Protein AF-0000000078662174 (afdb_homodimer)

Solvent-accessible surface area (backbone atoms only — not comparable to full-atom values): 27792 Å² total; per-residue (Å²): 131,78,85,64,58,46,70,48,48,46,48,51,56,49,51,42,47,51,41,54,72,64,70,56,74,41,36,68,70,58,49,22,62,74,68,70,44,58,63,70,59,40,51,47,45,51,52,29,35,34,76,72,35,39,30,29,43,41,75,90,76,50,26,36,36,77,34,60,36,40,27,56,50,22,62,66,53,61,56,58,52,51,67,65,61,48,53,62,55,50,47,49,52,47,22,68,74,64,52,31,31,23,33,38,30,32,59,32,70,61,23,31,27,30,60,41,68,44,69,36,92,58,94,67,90,80,69,81,56,66,32,43,69,44,51,23,93,72,36,26,48,24,36,20,47,50,36,75,49,56,67,70,58,51,50,50,46,50,50,48,40,57,73,68,53,72,49,62,93,68,53,71,54,68,69,58,49,51,49,52,25,53,50,18,52,72,72,56,43,21,76,32,75,42,37,96,43,75,60,21,17,30,38,9,29,52,48,90,59,55,62,94,80,33,50,26,21,41,30,42,35,43,47,34,68,59,44,64,74,40,40,68,60,48,49,50,47,48,52,51,49,53,51,52,48,50,53,50,46,53,50,49,53,49,48,52,50,51,48,54,57,64,73,93,131,76,85,63,60,46,71,48,47,45,48,50,55,48,53,41,47,52,42,55,73,64,70,56,74,39,36,69,68,60,50,21,60,74,68,71,44,59,64,70,60,39,51,47,45,51,52,28,36,34,75,72,36,40,29,30,43,40,74,92,77,51,26,36,35,76,34,60,36,40,27,55,51,22,62,65,54,60,54,58,52,51,66,64,61,43,53,62,55,50,48,50,52,46,23,68,75,63,53,30,30,23,33,37,29,32,58,33,69,63,23,30,27,31,61,43,69,44,72,35,90,58,95,67,90,80,68,80,57,66,34,44,70,43,52,22,93,72,35,26,45,24,37,20,48,49,36,75,49,56,66,69,58,51,49,50,47,51,51,50,40,56,72,68,54,70,50,62,93,69,53,70,54,68,68,59,50,50,51,52,24,54,49,18,51,72,72,56,44,21,77,32,74,43,38,94,43,76,60,22,18,30,37,10,31,52,47,90,60,55,62,95,82,33,51,26,21,41,32,42,37,44,46,36,68,59,45,63,75,39,38,67,61,49,51,50,47,49,51,50,49,53,50,52,48,50,53,51,44,53,51,49,52,48,48,51,48,50,49,54,57,62,76,94

Nearest PDB structures (foldseek):
  3d3o-assembly2_B  TM=9.125E-01  e=3.118E-16  Acinetobacter baylyi ADP1
  1mkm-assembly1_B  TM=7.826E-01  e=5.824E-15  Thermotoga maritima
  2g7u-assembly1_A  TM=5.970E-01  e=8.447E-16  Rhodococcus jostii RHA1
  3r4k-assembly1_B  TM=6.616E-01  e=1.232E-13  Ruegeria sp. TM1040
  2ia2-assembly1_A  TM=5.713E-01  e=5.824E-15  Rhodococcus jostii RHA1

Structure (mmCIF, N/CA/C/O backbone):
data_AF-0000000078662174-model_v1
#
loop_
_entity.id
_entity.type
_entity.pdbx_description
1 polymer 'Transcriptional regulator, putative'
#
loop_
_atom_site.group_PDB
_atom_site.id
_atom_site.type_symbol
_atom_site.label_atom_id
_atom_site.label_alt_id
_atom_site.label_comp_id
_atom_site.label_asym_id
_atom_site.label_entity_id
_atom_site.label_seq_id
_atom_site.pdbx_PDB_ins_code
_atom_site.Cartn_x
_atom_site.Cartn_y
_atom_site.Cartn_z
_atom_site.occupancy
_atom_site.B_iso_or_equiv
_atom_site.auth_seq_id
_atom_site.auth_comp_id
_atom_site.auth_asym_id
_atom_site.auth_atom_id
_atom_site.pdbx_PDB_model_num
ATOM 1 N N . MET A 1 1 ? 5.133 8.453 30.547 1 25.7 1 MET A N 1
ATOM 2 C CA . MET A 1 1 ? 5.246 7.164 29.875 1 25.7 1 MET A CA 1
ATOM 3 C C . MET A 1 1 ? 5.645 7.336 28.406 1 25.7 1 MET A C 1
ATOM 5 O O . MET A 1 1 ? 4.934 7.988 27.641 1 25.7 1 MET A O 1
ATOM 9 N N . GLN A 1 2 ? 6.867 7.285 28.156 1 29.73 2 GLN A N 1
ATOM 10 C CA . GLN A 1 2 ? 7.5 7.516 26.859 1 29.73 2 GLN A CA 1
ATOM 11 C C . GLN A 1 2 ? 6.867 6.645 25.781 1 29.73 2 GLN A C 1
ATOM 13 O O . GLN A 1 2 ? 6.66 5.445 25.984 1 29.73 2 GLN A O 1
ATOM 18 N N . ARG A 1 3 ? 6.117 7.172 25 1 42.97 3 ARG A N 1
ATOM 19 C CA . ARG A 1 3 ? 5.461 6.492 23.891 1 42.97 3 ARG A CA 1
ATOM 20 C C . ARG A 1 3 ? 6.441 5.582 23.141 1 42.97 3 ARG A C 1
ATOM 22 O O . ARG A 1 3 ? 7.211 6.047 22.312 1 42.97 3 ARG A O 1
ATOM 29 N N . THR A 1 4 ? 6.879 4.586 23.922 1 44.84 4 THR A N 1
ATOM 30 C CA . THR A 1 4 ? 7.816 3.699 23.25 1 44.84 4 THR A CA 1
ATOM 31 C C . THR A 1 4 ? 7.102 2.857 22.203 1 44.84 4 THR A C 1
ATOM 33 O O . THR A 1 4 ? 6.023 2.318 22.453 1 44.84 4 THR A O 1
ATOM 36 N N . LYS A 1 5 ? 7.438 3.002 21.016 1 48.84 5 LYS A N 1
ATOM 37 C CA . LYS A 1 5 ? 6.98 2.131 19.938 1 48.84 5 LYS A CA 1
ATOM 38 C C . LYS A 1 5 ? 7.039 0.664 20.344 1 48.84 5 LYS A C 1
ATOM 40 O O . LYS A 1 5 ? 8.008 0.229 20.969 1 48.84 5 LYS A O 1
ATOM 45 N N . VAL A 1 6 ? 5.938 0.015 20.422 1 52.78 6 VAL A N 1
ATOM 46 C CA . VAL A 1 6 ? 5.988 -1.428 20.641 1 52.78 6 VAL A CA 1
ATOM 47 C C . VAL A 1 6 ? 6.871 -2.078 19.578 1 52.78 6 VAL A C 1
ATOM 49 O O . VAL A 1 6 ? 6.574 -2 18.391 1 52.78 6 VAL A O 1
ATOM 52 N N . LYS A 1 7 ? 8.109 -2.504 19.938 1 57.69 7 LYS A N 1
ATOM 53 C CA . LYS A 1 7 ? 9.172 -3.027 19.094 1 57.69 7 LYS A CA 1
ATOM 54 C C . LYS A 1 7 ? 8.617 -3.99 18.047 1 57.69 7 LYS A C 1
ATOM 56 O O . LYS A 1 7 ? 9 -3.93 16.875 1 57.69 7 LYS A O 1
ATOM 61 N N . SER A 1 8 ? 7.66 -4.812 18.484 1 57.47 8 SER A N 1
ATOM 62 C CA . SER A 1 8 ? 7.203 -5.863 17.578 1 57.47 8 SER A CA 1
ATOM 63 C C . SER A 1 8 ? 6.309 -5.297 16.484 1 57.47 8 SER A C 1
ATOM 65 O O . SER A 1 8 ? 6.352 -5.754 15.344 1 57.47 8 SER A O 1
ATOM 67 N N . ALA A 1 9 ? 5.438 -4.34 16.797 1 59.5 9 ALA A N 1
ATOM 68 C CA . ALA A 1 9 ? 4.512 -3.75 15.836 1 59.5 9 ALA A CA 1
ATOM 69 C C . ALA A 1 9 ? 5.262 -3.096 14.688 1 59.5 9 ALA A C 1
ATOM 71 O O . ALA A 1 9 ? 4.848 -3.199 13.523 1 59.5 9 ALA A O 1
ATOM 72 N N . SER A 1 10 ? 6.48 -2.795 14.883 1 79.12 10 SER A N 1
ATOM 73 C CA . SER A 1 10 ? 7.18 -1.899 13.969 1 79.12 10 SER A CA 1
ATOM 74 C C . SER A 1 10 ? 7.984 -2.682 12.938 1 79.12 10 SER A C 1
ATOM 76 O O . SER A 1 10 ? 8.273 -2.174 11.852 1 79.12 10 SER A O 1
ATOM 78 N N . ARG A 1 11 ? 8.078 -3.889 13.188 1 88.62 11 ARG A N 1
ATOM 79 C CA . ARG A 1 11 ? 9.141 -4.527 12.422 1 88.62 11 ARG A CA 1
ATOM 80 C C . ARG A 1 11 ? 8.672 -4.836 11 1 88.62 11 ARG A C 1
ATOM 82 O O . ARG A 1 11 ? 9.445 -4.699 10.047 1 88.62 11 ARG A O 1
ATOM 89 N N . THR A 1 12 ? 7.379 -5.266 10.875 1 92.75 12 THR A N 1
ATOM 90 C CA . THR A 1 12 ? 6.887 -5.574 9.539 1 92.75 12 THR A CA 1
ATOM 91 C C . THR A 1 12 ? 6.871 -4.32 8.672 1 92.75 12 THR A C 1
ATOM 93 O O . THR A 1 12 ? 7.258 -4.367 7.5 1 92.75 12 THR A O 1
ATOM 96 N N . LEU A 1 13 ? 6.477 -3.252 9.312 1 93 13 LEU A N 1
ATOM 97 C CA . LEU A 1 13 ? 6.441 -1.994 8.57 1 93 13 LEU A CA 1
ATOM 98 C C . LEU A 1 13 ? 7.852 -1.535 8.211 1 93 13 LEU A C 1
ATOM 100 O O . LEU A 1 13 ? 8.086 -1.034 7.109 1 93 13 LEU A O 1
ATOM 104 N N . GLU A 1 14 ? 8.766 -1.741 9.078 1 93.19 14 GLU A N 1
ATOM 105 C CA . GLU A 1 14 ? 10.156 -1.38 8.828 1 93.19 14 GLU A CA 1
ATOM 106 C C . GLU A 1 14 ? 10.734 -2.18 7.668 1 93.19 14 GLU A C 1
ATOM 108 O O . GLU A 1 14 ? 11.492 -1.642 6.855 1 93.19 14 GLU A O 1
ATOM 113 N N . VAL A 1 15 ? 10.398 -3.408 7.617 1 95.69 15 VAL A N 1
ATOM 114 C CA . VAL A 1 15 ? 10.844 -4.25 6.512 1 95.69 15 VAL A CA 1
ATOM 115 C C . VAL A 1 15 ? 10.312 -3.691 5.191 1 95.69 15 VAL A C 1
ATOM 117 O O . VAL A 1 15 ? 11.055 -3.557 4.219 1 95.69 15 VAL A O 1
ATOM 120 N N . LEU A 1 16 ? 9.023 -3.381 5.215 1 95.75 16 LEU A N 1
ATOM 121 C CA . LEU A 1 16 ? 8.406 -2.867 3.992 1 95.75 16 LEU A CA 1
ATOM 122 C C . LEU A 1 16 ? 9.008 -1.517 3.613 1 95.75 16 LEU A C 1
ATOM 124 O O . LEU A 1 16 ? 9.172 -1.216 2.43 1 95.75 16 LEU A O 1
ATOM 128 N N . GLU A 1 17 ? 9.336 -0.729 4.621 1 94 17 GLU A N 1
ATOM 129 C CA . GLU A 1 17 ? 10 0.548 4.367 1 94 17 GLU A CA 1
ATOM 130 C C . GLU A 1 17 ? 11.375 0.342 3.73 1 94 17 GLU A C 1
ATOM 132 O O . GLU A 1 17 ? 11.758 1.085 2.826 1 94 17 GLU A O 1
ATOM 137 N N . LEU A 1 18 ? 12.094 -0.616 4.207 1 95.88 18 LEU A N 1
ATOM 138 C CA . LEU A 1 18 ? 13.391 -0.933 3.623 1 95.88 18 LEU A CA 1
ATOM 139 C C . LEU A 1 18 ? 13.258 -1.253 2.137 1 95.88 18 LEU A C 1
ATOM 141 O O . LEU A 1 18 ? 14.023 -0.745 1.315 1 95.88 18 LEU A O 1
ATOM 145 N N . PHE A 1 19 ? 12.266 -2.045 1.807 1 96.69 19 PHE A N 1
ATOM 146 C CA . PHE A 1 19 ? 12.055 -2.408 0.411 1 96.69 19 PHE A CA 1
ATOM 147 C C . PHE A 1 19 ? 11.609 -1.196 -0.401 1 96.69 19 PHE A C 1
ATOM 149 O O . PHE A 1 19 ? 11.93 -1.086 -1.586 1 96.69 19 PHE A O 1
ATOM 156 N N . MET A 1 20 ? 10.836 -0.344 0.23 1 93 20 MET A N 1
ATOM 157 C CA . MET A 1 20 ? 10.422 0.885 -0.441 1 93 20 MET A CA 1
ATOM 158 C C . MET A 1 20 ? 11.633 1.736 -0.812 1 93 20 MET A C 1
ATOM 160 O O . MET A 1 20 ? 11.648 2.373 -1.867 1 93 20 MET A O 1
ATOM 164 N N . ASP A 1 21 ? 12.625 1.725 0.015 1 92.56 21 ASP A N 1
ATOM 165 C CA . ASP A 1 21 ? 13.844 2.492 -0.217 1 92.56 21 ASP A CA 1
ATOM 166 C C . ASP A 1 21 ? 14.727 1.814 -1.26 1 92.56 21 ASP A C 1
ATOM 168 O O . ASP A 1 21 ? 15.281 2.479 -2.143 1 92.56 21 ASP A O 1
ATOM 172 N N . GLU A 1 22 ? 14.844 0.526 -1.198 1 94.62 22 GLU A N 1
ATOM 173 C CA . GLU A 1 22 ? 15.773 -0.228 -2.033 1 94.62 22 GLU A CA 1
ATOM 174 C C . GLU A 1 22 ? 15.172 -0.53 -3.4 1 94.62 22 GLU A C 1
ATOM 176 O O . GLU A 1 22 ? 15.875 -0.536 -4.41 1 94.62 22 GLU A O 1
ATOM 181 N N . ARG A 1 23 ? 13.906 -0.907 -3.451 1 93.06 23 ARG A N 1
ATOM 182 C CA . ARG A 1 23 ? 13.125 -1.179 -4.652 1 93.06 23 ARG A CA 1
ATOM 183 C C . ARG A 1 23 ? 13.758 -2.289 -5.48 1 93.06 23 ARG A C 1
ATOM 185 O O . ARG A 1 23 ? 13.883 -2.164 -6.703 1 93.06 23 ARG A O 1
ATOM 192 N N . ARG A 1 24 ? 14.266 -3.246 -4.871 1 93.69 24 ARG A N 1
ATOM 193 C CA . ARG A 1 24 ? 14.859 -4.441 -5.469 1 93.69 24 ARG A CA 1
ATOM 194 C C . ARG A 1 24 ? 14.742 -5.633 -4.527 1 93.69 24 ARG A C 1
ATOM 196 O O . ARG A 1 24 ? 14.523 -5.465 -3.326 1 93.69 24 ARG A O 1
ATOM 203 N N . PRO A 1 25 ? 14.914 -6.871 -5.039 1 95.5 25 PRO A N 1
ATOM 204 C CA . PRO A 1 25 ? 14.977 -8.023 -4.141 1 95.5 25 PRO A CA 1
ATOM 205 C C . PRO A 1 25 ? 16.156 -7.949 -3.17 1 95.5 25 PRO A C 1
ATOM 207 O O . PRO A 1 25 ? 17.234 -7.488 -3.543 1 95.5 25 PRO A O 1
ATOM 210 N N . LEU A 1 26 ? 15.906 -8.43 -1.98 1 97.88 26 LEU A N 1
ATOM 211 C CA . LEU A 1 26 ? 16.953 -8.406 -0.971 1 97.88 26 LEU A CA 1
ATOM 212 C C . LEU A 1 26 ? 17.141 -9.789 -0.347 1 97.88 26 LEU A C 1
ATOM 214 O O . LEU A 1 26 ? 16.156 -10.516 -0.145 1 97.88 26 LEU A O 1
ATOM 218 N N . ARG A 1 27 ? 18.312 -10.07 0.006 1 97.88 27 ARG A N 1
ATOM 219 C CA . ARG A 1 27 ? 18.641 -11.289 0.734 1 97.88 27 ARG A CA 1
ATOM 220 C C . ARG A 1 27 ? 18.453 -11.102 2.236 1 97.88 27 ARG A C 1
ATOM 222 O O . ARG A 1 27 ? 18.453 -9.969 2.727 1 97.88 27 ARG A O 1
ATOM 229 N N . LEU A 1 28 ? 18.391 -12.195 2.912 1 97.69 28 LEU A N 1
ATOM 230 C CA . LEU A 1 28 ? 18.188 -12.18 4.355 1 97.69 28 LEU A CA 1
ATOM 231 C C . LEU A 1 28 ? 19.266 -11.344 5.047 1 97.69 28 LEU A C 1
ATOM 233 O O . LEU A 1 28 ? 18.953 -10.508 5.898 1 97.69 28 LEU A O 1
ATOM 237 N N . ASN A 1 29 ? 20.5 -11.469 4.656 1 97.5 29 ASN A N 1
ATOM 238 C CA . ASN A 1 29 ? 21.594 -10.773 5.32 1 97.5 29 ASN A CA 1
ATOM 239 C C . ASN A 1 29 ? 21.547 -9.266 5.059 1 97.5 29 ASN A C 1
ATOM 241 O O . ASN A 1 29 ? 21.875 -8.469 5.938 1 97.5 29 ASN A O 1
ATOM 245 N N . GLU A 1 30 ? 21.094 -8.852 3.895 1 98.06 30 GLU A N 1
ATOM 246 C CA . GLU A 1 30 ? 20.938 -7.43 3.596 1 98.06 30 GLU A CA 1
ATOM 247 C C . GLU A 1 30 ? 19.844 -6.801 4.469 1 98.06 30 GLU A C 1
ATOM 249 O O . GLU A 1 30 ? 20 -5.672 4.941 1 98.06 30 GLU A O 1
ATOM 254 N N . ILE A 1 31 ? 18.859 -7.594 4.762 1 97.75 31 ILE A N 1
ATOM 255 C CA . ILE A 1 31 ? 17.703 -7.09 5.484 1 97.75 31 ILE A CA 1
ATOM 256 C C . ILE A 1 31 ? 18.047 -6.941 6.965 1 97.75 31 ILE A C 1
ATOM 258 O O . ILE A 1 31 ? 17.875 -5.863 7.543 1 97.75 31 ILE A O 1
ATOM 262 N N . TYR A 1 32 ? 18.531 -8.008 7.613 1 96.25 32 TYR A N 1
ATOM 263 C CA . TYR A 1 32 ? 18.734 -7.91 9.055 1 96.25 32 TYR A CA 1
ATOM 264 C C . TYR A 1 32 ? 19.891 -6.98 9.383 1 96.25 32 TYR A C 1
ATOM 266 O O . TYR A 1 32 ? 19.906 -6.348 10.445 1 96.25 32 TYR A O 1
ATOM 274 N N . LYS A 1 33 ? 20.938 -6.793 8.469 1 97.56 33 LYS A N 1
ATOM 275 C CA . LYS A 1 33 ? 22.016 -5.828 8.68 1 97.56 33 LYS A CA 1
ATOM 276 C C . LYS A 1 33 ? 21.5 -4.398 8.57 1 97.56 33 LYS A C 1
ATOM 278 O O . LYS A 1 33 ? 21.812 -3.551 9.406 1 97.56 33 LYS A O 1
ATOM 283 N N . ALA A 1 34 ? 20.703 -4.191 7.539 1 96.12 34 ALA A N 1
ATOM 284 C CA . ALA A 1 34 ? 20.188 -2.846 7.32 1 96.12 34 ALA A CA 1
ATOM 285 C C . ALA A 1 34 ? 19.281 -2.412 8.469 1 96.12 34 ALA A C 1
ATOM 287 O O . ALA A 1 34 ? 19.281 -1.24 8.859 1 96.12 34 ALA A O 1
ATOM 288 N N . LEU A 1 35 ? 18.578 -3.326 9.047 1 94.56 35 LEU A N 1
ATOM 289 C CA . LEU A 1 35 ? 17.594 -3.002 10.07 1 94.56 35 LEU A CA 1
ATOM 290 C C . LEU A 1 35 ? 18.188 -3.207 11.469 1 94.56 35 LEU A C 1
ATOM 292 O O . LEU A 1 35 ? 17.547 -2.875 12.469 1 94.56 35 LEU A O 1
ATOM 296 N N . ASN A 1 36 ? 19.344 -3.781 11.531 1 95.12 36 ASN A N 1
ATOM 297 C CA . ASN A 1 36 ? 20.016 -4.086 12.781 1 95.12 36 ASN A CA 1
ATOM 298 C C . ASN A 1 36 ? 19.188 -5.02 13.656 1 95.12 36 ASN A C 1
ATOM 300 O O . ASN A 1 36 ? 18.969 -4.738 14.836 1 95.12 36 ASN A O 1
ATOM 304 N N . TYR A 1 37 ? 18.672 -6.039 13.062 1 92.31 37 TYR A N 1
ATOM 305 C CA . TYR A 1 37 ? 17.953 -7.113 13.742 1 92.31 37 TYR A CA 1
ATOM 306 C C . TYR A 1 37 ? 18.859 -8.32 13.945 1 92.31 37 TYR A C 1
ATOM 308 O O . TYR A 1 37 ? 19.719 -8.617 13.109 1 92.31 37 TYR A O 1
ATOM 316 N N . PRO A 1 38 ? 18.609 -9.102 15.078 1 94.38 38 PRO A N 1
ATOM 317 C CA . PRO A 1 38 ? 19.203 -10.445 15.102 1 94.38 38 PRO A CA 1
ATOM 318 C C . PRO A 1 38 ? 18.734 -11.312 13.938 1 94.38 38 PRO A C 1
ATOM 320 O O . PRO A 1 38 ? 17.578 -11.242 13.539 1 94.38 38 PRO A O 1
ATOM 323 N N . GLN A 1 39 ? 19.672 -12.109 13.438 1 94.75 39 GLN A N 1
ATOM 324 C CA . GLN A 1 39 ? 19.375 -12.945 12.281 1 94.75 39 GLN A CA 1
ATOM 325 C C . GLN A 1 39 ? 18.172 -13.836 12.531 1 94.75 39 GLN A C 1
ATOM 327 O O . GLN A 1 39 ? 17.312 -13.984 11.664 1 94.75 39 GLN A O 1
ATOM 332 N N . SER A 1 40 ? 18.062 -14.414 13.664 1 93.19 40 SER A N 1
ATOM 333 C CA . SER A 1 40 ? 16.969 -15.328 13.984 1 93.19 40 SER A CA 1
ATOM 334 C C . SER A 1 40 ? 15.625 -14.602 13.969 1 93.19 40 SER A C 1
ATOM 336 O O . SER A 1 40 ? 14.633 -15.133 13.469 1 93.19 40 SER A O 1
ATOM 338 N N . SER A 1 41 ? 15.586 -13.414 14.469 1 89.25 41 SER A N 1
ATOM 339 C CA . SER A 1 41 ? 14.367 -12.609 14.484 1 89.25 41 SER A CA 1
ATOM 340 C C . SER A 1 41 ? 13.945 -12.211 13.078 1 89.25 41 SER A C 1
ATOM 342 O O . SER A 1 41 ? 12.766 -12.297 12.734 1 89.25 41 SER A O 1
ATOM 344 N N . ALA A 1 42 ? 14.914 -11.859 12.305 1 93.5 42 ALA A N 1
ATOM 345 C CA . ALA A 1 42 ? 14.633 -11.477 10.93 1 93.5 42 ALA A CA 1
ATOM 346 C C . ALA A 1 42 ? 14.094 -12.656 10.125 1 93.5 42 ALA A C 1
ATOM 348 O O . ALA A 1 42 ? 13.117 -12.516 9.391 1 93.5 42 ALA A O 1
ATOM 349 N N . THR A 1 43 ? 14.742 -13.766 10.297 1 94 43 THR A N 1
ATOM 350 C CA . THR A 1 43 ? 14.32 -14.969 9.586 1 94 43 THR A CA 1
ATOM 351 C C . THR A 1 43 ? 12.867 -15.312 9.906 1 94 43 THR A C 1
ATOM 353 O O . THR A 1 43 ? 12.062 -15.531 9.008 1 94 43 THR A O 1
ATOM 356 N N . ASN A 1 44 ? 12.547 -15.312 11.141 1 92.25 44 ASN A N 1
ATOM 357 C CA . ASN A 1 44 ? 11.188 -15.648 11.57 1 92.25 44 ASN A CA 1
ATOM 358 C C . ASN A 1 44 ? 10.18 -14.617 11.07 1 92.25 44 ASN A C 1
ATOM 360 O O . ASN A 1 44 ? 9.086 -14.977 10.633 1 92.25 44 ASN A O 1
ATOM 364 N N . LEU A 1 45 ? 10.531 -13.398 11.141 1 92.31 45 LEU A N 1
ATOM 365 C CA . LEU A 1 45 ? 9.664 -12.32 10.68 1 92.31 45 LEU A CA 1
ATOM 366 C C . LEU A 1 45 ? 9.391 -12.445 9.188 1 92.31 45 LEU A C 1
ATOM 368 O O . LEU A 1 45 ? 8.234 -12.383 8.758 1 92.31 45 LEU A O 1
ATOM 372 N N . LEU A 1 46 ? 10.445 -12.672 8.43 1 94.69 46 LEU A N 1
ATOM 373 C CA . LEU A 1 46 ? 10.312 -12.742 6.98 1 94.69 46 LEU A CA 1
ATOM 374 C C . LEU A 1 46 ? 9.516 -13.977 6.57 1 94.69 46 LEU A C 1
ATOM 376 O O . LEU A 1 46 ? 8.688 -13.914 5.656 1 94.69 46 LEU A O 1
ATOM 380 N N . LYS A 1 47 ? 9.758 -15.062 7.223 1 90.88 47 LYS A N 1
ATOM 381 C CA . LYS A 1 47 ? 8.984 -16.266 6.953 1 90.88 47 LYS A CA 1
ATOM 382 C C . LYS A 1 47 ? 7.496 -16.047 7.211 1 90.88 47 LYS A C 1
ATOM 384 O O . LYS A 1 47 ? 6.648 -16.484 6.43 1 90.88 47 LYS A O 1
ATOM 389 N N . SER A 1 48 ? 7.199 -15.352 8.273 1 89.31 48 SER A N 1
ATOM 390 C CA . SER A 1 48 ? 5.816 -15.031 8.609 1 89.31 48 SER A CA 1
ATOM 391 C C . SER A 1 48 ? 5.18 -14.156 7.535 1 89.31 48 SER A C 1
ATOM 393 O O . SER A 1 48 ? 4.031 -14.383 7.141 1 89.31 48 SER A O 1
ATOM 395 N N . MET A 1 49 ? 5.902 -13.203 7.094 1 92.5 49 MET A N 1
ATOM 396 C CA . MET A 1 49 ? 5.387 -12.289 6.082 1 92.5 49 MET A CA 1
ATOM 397 C C . MET A 1 49 ? 5.168 -13.008 4.758 1 92.5 49 MET A C 1
ATOM 399 O O . MET A 1 49 ? 4.246 -12.68 4.008 1 92.5 49 MET A O 1
ATOM 403 N N . VAL A 1 50 ? 6.008 -14.016 4.48 1 91.31 50 VAL A N 1
ATOM 404 C CA . VAL A 1 50 ? 5.812 -14.844 3.295 1 91.31 50 VAL A CA 1
ATOM 405 C C . VAL A 1 50 ? 4.539 -15.672 3.445 1 91.31 50 VAL A C 1
ATOM 407 O O . VAL A 1 50 ? 3.719 -15.734 2.527 1 91.31 50 VAL A O 1
ATOM 410 N N . LEU A 1 51 ? 4.379 -16.234 4.578 1 85.56 51 LEU A N 1
ATOM 411 C CA . LEU A 1 51 ? 3.207 -17.062 4.836 1 85.56 51 LEU A CA 1
ATOM 412 C C . LEU A 1 51 ? 1.928 -16.234 4.746 1 85.56 51 LEU A C 1
ATOM 414 O O . LEU A 1 51 ? 0.889 -16.734 4.312 1 85.56 51 LEU A O 1
ATOM 418 N N . MET A 1 52 ? 2.049 -14.977 5.051 1 88.56 52 MET A N 1
ATOM 419 C CA . MET A 1 52 ? 0.89 -14.086 5.004 1 88.56 52 MET A CA 1
ATOM 420 C C . MET A 1 52 ? 0.68 -13.547 3.596 1 88.56 52 MET A C 1
ATOM 422 O O . MET A 1 52 ? -0.329 -12.891 3.32 1 88.56 52 MET A O 1
ATOM 426 N N . GLY A 1 53 ? 1.688 -13.734 2.742 1 89.94 53 GLY A N 1
ATOM 427 C CA . GLY A 1 53 ? 1.558 -13.344 1.348 1 89.94 53 GLY A CA 1
ATOM 428 C C . GLY A 1 53 ? 2.084 -11.953 1.064 1 89.94 53 GLY A C 1
ATOM 429 O O . GLY A 1 53 ? 1.904 -11.43 -0.037 1 89.94 53 GLY A O 1
ATOM 430 N N . TYR A 1 54 ? 2.783 -11.297 1.995 1 93.5 54 TYR A N 1
ATOM 431 C CA . TYR A 1 54 ? 3.238 -9.922 1.813 1 93.5 54 TYR A CA 1
ATOM 432 C C . TYR A 1 54 ? 4.637 -9.891 1.213 1 93.5 54 TYR A C 1
ATOM 434 O O . TYR A 1 54 ? 5.055 -8.867 0.658 1 93.5 54 TYR A O 1
ATOM 442 N N . LEU A 1 55 ? 5.336 -11.016 1.381 1 95.12 55 LEU A N 1
ATOM 443 C CA . LEU A 1 55 ? 6.641 -11.172 0.746 1 95.12 55 LEU A CA 1
ATOM 444 C C . LEU A 1 55 ? 6.668 -12.414 -0.144 1 95.12 55 LEU A C 1
ATOM 446 O O . LEU A 1 55 ? 6.047 -13.43 0.178 1 95.12 55 LEU A O 1
ATOM 450 N N . ASN A 1 56 ? 7.309 -12.227 -1.206 1 94.38 56 ASN A N 1
ATOM 451 C CA . ASN A 1 56 ? 7.723 -13.359 -2.025 1 94.38 56 ASN A CA 1
ATOM 452 C C . ASN A 1 56 ? 9.125 -13.836 -1.659 1 94.38 56 ASN A C 1
ATOM 454 O O . ASN A 1 56 ? 10.031 -13.023 -1.46 1 94.38 56 ASN A O 1
ATOM 458 N N . TYR A 1 57 ? 9.227 -15.125 -1.528 1 93.62 57 TYR A N 1
ATOM 459 C CA . TYR A 1 57 ? 10.547 -15.719 -1.345 1 93.62 57 TYR A CA 1
ATOM 460 C C . TYR A 1 57 ? 10.953 -16.531 -2.564 1 93.62 57 TYR A C 1
ATOM 462 O O . TYR A 1 57 ? 10.297 -17.516 -2.902 1 93.62 57 TYR A O 1
ATOM 470 N N . ASN A 1 58 ? 11.977 -16.062 -3.189 1 90.62 58 ASN A N 1
ATOM 471 C CA . ASN A 1 58 ? 12.562 -16.781 -4.309 1 90.62 58 ASN A CA 1
ATOM 472 C C . ASN A 1 58 ? 13.68 -17.719 -3.846 1 90.62 58 ASN A C 1
ATOM 474 O O . ASN A 1 58 ? 14.781 -17.266 -3.521 1 90.62 58 ASN A O 1
ATOM 478 N N . ARG A 1 59 ? 13.477 -18.953 -3.865 1 85.94 59 ARG A N 1
ATOM 479 C CA . ARG A 1 59 ? 14.43 -19.938 -3.365 1 85.94 59 ARG A CA 1
ATOM 480 C C . ARG A 1 59 ? 15.664 -20 -4.258 1 85.94 59 ARG A C 1
ATOM 482 O O . ARG A 1 59 ? 16.766 -20.25 -3.771 1 85.94 59 ARG A O 1
ATOM 489 N N . ALA A 1 60 ? 15.43 -19.859 -5.512 1 83.19 60 ALA A N 1
ATOM 490 C CA . ALA A 1 60 ? 16.531 -19.953 -6.461 1 83.19 60 ALA A CA 1
ATOM 491 C C . ALA A 1 60 ? 17.594 -18.891 -6.164 1 83.19 60 ALA A C 1
ATOM 493 O O . ALA A 1 60 ? 18.797 -19.188 -6.191 1 83.19 60 ALA A O 1
ATOM 494 N N . ASN A 1 61 ? 17.125 -17.703 -5.844 1 88.25 61 ASN A N 1
ATOM 495 C CA . ASN A 1 61 ? 18.062 -16.594 -5.594 1 88.25 61 ASN A CA 1
ATOM 496 C C . ASN A 1 61 ? 18.156 -16.281 -4.105 1 88.25 61 ASN A C 1
ATOM 498 O O . ASN A 1 61 ? 18.984 -15.461 -3.695 1 88.25 61 ASN A O 1
ATOM 502 N N . MET A 1 62 ? 17.328 -16.906 -3.35 1 93.25 62 MET A N 1
ATOM 503 C CA . MET A 1 62 ? 17.266 -16.719 -1.904 1 93.25 62 MET A CA 1
ATOM 504 C C . MET A 1 62 ? 17 -15.25 -1.569 1 93.25 62 MET A C 1
ATOM 506 O O . MET A 1 62 ? 17.719 -14.656 -0.751 1 93.25 62 MET A O 1
ATOM 510 N N . THR A 1 63 ? 16.047 -14.641 -2.238 1 95.81 63 THR A N 1
ATOM 511 C CA . THR A 1 63 ? 15.719 -13.234 -2.039 1 95.81 63 THR A CA 1
ATOM 512 C C . THR A 1 63 ? 14.25 -13.055 -1.688 1 95.81 63 THR A C 1
ATOM 514 O O . THR A 1 63 ? 13.43 -13.945 -1.952 1 95.81 63 THR A O 1
ATOM 517 N N . TYR A 1 64 ? 14.016 -11.969 -1.101 1 97.06 64 TYR A N 1
ATOM 518 C CA . TYR A 1 64 ? 12.664 -11.539 -0.749 1 97.06 64 TYR A CA 1
ATOM 519 C C . TYR A 1 64 ? 12.258 -10.32 -1.568 1 97.06 64 TYR A C 1
ATOM 521 O O . TYR A 1 64 ? 13.102 -9.5 -1.94 1 97.06 64 TYR A O 1
ATOM 529 N N . LEU A 1 65 ? 10.984 -10.234 -1.82 1 95.88 65 LEU A N 1
ATOM 530 C CA . LEU A 1 65 ? 10.398 -9.102 -2.521 1 95.88 65 LEU A CA 1
ATOM 531 C C . LEU A 1 65 ? 8.945 -8.891 -2.105 1 95.88 65 LEU A C 1
ATOM 533 O O . LEU A 1 65 ? 8.164 -9.852 -2.053 1 95.88 65 LEU A O 1
ATOM 537 N N . PRO A 1 66 ? 8.586 -7.668 -1.753 1 95.94 66 PRO A N 1
ATOM 538 C CA . PRO A 1 66 ? 7.168 -7.441 -1.44 1 95.94 66 PRO A CA 1
ATOM 539 C C . PRO A 1 66 ? 6.242 -7.82 -2.594 1 95.94 66 PRO A C 1
ATOM 541 O O . PRO A 1 66 ? 6.633 -7.723 -3.76 1 95.94 66 PRO A O 1
ATOM 544 N N . THR A 1 67 ? 5.074 -8.25 -2.234 1 93.12 67 THR A N 1
ATOM 545 C CA . THR A 1 67 ? 4.082 -8.617 -3.236 1 93.12 67 THR A CA 1
ATOM 546 C C . THR A 1 67 ? 3.045 -7.512 -3.406 1 93.12 67 THR A C 1
ATOM 548 O O . THR A 1 67 ? 3.064 -6.52 -2.674 1 93.12 67 THR A O 1
ATOM 551 N N . MET A 1 68 ? 2.105 -7.73 -4.301 1 88.38 68 MET A N 1
ATOM 552 C CA . MET A 1 68 ? 1.066 -6.746 -4.59 1 88.38 68 MET A CA 1
ATOM 553 C C . MET A 1 68 ? 0.079 -6.641 -3.432 1 88.38 68 MET A C 1
ATOM 555 O O . MET A 1 68 ? -0.711 -5.699 -3.367 1 88.38 68 MET A O 1
ATOM 559 N N . ARG A 1 69 ? 0.097 -7.59 -2.539 1 91.44 69 ARG A N 1
ATOM 560 C CA . ARG A 1 69 ? -0.741 -7.496 -1.349 1 91.44 69 ARG A CA 1
ATOM 561 C C . ARG A 1 69 ? -0.406 -6.25 -0.537 1 91.44 69 ARG A C 1
ATOM 563 O O . ARG A 1 69 ? -1.273 -5.688 0.135 1 91.44 69 ARG A O 1
ATOM 570 N N . VAL A 1 70 ? 0.832 -5.82 -0.612 1 93.88 70 VAL A N 1
ATOM 571 C CA . VAL A 1 70 ? 1.247 -4.605 0.081 1 93.88 70 VAL A CA 1
ATOM 572 C C . VAL A 1 70 ? 0.536 -3.398 -0.522 1 93.88 70 VAL A C 1
ATOM 574 O O . VAL A 1 70 ? 0.029 -2.541 0.205 1 93.88 70 VAL A O 1
ATOM 577 N N . THR A 1 71 ? 0.461 -3.342 -1.832 1 90.5 71 THR A N 1
ATOM 578 C CA . THR A 1 71 ? -0.231 -2.254 -2.516 1 90.5 71 THR A CA 1
ATOM 579 C C . THR A 1 71 ? -1.717 -2.256 -2.17 1 90.5 71 THR A C 1
ATOM 581 O O . THR A 1 71 ? -2.326 -1.196 -2.018 1 90.5 71 THR A O 1
ATOM 584 N N . ALA A 1 72 ? -2.223 -3.436 -1.989 1 90.56 72 ALA A N 1
ATOM 585 C CA . ALA A 1 72 ? -3.652 -3.58 -1.73 1 90.56 72 ALA A CA 1
ATOM 586 C C . ALA A 1 72 ? -4.031 -2.969 -0.385 1 90.56 72 ALA A C 1
ATOM 588 O O . ALA A 1 72 ? -5.141 -2.457 -0.219 1 90.56 72 ALA A O 1
ATOM 589 N N . LEU A 1 73 ? -3.154 -2.928 0.548 1 92.44 73 LEU A N 1
ATOM 590 C CA . LEU A 1 73 ? -3.432 -2.439 1.895 1 92.44 73 LEU A CA 1
ATOM 591 C C . LEU A 1 73 ? -3.924 -0.995 1.858 1 92.44 73 LEU A C 1
ATOM 593 O O . LEU A 1 73 ? -4.773 -0.604 2.662 1 92.44 73 LEU A O 1
ATOM 597 N N . GLY A 1 74 ? -3.402 -0.251 0.931 1 91.81 74 GLY A N 1
ATOM 598 C CA . GLY A 1 74 ? -3.729 1.166 0.909 1 91.81 74 GLY A CA 1
ATOM 599 C C . GLY A 1 74 ? -4.43 1.597 -0.367 1 91.81 74 GLY A C 1
ATOM 600 O O . GLY A 1 74 ? -4.594 2.793 -0.617 1 91.81 74 GLY A O 1
ATOM 601 N N . SER A 1 75 ? -4.836 0.673 -1.181 1 88.62 75 SER A N 1
ATOM 602 C CA . SER A 1 75 ? -5.332 0.983 -2.518 1 88.62 75 SER A CA 1
ATOM 603 C C . SER A 1 75 ? -6.641 1.77 -2.453 1 88.62 75 SER A C 1
ATOM 605 O O . SER A 1 75 ? -6.984 2.488 -3.395 1 88.62 75 SER A O 1
ATOM 607 N N . TRP A 1 76 ? -7.297 1.716 -1.391 1 88.38 76 TRP A N 1
ATOM 608 C CA . TRP A 1 76 ? -8.609 2.342 -1.228 1 88.38 76 TRP A CA 1
ATOM 609 C C . TRP A 1 76 ? -8.461 3.768 -0.706 1 88.38 76 TRP A C 1
ATOM 611 O O . TRP A 1 76 ? -9.391 4.57 -0.82 1 88.38 76 TRP A O 1
ATOM 621 N N . LEU A 1 77 ? -7.414 4.18 -0.222 1 88.88 77 LEU A N 1
ATOM 622 C CA . LEU A 1 77 ? -7.223 5.434 0.5 1 88.88 77 LEU A CA 1
ATOM 623 C C . LEU A 1 77 ? -7.258 6.621 -0.454 1 88.88 77 LEU A C 1
ATOM 625 O O . LEU A 1 77 ? -7.914 7.629 -0.174 1 88.88 77 LEU A O 1
ATOM 629 N N . PRO A 1 78 ? -6.613 6.5 -1.615 1 83.88 78 PRO A N 1
ATOM 630 C CA . PRO A 1 78 ? -6.652 7.645 -2.529 1 83.88 78 PRO A CA 1
ATOM 631 C C . PRO A 1 78 ? -8.07 8.023 -2.941 1 83.88 78 PRO A C 1
ATOM 633 O O . PRO A 1 78 ? -8.367 9.203 -3.137 1 83.88 78 PRO A O 1
ATOM 636 N N . SER A 1 79 ? -8.844 7.051 -3.121 1 83.75 79 SER A N 1
ATOM 637 C CA . SER A 1 79 ? -10.219 7.32 -3.529 1 83.75 79 SER A CA 1
ATOM 638 C C . SER A 1 79 ? -10.969 8.117 -2.463 1 83.75 79 SER A C 1
ATOM 640 O O . SER A 1 79 ? -11.883 8.875 -2.777 1 83.75 79 SER A O 1
ATOM 642 N N . MET A 1 80 ? -10.562 7.992 -1.316 1 79.25 80 MET A N 1
ATOM 643 C CA . MET A 1 80 ? -11.18 8.734 -0.223 1 79.25 80 MET A CA 1
ATOM 644 C C . MET A 1 80 ? -10.859 10.219 -0.326 1 79.25 80 MET A C 1
ATOM 646 O O . MET A 1 80 ? -11.719 11.062 -0.044 1 79.25 80 MET A O 1
ATOM 650 N N . ILE A 1 81 ? -9.711 10.539 -0.71 1 77.38 81 ILE A N 1
ATOM 651 C CA . ILE A 1 81 ? -9.266 11.922 -0.844 1 77.38 81 ILE A CA 1
ATOM 652 C C . ILE A 1 81 ? -9.898 12.547 -2.086 1 77.38 81 ILE A C 1
ATOM 654 O O . ILE A 1 81 ? -10.32 13.703 -2.057 1 77.38 81 ILE A O 1
ATOM 658 N N . ASN A 1 82 ? -9.898 11.742 -3.205 1 73.94 82 ASN A N 1
ATOM 659 C CA . ASN A 1 82 ? -10.461 12.242 -4.453 1 73.94 82 ASN A CA 1
ATOM 660 C C . ASN A 1 82 ? -11.977 12.414 -4.355 1 73.94 82 ASN A C 1
ATOM 662 O O . ASN A 1 82 ? -12.555 13.281 -5.016 1 73.94 82 ASN A O 1
ATOM 666 N N . ARG A 1 83 ? -12.578 11.531 -3.588 1 63.84 83 ARG A N 1
ATOM 667 C CA . ARG A 1 83 ? -14.016 11.648 -3.383 1 63.84 83 ARG A CA 1
ATOM 668 C C . ARG A 1 83 ? -14.375 13.016 -2.791 1 63.84 83 ARG A C 1
ATOM 670 O O . ARG A 1 83 ? -15.445 13.547 -3.062 1 63.84 83 ARG A O 1
ATOM 677 N N . GLU A 1 84 ? -13.469 13.547 -1.996 1 59.84 84 GLU A N 1
ATOM 678 C CA . GLU A 1 84 ? -13.766 14.82 -1.35 1 59.84 84 GLU A CA 1
ATOM 679 C C . GLU A 1 84 ? -13.461 15.992 -2.277 1 59.84 84 GLU A C 1
ATOM 681 O O . GLU A 1 84 ? -13.25 17.125 -1.817 1 59.84 84 GLU A O 1
ATOM 686 N N . GLY A 1 85 ? -13.703 15.773 -3.566 1 61.03 85 GLY A N 1
ATOM 687 C CA . GLY A 1 85 ? -14.016 16.906 -4.422 1 61.03 85 GLY A CA 1
ATOM 688 C C . GLY A 1 85 ? -12.781 17.594 -4.984 1 61.03 85 GLY A C 1
ATOM 689 O O . GLY A 1 85 ? -12.633 18.812 -4.863 1 61.03 85 GLY A O 1
ATOM 690 N N . GLY A 1 86 ? -11.789 16.844 -5.578 1 81 86 GLY A N 1
ATOM 691 C CA . GLY A 1 86 ? -10.922 17.688 -6.387 1 81 86 GLY A CA 1
ATOM 692 C C . GLY A 1 86 ? -9.734 18.234 -5.617 1 81 86 GLY A C 1
ATOM 693 O O . GLY A 1 86 ? -9.164 19.25 -5.996 1 81 86 GLY A O 1
ATOM 694 N N . LEU A 1 87 ? -9.453 17.766 -4.297 1 90.25 87 LEU A N 1
ATOM 695 C CA . LEU A 1 87 ? -8.359 18.297 -3.492 1 90.25 87 LEU A CA 1
ATOM 696 C C . LEU A 1 87 ? -7.031 18.172 -4.23 1 90.25 87 LEU A C 1
ATOM 698 O O . LEU A 1 87 ? -6.168 19.031 -4.117 1 90.25 87 LEU A O 1
ATOM 702 N N . VAL A 1 88 ? -6.992 17.188 -5.004 1 90.62 88 VAL A N 1
ATOM 703 C CA . VAL A 1 88 ? -5.785 16.984 -5.805 1 90.62 88 VAL A CA 1
ATOM 704 C C . VAL A 1 88 ? -5.656 18.109 -6.828 1 90.62 88 VAL A C 1
ATOM 706 O O . VAL A 1 88 ? -4.566 18.656 -7.031 1 90.62 88 VAL A O 1
ATOM 709 N N . SER A 1 89 ? -6.734 18.406 -7.438 1 91.44 89 SER A N 1
ATOM 710 C CA . SER A 1 89 ? -6.742 19.484 -8.43 1 91.44 89 SER A CA 1
ATOM 711 C C . SER A 1 89 ? -6.379 20.828 -7.797 1 91.44 89 SER A C 1
ATOM 713 O O . SER A 1 89 ? -5.75 21.672 -8.438 1 91.44 89 SER A O 1
ATOM 715 N N . LEU A 1 90 ? -6.867 21.047 -6.586 1 95 90 LEU A N 1
ATOM 716 C CA . LEU A 1 90 ? -6.531 22.266 -5.852 1 95 90 LEU A CA 1
ATOM 717 C C . LEU A 1 90 ? -5.023 22.375 -5.656 1 95 90 LEU A C 1
ATOM 719 O O . LEU A 1 90 ? -4.438 23.422 -5.93 1 95 90 LEU A O 1
ATOM 723 N N . VAL A 1 91 ? -4.383 21.312 -5.25 1 96 91 VAL A N 1
ATOM 724 C CA . VAL A 1 91 ? -2.938 21.281 -5.047 1 96 91 VAL A CA 1
ATOM 725 C C . VAL A 1 91 ? -2.221 21.531 -6.371 1 96 91 VAL A C 1
ATOM 727 O O . VAL A 1 91 ? -1.296 22.344 -6.434 1 96 91 VAL A O 1
ATOM 730 N N . ASP A 1 92 ? -2.693 20.891 -7.391 1 94.19 92 ASP A N 1
ATOM 731 C CA . ASP A 1 92 ? -2.094 21.031 -8.719 1 94.19 92 ASP A CA 1
ATOM 732 C C . ASP A 1 92 ? -2.156 22.469 -9.203 1 94.19 92 ASP A C 1
ATOM 734 O O . ASP A 1 92 ? -1.18 22.984 -9.75 1 94.19 92 ASP A O 1
ATOM 738 N N . GLU A 1 93 ? -3.297 23.031 -9.023 1 96.06 93 GLU A N 1
ATOM 739 C CA . GLU A 1 93 ? -3.506 24.406 -9.492 1 96.06 93 GLU A CA 1
ATOM 740 C C . GLU A 1 93 ? -2.578 25.375 -8.773 1 96.06 93 GLU A C 1
ATOM 742 O O . GLU A 1 93 ? -1.938 26.219 -9.414 1 96.06 93 GLU A O 1
ATOM 747 N N . ILE A 1 94 ? -2.49 25.281 -7.457 1 98.06 94 ILE A N 1
ATOM 748 C CA . ILE A 1 94 ? -1.646 26.188 -6.688 1 98.06 94 ILE A CA 1
ATOM 749 C C . ILE A 1 94 ? -0.181 25.953 -7.051 1 98.06 94 ILE A C 1
ATOM 751 O O . ILE A 1 94 ? 0.579 26.922 -7.211 1 98.06 94 ILE A O 1
ATOM 755 N N . GLN A 1 95 ? 0.166 24.719 -7.176 1 97.38 95 GLN A N 1
ATOM 756 C CA . GLN A 1 95 ? 1.54 24.391 -7.547 1 97.38 95 GLN A CA 1
ATOM 757 C C . GLN A 1 95 ? 1.886 24.969 -8.922 1 97.38 95 GLN A C 1
ATOM 759 O O . GLN A 1 95 ? 2.939 25.578 -9.094 1 97.38 95 GLN A O 1
ATOM 764 N N . ARG A 1 96 ? 1.066 24.781 -9.875 1 96.25 96 ARG A N 1
ATOM 765 C CA . ARG A 1 96 ? 1.286 25.281 -11.227 1 96.25 96 ARG A CA 1
ATOM 766 C C . ARG A 1 96 ? 1.443 26.812 -11.227 1 96.25 96 ARG A C 1
ATOM 768 O O . ARG A 1 96 ? 2.312 27.344 -11.922 1 96.25 96 ARG A O 1
ATOM 775 N N . ARG A 1 97 ? 0.702 27.453 -10.477 1 97.5 97 ARG A N 1
ATOM 776 C CA . ARG A 1 97 ? 0.661 28.906 -10.508 1 97.5 97 ARG A CA 1
ATOM 777 C C . ARG A 1 97 ? 1.803 29.5 -9.688 1 97.5 97 ARG A C 1
ATOM 779 O O . ARG A 1 97 ? 2.254 30.625 -9.969 1 97.5 97 ARG A O 1
ATOM 786 N N . THR A 1 98 ? 2.285 28.797 -8.68 1 96.88 98 THR A N 1
ATOM 787 C CA . THR A 1 98 ? 3.322 29.344 -7.812 1 96.88 98 THR A CA 1
ATOM 788 C C . THR A 1 98 ? 4.688 28.766 -8.164 1 96.88 98 THR A C 1
ATOM 790 O O . THR A 1 98 ? 5.723 29.344 -7.82 1 96.88 98 THR A O 1
ATOM 793 N N . ASP A 1 99 ? 4.66 27.562 -8.719 1 96.12 99 ASP A N 1
ATOM 794 C CA . ASP A 1 99 ? 5.859 26.766 -9 1 96.12 99 ASP A CA 1
ATOM 795 C C . ASP A 1 99 ? 6.699 26.578 -7.738 1 96.12 99 ASP A C 1
ATOM 797 O O . ASP A 1 99 ? 7.922 26.734 -7.773 1 96.12 99 ASP A O 1
ATOM 801 N N . GLU A 1 100 ? 6.098 26.391 -6.652 1 97 100 GLU A N 1
ATOM 802 C CA . GLU A 1 100 ? 6.684 26.047 -5.363 1 97 100 GLU A CA 1
ATOM 803 C C . GLU A 1 100 ? 6.172 24.688 -4.867 1 97 100 GLU A C 1
ATOM 805 O O . GLU A 1 100 ? 5.297 24.094 -5.496 1 97 100 GLU A O 1
ATOM 810 N N . THR A 1 101 ? 6.773 24.234 -3.785 1 96.31 101 THR A N 1
ATOM 811 C CA . THR A 1 101 ? 6.258 23.016 -3.166 1 96.31 101 THR A CA 1
ATOM 812 C C . THR A 1 101 ? 4.898 23.266 -2.525 1 96.31 101 THR A C 1
ATOM 814 O O . THR A 1 101 ? 4.723 24.25 -1.793 1 96.31 101 THR A O 1
ATOM 817 N N . VAL A 1 102 ? 3.941 22.516 -2.895 1 97.44 102 VAL A N 1
ATOM 818 C CA . VAL A 1 102 ? 2.605 22.641 -2.32 1 97.44 102 VAL A CA 1
ATOM 819 C C . VAL A 1 102 ? 2.213 21.328 -1.644 1 97.44 102 VAL A C 1
ATOM 821 O O . VAL A 1 102 ? 2.426 20.234 -2.199 1 97.44 102 VAL A O 1
ATOM 824 N N . GLY A 1 103 ? 1.654 21.438 -0.443 1 96.31 103 GLY A N 1
ATOM 825 C CA . GLY A 1 103 ? 1.257 20.25 0.292 1 96.31 103 GLY A CA 1
ATOM 826 C C . GLY A 1 103 ? -0.136 20.344 0.883 1 96.31 103 GLY A C 1
ATOM 827 O O . GLY A 1 103 ? -0.513 21.391 1.424 1 96.31 103 GLY A O 1
ATOM 828 N N . LEU A 1 104 ? -0.902 19.312 0.702 1 96.12 104 LEU A N 1
ATOM 829 C CA . LEU A 1 104 ? -2.107 19.094 1.496 1 96.12 104 LEU A CA 1
ATOM 830 C C . LEU A 1 104 ? -1.786 18.328 2.768 1 96.12 104 LEU A C 1
ATOM 832 O O . LEU A 1 104 ? -1.124 17.281 2.715 1 96.12 104 LEU A O 1
ATOM 836 N N . VAL A 1 105 ? -2.221 18.859 3.887 1 96.19 105 VAL A N 1
ATOM 837 C CA . VAL A 1 105 ? -1.849 18.234 5.148 1 96.19 105 VAL A CA 1
ATOM 838 C C . VAL A 1 105 ? -3.102 17.953 5.977 1 96.19 105 VAL A C 1
ATOM 840 O O . VAL A 1 105 ? -4.105 18.656 5.852 1 96.19 105 VAL A O 1
ATOM 843 N N . ALA A 1 106 ? -3.033 16.906 6.762 1 95 106 ALA A N 1
ATOM 844 C CA . ALA A 1 106 ? -4.066 16.562 7.73 1 95 106 ALA A CA 1
ATOM 845 C C . ALA A 1 106 ? -3.525 16.625 9.156 1 95 106 ALA A C 1
ATOM 847 O O . ALA A 1 106 ? -2.338 16.391 9.391 1 95 106 ALA A O 1
ATOM 848 N N . GLN A 1 107 ? -4.418 17 10.023 1 95.06 107 GLN A N 1
ATOM 849 C CA . GLN A 1 107 ? -4.055 16.828 11.43 1 95.06 107 GLN A CA 1
ATOM 850 C C . GLN A 1 107 ? -3.924 15.352 11.789 1 95.06 107 GLN A C 1
ATOM 852 O O . GLN A 1 107 ? -4.746 14.531 11.375 1 95.06 107 GLN A O 1
ATOM 857 N N . ASN A 1 108 ? -2.891 15.055 12.492 1 93.75 108 ASN A N 1
ATOM 858 C CA . ASN A 1 108 ? -2.703 13.734 13.078 1 93.75 108 ASN A CA 1
ATOM 859 C C . ASN A 1 108 ? -2.252 13.82 14.539 1 93.75 108 ASN A C 1
ATOM 861 O O . ASN A 1 108 ? -1.053 13.883 14.82 1 93.75 108 ASN A O 1
ATOM 865 N N . ASP A 1 109 ? -3.236 13.844 15.422 1 90.62 109 ASP A N 1
ATOM 866 C CA . ASP A 1 109 ? -2.988 14.008 16.859 1 90.62 109 ASP A CA 1
ATOM 867 C C . ASP A 1 109 ? -2.217 15.297 17.125 1 90.62 109 ASP A C 1
ATOM 869 O O . ASP A 1 109 ? -2.746 16.391 16.938 1 90.62 109 ASP A O 1
ATOM 873 N N . LEU A 1 110 ? -0.899 15.203 17.5 1 89.94 110 LEU A N 1
ATOM 874 C CA . LEU A 1 110 ? -0.087 16.375 17.828 1 89.94 110 LEU A CA 1
ATOM 875 C C . LEU A 1 110 ? 0.677 16.875 16.609 1 89.94 110 LEU A C 1
ATOM 877 O O . LEU A 1 110 ? 1.426 17.844 16.703 1 89.94 110 LEU A O 1
ATOM 881 N N . TYR A 1 111 ? 0.421 16.234 15.469 1 93 111 TYR A N 1
ATOM 882 C CA . TYR A 1 111 ? 1.233 16.469 14.281 1 93 111 TYR A CA 1
ATOM 883 C C . TYR A 1 111 ? 0.365 16.891 13.102 1 93 111 TYR A C 1
ATOM 885 O O . TYR A 1 111 ? -0.863 16.797 13.164 1 93 111 TYR A O 1
ATOM 893 N N . ILE A 1 112 ? 1.035 17.5 12.172 1 94.94 112 ILE A N 1
ATOM 894 C CA . ILE A 1 112 ? 0.49 17.5 10.82 1 94.94 112 ILE A CA 1
ATOM 895 C C . ILE A 1 112 ? 1.152 16.406 9.992 1 94.94 112 ILE A C 1
ATOM 897 O O . ILE A 1 112 ? 2.287 16 10.266 1 94.94 112 ILE A O 1
ATOM 901 N N . GLN A 1 113 ? 0.435 15.922 9.062 1 94.25 113 GLN A N 1
ATOM 902 C CA . GLN A 1 113 ? 0.97 14.922 8.141 1 94.25 113 GLN A CA 1
ATOM 903 C C . GLN A 1 113 ? 0.649 15.281 6.695 1 94.25 113 GLN A C 1
ATOM 905 O O . GLN A 1 113 ? -0.495 15.602 6.371 1 94.25 113 GLN A O 1
ATOM 910 N N . TYR A 1 114 ? 1.684 15.203 5.891 1 93.25 114 TYR A N 1
ATOM 911 C CA . TYR A 1 114 ? 1.496 15.492 4.473 1 93.25 114 TYR A CA 1
ATOM 912 C C . TYR A 1 114 ? 0.76 14.352 3.779 1 93.25 114 TYR A C 1
ATOM 914 O O . TYR A 1 114 ? 1.201 13.203 3.824 1 93.25 114 TYR A O 1
ATOM 922 N N . ILE A 1 115 ? -0.295 14.711 3.139 1 90.75 115 ILE A N 1
ATOM 923 C CA . ILE A 1 115 ? -1.107 13.742 2.408 1 90.75 115 ILE A CA 1
ATOM 924 C C . ILE A 1 115 ? -0.725 13.758 0.93 1 90.75 115 ILE A C 1
ATOM 926 O O . ILE A 1 115 ? -0.544 12.703 0.318 1 90.75 115 ILE A O 1
ATOM 930 N N . ILE A 1 116 ? -0.736 14.883 0.378 1 89.88 116 ILE A N 1
ATOM 931 C CA . ILE A 1 116 ? -0.313 15.133 -0.995 1 89.88 116 ILE A CA 1
ATOM 932 C C . ILE A 1 116 ? 0.833 16.141 -1.006 1 89.88 116 ILE A C 1
ATOM 934 O O . ILE A 1 116 ? 0.808 17.125 -0.263 1 89.88 116 ILE A O 1
ATOM 938 N N . LEU A 1 117 ? 1.806 15.867 -1.761 1 92.06 117 LEU A N 1
ATOM 939 C CA . LEU A 1 117 ? 2.924 16.797 -1.917 1 92.06 117 LEU A CA 1
ATOM 940 C C . LEU A 1 117 ? 3.332 16.906 -3.381 1 92.06 117 LEU A C 1
ATOM 942 O O . LEU A 1 117 ? 3.572 15.898 -4.047 1 92.06 117 LEU A O 1
ATOM 946 N N . LYS A 1 118 ? 3.357 18.109 -3.844 1 92.69 118 LYS A N 1
ATOM 947 C CA . LYS A 1 118 ? 3.828 18.391 -5.195 1 92.69 118 LYS A CA 1
ATOM 948 C C . LYS A 1 118 ? 5.031 19.328 -5.176 1 92.69 118 LYS A C 1
ATOM 950 O O . LYS A 1 118 ? 5.008 20.359 -4.504 1 92.69 118 LYS A O 1
ATOM 955 N N . THR A 1 119 ? 6.016 18.906 -5.855 1 92.69 119 THR A N 1
ATOM 956 C CA . THR A 1 119 ? 7.25 19.688 -5.883 1 92.69 119 THR A CA 1
ATOM 957 C C . THR A 1 119 ? 7.297 20.594 -7.113 1 92.69 119 THR A C 1
ATOM 959 O O . THR A 1 119 ? 6.555 20.375 -8.07 1 92.69 119 THR A O 1
ATOM 962 N N . PRO A 1 120 ? 8.117 21.562 -7.008 1 90.75 120 PRO A N 1
ATOM 963 C CA . PRO A 1 120 ? 8.203 22.484 -8.148 1 90.75 120 PRO A CA 1
ATOM 964 C C . PRO A 1 120 ? 8.891 21.859 -9.359 1 90.75 120 PRO A C 1
ATOM 966 O O . PRO A 1 120 ? 9.43 20.766 -9.266 1 90.75 120 PRO A O 1
ATOM 969 N N . GLY A 1 121 ? 8.688 22.484 -10.484 1 84 121 GLY A N 1
ATOM 970 C CA . GLY A 1 121 ? 9.359 22.062 -11.703 1 84 121 GLY A CA 1
ATOM 971 C C . GLY A 1 121 ? 10.852 22.328 -11.68 1 84 121 GLY A C 1
ATOM 972 O O . GLY A 1 121 ? 11.617 21.656 -12.375 1 84 121 GLY A O 1
ATOM 973 N N . HIS A 1 122 ? 11.25 23.281 -10.82 1 83 122 HIS A N 1
ATOM 974 C CA . HIS A 1 122 ? 12.672 23.594 -10.688 1 83 122 HIS A CA 1
ATOM 975 C C . HIS A 1 122 ? 13.336 22.703 -9.641 1 83 122 HIS A C 1
ATOM 977 O O . HIS A 1 122 ? 12.648 22.016 -8.875 1 83 122 HIS A O 1
ATOM 983 N N . GLU A 1 123 ? 14.609 22.688 -9.688 1 77.75 123 GLU A N 1
ATOM 984 C CA . GLU A 1 123 ? 15.352 21.844 -8.766 1 77.75 123 GLU A CA 1
ATOM 985 C C . GLU A 1 123 ? 15.133 22.25 -7.316 1 77.75 123 GLU A C 1
ATOM 987 O O . GLU A 1 123 ? 15.336 23.422 -6.965 1 77.75 123 GLU A O 1
ATOM 992 N N . PHE A 1 124 ? 14.617 21.609 -6.613 1 79.81 124 PHE A N 1
ATOM 993 C CA . PHE A 1 124 ? 14.383 21.797 -5.188 1 79.81 124 PHE A CA 1
ATOM 994 C C . PHE A 1 124 ? 14.555 20.484 -4.438 1 79.81 124 PHE A C 1
ATOM 996 O O . PHE A 1 124 ? 13.758 19.562 -4.598 1 79.81 124 PHE A O 1
ATOM 1003 N N . LYS A 1 125 ? 15.539 20.266 -3.623 1 73.12 125 LYS A N 1
ATOM 1004 C CA . LYS A 1 125 ? 15.945 18.984 -3.039 1 73.12 125 LYS A CA 1
ATOM 1005 C C . LYS A 1 125 ? 15.5 18.891 -1.584 1 73.12 125 LYS A C 1
ATOM 1007 O O . LYS A 1 125 ? 15.711 17.859 -0.938 1 73.12 125 LYS A O 1
ATOM 1012 N N . MET A 1 126 ? 14.711 19.938 -1.111 1 81.25 126 MET A N 1
ATOM 1013 C CA . MET A 1 126 ? 14.461 19.938 0.327 1 81.25 126 MET A CA 1
ATOM 1014 C C . MET A 1 126 ? 12.992 19.641 0.629 1 81.25 126 MET A C 1
ATOM 1016 O O . MET A 1 126 ? 12.531 19.875 1.747 1 81.25 126 MET A O 1
ATOM 1020 N N . ALA A 1 127 ? 12.297 19.188 -0.343 1 83.56 127 ALA A N 1
ATOM 1021 C CA . ALA A 1 127 ? 10.898 18.859 -0.099 1 83.56 127 ALA A CA 1
ATOM 1022 C C . ALA A 1 127 ? 10.766 17.625 0.767 1 83.56 127 ALA A C 1
ATOM 1024 O O . ALA A 1 127 ? 11.516 16.656 0.601 1 83.56 127 ALA A O 1
ATOM 1025 N N . PRO A 1 128 ? 9.812 17.641 1.705 1 82.88 128 PRO A N 1
ATOM 1026 C CA . PRO A 1 128 ? 9.562 16.422 2.455 1 82.88 128 PRO A CA 1
ATOM 1027 C C . PRO A 1 128 ? 8.883 15.344 1.609 1 82.88 128 PRO A C 1
ATOM 1029 O O . PRO A 1 128 ? 8.484 15.602 0.472 1 82.88 128 PRO A O 1
ATOM 1032 N N . ASN A 1 129 ? 8.828 14.125 2.215 1 80.75 129 ASN A N 1
ATOM 1033 C CA . ASN A 1 129 ? 8.086 13.047 1.568 1 80.75 129 ASN A CA 1
ATOM 1034 C C . ASN A 1 129 ? 6.629 13.016 2.023 1 80.75 129 ASN A C 1
ATOM 1036 O O . ASN A 1 129 ? 6.309 13.461 3.125 1 80.75 129 ASN A O 1
ATOM 1040 N N . GLU A 1 130 ? 5.781 12.555 1.091 1 82.56 130 GLU A N 1
ATOM 1041 C CA . GLU A 1 130 ? 4.43 12.25 1.546 1 82.56 130 GLU A CA 1
ATOM 1042 C C . GLU A 1 130 ? 4.453 11.336 2.773 1 82.56 130 GLU A C 1
ATOM 1044 O O . GLU A 1 130 ? 5.281 10.43 2.859 1 82.56 130 GLU A O 1
ATOM 1049 N N . GLY A 1 131 ? 3.566 11.703 3.686 1 85.94 131 GLY A N 1
ATOM 1050 C CA . GLY A 1 131 ? 3.51 10.922 4.91 1 85.94 131 GLY A CA 1
ATOM 1051 C C . GLY A 1 131 ? 4.355 11.5 6.031 1 85.94 131 GLY A C 1
ATOM 1052 O O . GLY A 1 131 ? 4.18 11.148 7.195 1 85.94 131 GLY A O 1
ATOM 1053 N N . THR A 1 132 ? 5.289 12.398 5.668 1 87.81 132 THR A N 1
ATOM 1054 C CA . THR A 1 132 ? 6.121 13.047 6.68 1 87.81 132 THR A CA 1
ATOM 1055 C C . THR A 1 132 ? 5.258 13.812 7.676 1 87.81 132 THR A C 1
ATOM 1057 O O . THR A 1 132 ? 4.258 14.43 7.297 1 87.81 132 THR A O 1
ATOM 1060 N N . MET A 1 133 ? 5.707 13.742 8.906 1 90.75 133 MET A N 1
ATOM 1061 C CA . MET A 1 133 ? 4.984 14.422 9.977 1 90.75 133 MET A CA 1
ATOM 1062 C C . MET A 1 133 ? 5.824 15.547 10.57 1 90.75 133 MET A C 1
ATOM 1064 O O . MET A 1 133 ? 7.055 15.477 10.578 1 90.75 133 MET A O 1
ATOM 1068 N N . ARG A 1 134 ? 5.141 16.562 10.969 1 90.38 134 ARG A N 1
ATOM 1069 C CA . ARG A 1 134 ? 5.719 17.672 11.711 1 90.38 134 ARG A CA 1
ATOM 1070 C C . ARG A 1 134 ? 4.84 18.062 12.891 1 90.38 134 ARG A C 1
ATOM 1072 O O . ARG A 1 134 ? 3.617 17.906 12.844 1 90.38 134 ARG A O 1
ATOM 1079 N N . LEU A 1 135 ? 5.496 18.594 13.922 1 91.94 135 LEU A N 1
ATOM 1080 C CA . LEU A 1 135 ? 4.719 19.047 15.07 1 91.94 135 LEU A CA 1
ATOM 1081 C C . LEU A 1 135 ? 3.793 20.203 14.688 1 91.94 135 LEU A C 1
ATOM 1083 O O . LEU A 1 135 ? 4.203 21.125 13.984 1 91.94 135 LEU A O 1
ATOM 1087 N N . MET A 1 136 ? 2.592 20.156 15.219 1 93.12 136 MET A N 1
ATOM 1088 C CA . MET A 1 136 ? 1.604 21.188 14.93 1 93.12 136 MET A CA 1
ATOM 1089 C C . MET A 1 136 ? 2.082 22.547 15.422 1 93.12 136 MET A C 1
ATOM 1091 O O . MET A 1 136 ? 1.954 23.547 14.711 1 93.12 136 MET A O 1
ATOM 1095 N N . VAL A 1 137 ? 2.707 22.641 16.5 1 92.56 137 VAL A N 1
ATOM 1096 C CA . VAL A 1 137 ? 3.055 23.891 17.141 1 92.56 137 VAL A CA 1
ATOM 1097 C C . VAL A 1 137 ? 4.273 24.516 16.469 1 92.56 137 VAL A C 1
ATOM 1099 O O . VAL A 1 137 ? 4.668 25.641 16.781 1 92.56 137 VAL A O 1
ATOM 1102 N N . ASP A 1 138 ? 4.852 23.75 15.477 1 90.75 138 ASP A N 1
ATOM 1103 C CA . ASP A 1 138 ? 6.098 24.219 14.875 1 90.75 138 ASP A CA 1
ATOM 1104 C C . ASP A 1 138 ? 5.996 24.234 13.352 1 90.75 138 ASP A C 1
ATOM 1106 O O . ASP A 1 138 ? 6.988 24.016 12.656 1 90.75 138 ASP A O 1
ATOM 1110 N N . SER A 1 139 ? 4.867 24.391 12.852 1 93.62 139 SER A N 1
ATOM 1111 C CA . SER A 1 139 ? 4.691 24.406 11.406 1 93.62 139 SER A CA 1
ATOM 1112 C C . SER A 1 139 ? 3.621 25.422 10.992 1 93.62 139 SER A C 1
ATOM 1114 O O . SER A 1 139 ? 2.695 25.703 11.758 1 93.62 139 SER A O 1
ATOM 1116 N N . SER A 1 140 ? 3.783 26 9.781 1 97.06 140 SER A N 1
ATOM 1117 C CA . SER A 1 140 ? 2.775 26.922 9.273 1 97.06 140 SER A CA 1
ATOM 1118 C C . SER A 1 140 ? 1.415 26.234 9.148 1 97.06 140 SER A C 1
ATOM 1120 O O . SER A 1 140 ? 0.389 26.828 9.5 1 97.06 140 SER A O 1
ATOM 1122 N N . SER A 1 141 ? 1.402 25.016 8.656 1 97.75 141 SER A N 1
ATOM 1123 C CA . SER A 1 141 ? 0.153 24.266 8.539 1 97.75 141 SER A CA 1
ATOM 1124 C C . SER A 1 141 ? -0.452 23.984 9.914 1 97.75 141 SER A C 1
ATOM 1126 O O . SER A 1 141 ? -1.676 23.969 10.062 1 97.75 141 SER A O 1
ATOM 1128 N N . GLY A 1 142 ? 0.417 23.734 10.828 1 97.12 142 GLY A N 1
ATOM 1129 C CA . GLY A 1 142 ? -0.066 23.578 12.188 1 97.12 142 GLY A CA 1
ATOM 1130 C C . GLY A 1 142 ? -0.761 24.812 12.727 1 97.12 142 GLY A C 1
ATOM 1131 O O . GLY A 1 142 ? -1.835 24.719 13.32 1 97.12 142 GLY A O 1
ATOM 1132 N N . LEU A 1 143 ? -0.11 25.969 12.531 1 97.62 143 LEU A N 1
ATOM 1133 C CA . LEU A 1 143 ? -0.719 27.234 12.938 1 97.62 143 LEU A CA 1
ATOM 1134 C C . LEU A 1 143 ? -2.057 27.438 12.234 1 97.62 143 LEU A C 1
ATOM 1136 O O . LEU A 1 143 ? -3.021 27.906 12.852 1 97.62 143 LEU A O 1
ATOM 1140 N N . ALA A 1 144 ? -2.09 27.125 10.984 1 98.5 144 ALA A N 1
ATOM 1141 C CA . ALA A 1 144 ? -3.328 27.25 10.219 1 98.5 144 ALA A CA 1
ATOM 1142 C C . ALA A 1 144 ? -4.43 26.375 10.812 1 98.5 144 ALA A C 1
ATOM 1144 O O . ALA A 1 144 ? -5.555 26.844 11.016 1 98.5 144 ALA A O 1
ATOM 1145 N N . LEU A 1 145 ? -4.105 25.141 11.102 1 98 145 LEU A N 1
ATOM 1146 C CA . LEU A 1 145 ? -5.09 24.234 11.688 1 98 145 LEU A CA 1
ATOM 1147 C C . LEU A 1 145 ? -5.523 24.719 13.062 1 98 145 LEU A C 1
ATOM 1149 O O . LEU A 1 145 ? -6.719 24.734 13.375 1 98 145 LEU A O 1
ATOM 1153 N N . MET A 1 146 ? -4.562 25.172 13.844 1 97.69 146 MET A N 1
ATOM 1154 C CA . MET A 1 146 ? -4.852 25.609 15.211 1 97.69 146 MET A CA 1
ATOM 1155 C C . MET A 1 146 ? -5.684 26.875 15.211 1 97.69 146 MET A C 1
ATOM 1157 O O . MET A 1 146 ? -6.418 27.156 16.156 1 97.69 146 MET A O 1
ATOM 1161 N N . SER A 1 147 ? -5.602 27.672 14.211 1 98 147 SER A N 1
ATOM 1162 C CA . SER A 1 147 ? -6.391 28.891 14.109 1 98 147 SER A CA 1
ATOM 1163 C C . SER A 1 147 ? -7.883 28.594 14.117 1 98 147 SER A C 1
ATOM 1165 O O . SER A 1 147 ? -8.703 29.469 14.391 1 98 147 SER A O 1
ATOM 1167 N N . ARG A 1 148 ? -8.211 27.328 13.828 1 96.81 148 ARG A N 1
ATOM 1168 C CA . ARG A 1 148 ? -9.617 26.938 13.797 1 96.81 148 ARG A CA 1
ATOM 1169 C C . ARG A 1 148 ? -10 26.156 15.047 1 96.81 148 ARG A C 1
ATOM 1171 O O . ARG A 1 148 ? -11.109 25.625 15.141 1 96.81 148 ARG A O 1
ATOM 1178 N N . MET A 1 149 ? -9.133 26.094 15.938 1 96.06 149 MET A N 1
ATOM 1179 C CA . MET A 1 149 ? -9.359 25.312 17.156 1 96.06 149 MET A CA 1
ATOM 1180 C C . MET A 1 149 ? -9.719 26.219 18.328 1 96.06 149 MET A C 1
ATOM 1182 O O . MET A 1 149 ? -9.328 27.391 18.344 1 96.06 149 MET A O 1
ATOM 1186 N N . ARG A 1 150 ? -10.422 25.688 19.375 1 94.31 150 ARG A N 1
ATOM 1187 C CA . ARG A 1 150 ? -10.625 26.375 20.656 1 94.31 150 ARG A CA 1
ATOM 1188 C C . ARG A 1 150 ? -9.328 26.438 21.453 1 94.31 150 ARG A C 1
ATOM 1190 O O . ARG A 1 150 ? -8.484 25.547 21.344 1 94.31 150 ARG A O 1
ATOM 1197 N N . GLN A 1 151 ? -9.258 27.344 22.172 1 94.44 151 GLN A N 1
ATOM 1198 C CA . GLN A 1 151 ? -8.055 27.516 22.984 1 94.44 151 GLN A CA 1
ATOM 1199 C C . GLN A 1 151 ? -7.754 26.281 23.812 1 94.44 151 GLN A C 1
ATOM 1201 O O . GLN A 1 151 ? -6.59 25.906 23.984 1 94.44 151 GLN A O 1
ATOM 1206 N N . ARG A 1 152 ? -8.68 25.719 24.375 1 94 152 ARG A N 1
ATOM 1207 C CA . ARG A 1 152 ? -8.492 24.547 25.219 1 94 152 ARG A CA 1
ATOM 1208 C C . ARG A 1 152 ? -7.852 23.406 24.438 1 94 152 ARG A C 1
ATOM 1210 O O . ARG A 1 152 ? -7.059 22.625 24.984 1 94 152 ARG A O 1
ATOM 1217 N N . GLU A 1 153 ? -8.266 23.266 23.219 1 94.31 153 GLU A N 1
ATOM 1218 C CA . GLU A 1 153 ? -7.684 22.25 22.359 1 94.31 153 GLU A CA 1
ATOM 1219 C C . GLU A 1 153 ? -6.211 22.531 22.078 1 94.31 153 GLU A C 1
ATOM 1221 O O . GLU A 1 153 ? -5.379 21.609 22.109 1 94.31 153 GLU A O 1
ATOM 1226 N N . ILE A 1 154 ? -5.926 23.766 21.875 1 95.94 154 ILE A N 1
ATOM 1227 C CA . ILE A 1 154 ? -4.551 24.172 21.609 1 95.94 154 ILE A CA 1
ATOM 1228 C C . ILE A 1 154 ? -3.697 23.953 22.859 1 95.94 154 ILE A C 1
ATOM 1230 O O . ILE A 1 154 ? -2.561 23.484 22.766 1 95.94 154 ILE A O 1
ATOM 1234 N N . ASP A 1 155 ? -4.277 24.281 24 1 94.38 155 ASP A N 1
ATOM 1235 C CA . ASP A 1 155 ? -3.594 24.062 25.266 1 94.38 155 ASP A CA 1
ATOM 1236 C C . ASP A 1 155 ? -3.213 22.594 25.438 1 94.38 155 ASP A C 1
ATOM 1238 O O . ASP A 1 155 ? -2.104 22.281 25.875 1 94.38 155 ASP A O 1
ATOM 1242 N N . LYS A 1 156 ? -4.07 21.781 25.109 1 92.75 156 LYS A N 1
ATOM 1243 C CA . LYS A 1 156 ? -3.812 20.344 25.234 1 92.75 156 LYS A CA 1
ATOM 1244 C C . LYS A 1 156 ? -2.686 19.922 24.297 1 92.75 156 LYS A C 1
ATOM 1246 O O . LYS A 1 156 ? -1.781 19.188 24.703 1 92.75 156 LYS A O 1
ATOM 1251 N N . ILE A 1 157 ? -2.764 20.297 23.031 1 92.25 157 ILE A N 1
ATOM 1252 C CA . ILE A 1 157 ? -1.738 19.969 22.047 1 92.25 157 ILE A CA 1
ATOM 1253 C C . ILE A 1 157 ? -0.376 20.453 22.547 1 92.25 157 ILE A C 1
ATOM 1255 O O . ILE A 1 157 ? 0.611 19.719 22.469 1 92.25 157 ILE A O 1
ATOM 1259 N N . TYR A 1 158 ? -0.347 21.641 23.062 1 93.06 158 TYR A N 1
ATOM 1260 C CA . TYR A 1 158 ? 0.892 22.234 23.562 1 93.06 158 TYR A CA 1
ATOM 1261 C C . TYR A 1 158 ? 1.428 21.469 24.766 1 93.06 158 TYR A C 1
ATOM 1263 O O . TYR A 1 158 ? 2.605 21.094 24.797 1 93.06 158 TYR A O 1
ATOM 1271 N N . ARG A 1 159 ? 0.577 21.188 25.703 1 90.62 159 ARG A N 1
ATOM 1272 C CA . ARG A 1 159 ? 0.97 20.5 26.922 1 90.62 159 ARG A CA 1
ATOM 1273 C C . ARG A 1 159 ? 1.512 19.109 26.609 1 90.62 159 ARG A C 1
ATOM 1275 O O . ARG A 1 159 ? 2.533 18.688 27.156 1 90.62 159 ARG A O 1
ATOM 1282 N N . TYR A 1 160 ? 0.871 18.5 25.766 1 87.62 160 TYR A N 1
ATOM 1283 C CA . TYR A 1 160 ? 1.316 17.156 25.406 1 87.62 160 TYR A CA 1
ATOM 1284 C C . TYR A 1 160 ? 2.619 17.203 24.625 1 87.62 160 TYR A C 1
ATOM 1286 O O . TYR A 1 160 ? 3.486 16.344 24.797 1 87.62 160 TYR A O 1
ATOM 1294 N N . SER A 1 161 ? 2.771 18.094 23.719 1 87.69 161 SER A N 1
ATOM 1295 C CA . SER A 1 161 ? 4.023 18.266 23 1 87.69 161 SER A CA 1
ATOM 1296 C C . SER A 1 161 ? 5.191 18.5 23.938 1 87.69 161 SER A C 1
ATOM 1298 O O . SER A 1 161 ? 6.273 17.938 23.75 1 87.69 161 SER A O 1
ATOM 1300 N N . CYS A 1 162 ? 4.934 19.297 24.953 1 84.31 162 CYS A N 1
ATOM 1301 C CA . CYS A 1 162 ? 5.949 19.562 25.969 1 84.31 162 CYS A CA 1
ATOM 1302 C C . CYS A 1 162 ? 6.227 18.312 26.797 1 84.31 162 CYS A C 1
ATOM 1304 O O . CYS A 1 162 ? 7.383 17.969 27.031 1 84.31 162 CYS A O 1
ATOM 1306 N N . HIS A 1 163 ? 5.203 17.734 27.156 1 79.94 163 HIS A N 1
ATOM 1307 C CA . HIS A 1 163 ? 5.293 16.562 28.016 1 79.94 163 HIS A CA 1
ATOM 1308 C C . HIS A 1 163 ? 6.125 15.461 27.375 1 79.94 163 HIS A C 1
ATOM 1310 O O . HIS A 1 163 ? 6.953 14.836 28.047 1 79.94 163 HIS A O 1
ATOM 1316 N N . TYR A 1 164 ? 5.973 15.352 26.094 1 78 164 TYR A N 1
ATOM 1317 C CA . TYR A 1 164 ? 6.672 14.273 25.406 1 78 164 TYR A CA 1
ATOM 1318 C C . TYR A 1 164 ? 8.016 14.75 24.859 1 78 164 TYR A C 1
ATOM 1320 O O . TYR A 1 164 ? 8.727 14 24.203 1 78 164 TYR A O 1
ATOM 1328 N N . GLY A 1 165 ? 8.383 15.914 25.078 1 76.19 165 GLY A N 1
ATOM 1329 C CA . GLY A 1 165 ? 9.672 16.469 24.688 1 76.19 165 GLY A CA 1
ATOM 1330 C C . GLY A 1 165 ? 9.836 16.594 23.188 1 76.19 165 GLY A C 1
ATOM 1331 O O . GLY A 1 165 ? 10.945 16.5 22.656 1 76.19 165 GLY A O 1
ATOM 1332 N N . LEU A 1 166 ? 8.812 16.641 22.359 1 74.88 166 LEU A N 1
ATOM 1333 C CA . LEU A 1 166 ? 8.852 16.562 20.906 1 74.88 166 LEU A CA 1
ATOM 1334 C C . LEU A 1 166 ? 9.477 17.828 20.312 1 74.88 166 LEU A C 1
ATOM 1336 O O . LEU A 1 166 ? 10.117 17.781 19.266 1 74.88 166 LEU A O 1
ATOM 1340 N N . GLY A 1 167 ? 9.461 18.906 20.75 1 70.31 167 GLY A N 1
ATOM 1341 C CA . GLY A 1 167 ? 9.969 20.141 20.172 1 70.31 167 GLY A CA 1
ATOM 1342 C C . GLY A 1 167 ? 11.328 20.531 20.719 1 70.31 167 GLY A C 1
ATOM 1343 O O . GLY A 1 167 ? 11.961 21.453 20.203 1 70.31 167 GLY A O 1
ATOM 1344 N N . GLY A 1 168 ? 11.766 19.672 21.438 1 68.19 168 GLY A N 1
ATOM 1345 C CA . GLY A 1 168 ? 13.039 20.016 22.062 1 68.19 168 GLY A CA 1
ATOM 1346 C C . GLY A 1 168 ? 13.055 21.406 22.672 1 68.19 168 GLY A C 1
ATOM 1347 O O . GLY A 1 168 ? 12.086 21.828 23.312 1 68.19 168 GLY A O 1
ATOM 1348 N N . GLU A 1 169 ? 14.266 22.109 22.469 1 65 169 GLU A N 1
ATOM 1349 C CA . GLU A 1 169 ? 14.492 23.438 23.031 1 65 169 GLU A CA 1
ATOM 1350 C C . GLU A 1 169 ? 13.867 24.516 22.156 1 65 169 GLU A C 1
ATOM 1352 O O . GLU A 1 169 ? 13.828 25.688 22.531 1 65 169 GLU A O 1
ATOM 1357 N N . THR A 1 170 ? 13.164 24.016 21.141 1 68.38 170 THR A N 1
ATOM 1358 C CA . THR A 1 170 ? 12.742 25.016 20.156 1 68.38 170 THR A CA 1
ATOM 1359 C C . THR A 1 170 ? 11.234 25.25 20.234 1 68.38 170 THR A C 1
ATOM 1361 O O . THR A 1 170 ? 10.68 26 19.422 1 68.38 170 THR A O 1
ATOM 1364 N N . LEU A 1 171 ? 10.664 24.625 21.234 1 81.19 171 LEU A N 1
ATOM 1365 C CA . LEU A 1 171 ? 9.234 24.875 21.328 1 81.19 171 LEU A CA 1
ATOM 1366 C C . LEU A 1 171 ? 8.953 26.297 21.781 1 81.19 171 LEU A C 1
ATOM 1368 O O . LEU A 1 171 ? 9.578 26.781 22.734 1 81.1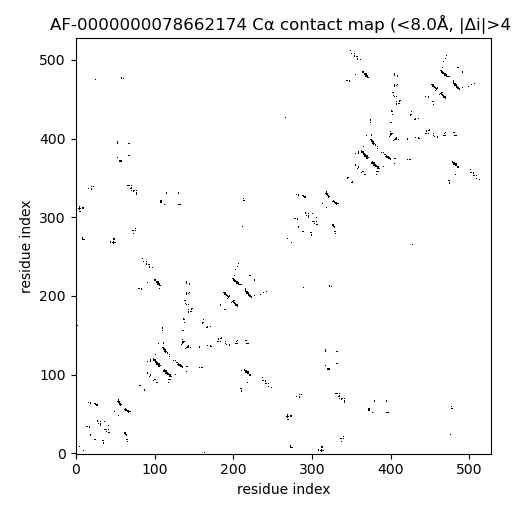9 171 LEU A O 1
ATOM 1372 N N . PRO A 1 172 ? 8.117 26.969 21.125 1 83.81 172 PRO A N 1
ATOM 1373 C CA . PRO A 1 172 ? 7.766 28.328 21.547 1 83.81 172 PRO A CA 1
ATOM 1374 C C . PRO A 1 172 ? 7.023 28.344 22.891 1 83.81 172 PRO A C 1
ATOM 1376 O O . PRO A 1 172 ? 6.426 27.328 23.281 1 83.81 172 PRO A O 1
ATOM 1379 N N . GLN A 1 173 ? 7.125 29.484 23.547 1 89.94 173 GLN A N 1
ATOM 1380 C CA . GLN A 1 173 ? 6.266 29.688 24.703 1 89.94 173 GLN A CA 1
ATOM 1381 C C . GLN A 1 173 ? 4.793 29.719 24.297 1 89.94 173 GLN A C 1
ATOM 1383 O O . GLN A 1 173 ? 4.457 30.156 23.203 1 89.94 173 GLN A O 1
ATOM 1388 N N . PHE A 1 174 ? 4.027 29.281 25.25 1 93.81 174 PHE A N 1
ATOM 1389 C CA . PHE A 1 174 ? 2.604 29.156 24.953 1 93.81 174 PHE A CA 1
ATOM 1390 C C . PHE A 1 174 ? 2.027 30.516 24.531 1 93.81 174 PHE A C 1
ATOM 1392 O O . PHE A 1 174 ? 1.238 30.594 23.594 1 93.81 174 PHE A O 1
ATOM 1399 N N . GLU A 1 175 ? 2.412 31.516 25.219 1 94.56 175 GLU A N 1
ATOM 1400 C CA . GLU A 1 175 ? 1.894 32.844 24.922 1 94.56 175 GLU A CA 1
ATOM 1401 C C . GLU A 1 175 ? 2.279 33.281 23.5 1 94.56 175 GLU A C 1
ATOM 1403 O O . GLU A 1 175 ? 1.49 33.938 22.812 1 94.56 175 GLU A O 1
ATOM 1408 N N . ASP A 1 176 ? 3.479 33 23.125 1 94.19 176 ASP A N 1
ATOM 1409 C CA . ASP A 1 176 ? 3.939 33.312 21.781 1 94.19 176 ASP A CA 1
ATOM 1410 C C . ASP A 1 176 ? 3.16 32.531 20.719 1 94.19 176 ASP A C 1
ATOM 1412 O O . ASP A 1 176 ? 2.781 33.062 19.688 1 94.19 176 ASP A O 1
ATOM 1416 N N . LEU A 1 177 ? 2.959 31.266 21.016 1 95.38 177 LEU A N 1
ATOM 1417 C CA . LEU A 1 177 ? 2.168 30.422 20.125 1 95.38 177 LEU A CA 1
ATOM 1418 C C . LEU A 1 177 ? 0.765 30.984 19.953 1 95.38 177 LEU A C 1
ATOM 1420 O O . LEU A 1 177 ? 0.282 31.109 18.828 1 95.38 177 LEU A O 1
ATOM 1424 N N . MET A 1 178 ? 0.147 31.375 21.062 1 96.69 178 MET A N 1
ATOM 1425 C CA . MET A 1 178 ? -1.223 31.875 21.016 1 96.69 178 MET A CA 1
ATOM 1426 C C . MET A 1 178 ? -1.292 33.188 20.25 1 96.69 178 MET A C 1
ATOM 1428 O O . MET A 1 178 ? -2.281 33.469 19.578 1 96.69 178 MET A O 1
ATOM 1432 N N . ARG A 1 179 ? -0.266 33.969 20.391 1 96.75 179 ARG A N 1
ATOM 1433 C CA . ARG A 1 179 ? -0.203 35.188 19.625 1 96.75 179 ARG A CA 1
ATOM 1434 C C . ARG A 1 179 ? -0.225 34.906 18.125 1 96.75 179 ARG A C 1
ATOM 1436 O O . ARG A 1 179 ? -0.947 35.562 17.375 1 96.75 179 ARG A O 1
ATOM 1443 N N . GLU A 1 180 ? 0.569 33.969 17.719 1 96.12 180 GLU A N 1
ATOM 1444 C CA . GLU A 1 180 ? 0.62 33.594 16.312 1 96.12 180 GLU A CA 1
ATOM 1445 C C . GLU A 1 180 ? -0.715 33.031 15.844 1 96.12 180 GLU A C 1
ATOM 1447 O O . GLU A 1 180 ? -1.164 33.312 14.734 1 96.12 180 GLU A O 1
ATOM 1452 N N . VAL A 1 181 ? -1.329 32.25 16.688 1 97.88 181 VAL A N 1
ATOM 1453 C CA . VAL A 1 181 ? -2.611 31.625 16.344 1 97.88 181 VAL A CA 1
ATOM 1454 C C . VAL A 1 181 ? -3.67 32.719 16.172 1 97.88 181 VAL A C 1
ATOM 1456 O O . VAL A 1 181 ? -4.441 32.688 15.211 1 97.88 181 VAL A O 1
ATOM 1459 N N . ARG A 1 182 ? -3.715 33.656 17.094 1 97.25 182 ARG A N 1
ATOM 1460 C CA . ARG A 1 182 ? -4.676 34.75 17.016 1 97.25 182 ARG A CA 1
ATOM 1461 C C . ARG A 1 182 ? -4.469 35.562 15.758 1 97.25 182 ARG A C 1
ATOM 1463 O O . ARG A 1 182 ? -5.438 35.969 15.109 1 97.25 182 ARG A O 1
ATOM 1470 N N . TRP A 1 183 ? -3.223 35.812 15.531 1 97.12 183 TRP A N 1
ATOM 1471 C CA . TRP A 1 183 ? -2.914 36.562 14.305 1 97.12 183 TRP A CA 1
ATOM 1472 C C . TRP A 1 183 ? -3.418 35.781 13.078 1 97.12 183 TRP A C 1
ATOM 1474 O O . TRP A 1 183 ? -4.059 36.375 12.203 1 97.12 183 TRP A O 1
ATOM 1484 N N . THR A 1 184 ? -3.162 34.531 12.992 1 97.88 184 THR A N 1
ATOM 1485 C CA . THR A 1 184 ? -3.582 33.688 11.883 1 97.88 184 THR A CA 1
ATOM 1486 C C . THR A 1 184 ? -5.102 33.688 11.75 1 97.88 184 THR A C 1
ATOM 1488 O O . THR A 1 184 ? -5.629 33.688 10.633 1 97.88 184 THR A O 1
ATOM 1491 N N . ARG A 1 185 ? -5.832 33.688 12.859 1 97.19 185 ARG A N 1
ATOM 1492 C CA . ARG A 1 185 ? -7.289 33.781 12.859 1 97.19 185 ARG A CA 1
ATOM 1493 C C . ARG A 1 185 ? -7.762 35.062 12.156 1 97.19 185 ARG A C 1
ATOM 1495 O O . ARG A 1 185 ? -8.742 35.031 11.414 1 97.19 185 ARG A O 1
ATOM 1502 N N . GLN A 1 186 ? -7.051 36.031 12.453 1 97 186 GLN A N 1
ATOM 1503 C CA . GLN A 1 186 ? -7.445 37.344 11.977 1 97 186 GLN A CA 1
ATOM 1504 C C . GLN A 1 186 ? -7.191 37.5 10.477 1 97 186 GLN A C 1
ATOM 1506 O O . GLN A 1 186 ? -8.039 38 9.742 1 97 186 GLN A O 1
ATOM 1511 N N . VAL A 1 187 ? -6.059 37 10.039 1 97.06 187 VAL A N 1
ATOM 1512 C CA . VAL A 1 187 ? -5.656 37.312 8.664 1 97.06 187 VAL A CA 1
ATOM 1513 C C . VAL A 1 187 ? -6.02 36.125 7.758 1 97.06 187 VAL A C 1
ATOM 1515 O O . VAL A 1 187 ? -6.012 36.281 6.531 1 97.06 187 VAL A O 1
ATOM 1518 N N . GLY A 1 188 ? -6.168 34.938 8.336 1 97.5 188 GLY A N 1
ATOM 1519 C CA . GLY A 1 188 ? -6.66 33.781 7.586 1 97.5 188 GLY A CA 1
ATOM 1520 C C . GLY A 1 188 ? -5.547 32.906 7.051 1 97.5 188 GLY A C 1
ATOM 1521 O O . GLY A 1 188 ? -5.809 31.938 6.332 1 97.5 188 GLY A O 1
ATOM 1522 N N . HIS A 1 189 ? -4.293 33.312 7.273 1 98.5 189 HIS A N 1
ATOM 1523 C CA . HIS A 1 189 ? -3.158 32.5 6.82 1 98.5 189 HIS A CA 1
ATOM 1524 C C . HIS A 1 189 ? -2.021 32.562 7.84 1 98.5 189 HIS A C 1
ATOM 1526 O O . HIS A 1 189 ? -1.944 33.469 8.656 1 98.5 189 HIS A O 1
ATOM 1532 N N . ALA A 1 190 ? -1.203 31.531 7.805 1 98.31 190 ALA A N 1
ATOM 1533 C CA . ALA A 1 190 ? 0.006 31.484 8.617 1 98.31 190 ALA A CA 1
ATOM 1534 C C . ALA A 1 190 ? 1.258 31.594 7.758 1 98.31 190 ALA A C 1
ATOM 1536 O O . ALA A 1 190 ? 1.325 31.031 6.664 1 98.31 190 ALA A O 1
ATOM 1537 N N . TYR A 1 191 ? 2.146 32.375 8.18 1 97.44 191 TYR A N 1
ATOM 1538 C CA . TYR A 1 191 ? 3.475 32.469 7.582 1 97.44 191 TYR A CA 1
ATOM 1539 C C . TYR A 1 191 ? 4.559 32.188 8.609 1 97.44 191 TYR A C 1
ATOM 1541 O O . TYR A 1 191 ? 4.602 32.812 9.672 1 97.44 191 TYR A O 1
ATOM 1549 N N . VAL A 1 192 ? 5.395 31.219 8.336 1 95.25 192 VAL A N 1
ATOM 1550 C CA . VAL A 1 192 ? 6.477 30.844 9.234 1 95.25 192 VAL A CA 1
ATOM 1551 C C . VAL A 1 192 ? 7.809 30.891 8.492 1 95.25 192 VAL A C 1
ATOM 1553 O O . VAL A 1 192 ? 8.109 30.016 7.68 1 95.25 192 VAL A O 1
ATOM 1556 N N . PRO A 1 193 ? 8.57 31.828 8.812 1 94.38 193 PRO A N 1
ATOM 1557 C CA . PRO A 1 193 ? 9.898 31.922 8.195 1 94.38 193 PRO A CA 1
ATOM 1558 C C . PRO A 1 193 ? 10.938 31.047 8.898 1 94.38 193 PRO A C 1
ATOM 1560 O O . PRO A 1 193 ? 10.805 30.766 10.094 1 94.38 193 PRO A O 1
ATOM 1563 N N . LYS A 1 194 ? 11.945 30.547 8.156 1 92.62 194 LYS A N 1
ATOM 1564 C CA . LYS A 1 194 ? 13.156 29.891 8.625 1 92.62 194 LYS A CA 1
ATOM 1565 C C . LYS A 1 194 ? 12.836 28.609 9.391 1 92.62 194 LYS A C 1
ATOM 1567 O O . LYS A 1 194 ? 13.461 28.312 10.406 1 92.62 194 LYS A O 1
ATOM 1572 N N . ARG A 1 195 ? 11.789 28.109 9.047 1 86.88 195 ARG A N 1
ATOM 1573 C CA . ARG A 1 195 ? 11.398 26.781 9.531 1 86.88 195 ARG A CA 1
ATOM 1574 C C . ARG A 1 195 ? 10.953 25.891 8.383 1 86.88 195 ARG A C 1
ATOM 1576 O O . ARG A 1 195 ? 10.367 26.359 7.41 1 86.88 195 ARG A O 1
ATOM 1583 N N . PRO A 1 196 ? 11.219 24.531 8.516 1 86.19 196 PRO A N 1
ATOM 1584 C CA . PRO A 1 196 ? 11.875 23.766 9.578 1 86.19 196 PRO A CA 1
ATOM 1585 C C . PRO A 1 196 ? 13.383 24.016 9.641 1 86.19 196 PRO A C 1
ATOM 1587 O O . PRO A 1 196 ? 14.031 23.656 10.625 1 86.19 196 PRO A O 1
ATOM 1590 N N . THR A 1 197 ? 13.953 24.469 8.633 1 88.81 197 THR A N 1
ATOM 1591 C CA . THR A 1 197 ? 15.352 24.891 8.594 1 88.81 197 THR A CA 1
ATOM 1592 C C . THR A 1 197 ? 15.453 26.391 8.312 1 88.81 197 THR A C 1
ATOM 1594 O O . THR A 1 197 ? 14.508 27 7.805 1 88.81 197 THR A O 1
ATOM 1597 N N . PRO A 1 198 ? 16.609 27 8.641 1 92.25 198 PRO A N 1
ATOM 1598 C CA . PRO A 1 198 ? 16.766 28.438 8.422 1 92.25 198 PRO A CA 1
ATOM 1599 C C . PRO A 1 198 ? 16.594 28.844 6.961 1 92.25 198 PRO A C 1
ATOM 1601 O O . PRO A 1 198 ? 16.328 30.016 6.664 1 92.25 198 PRO A O 1
ATOM 1604 N N . GLN A 1 199 ? 16.719 27.922 6.051 1 94.5 199 GLN A N 1
ATOM 1605 C CA . GLN A 1 199 ? 16.703 28.219 4.625 1 94.5 199 GLN A CA 1
ATOM 1606 C C . GLN A 1 199 ? 15.273 28.141 4.074 1 94.5 199 GLN A C 1
ATOM 1608 O O . GLN A 1 199 ? 15.016 28.562 2.947 1 94.5 199 GLN A O 1
ATOM 1613 N N . LEU A 1 200 ? 14.367 27.672 4.859 1 94.81 200 LEU A N 1
ATOM 1614 C CA . LEU A 1 200 ? 13.039 27.375 4.328 1 94.81 200 LEU A CA 1
ATOM 1615 C C . LEU A 1 200 ? 11.977 28.234 5.008 1 94.81 200 LEU A C 1
ATOM 1617 O O . LEU A 1 200 ? 12.18 28.703 6.133 1 94.81 200 LEU A O 1
ATOM 1621 N N . SER A 1 201 ? 10.945 28.531 4.309 1 96.12 201 SER A N 1
ATOM 1622 C CA . SER A 1 201 ? 9.758 29.188 4.844 1 96.12 201 SER A CA 1
ATOM 1623 C C . SER A 1 201 ? 8.484 28.656 4.188 1 96.12 201 SER A C 1
ATOM 1625 O O . SER A 1 201 ? 8.547 28 3.143 1 96.12 201 SER A O 1
ATOM 1627 N N . SER A 1 202 ? 7.375 28.875 4.855 1 97.25 202 SER A N 1
ATOM 1628 C CA . SER A 1 202 ? 6.129 28.344 4.301 1 97.25 202 SER A CA 1
ATOM 1629 C C . SER A 1 202 ? 4.945 29.234 4.684 1 97.25 202 SER A C 1
ATOM 1631 O O . SER A 1 202 ? 5.012 29.969 5.668 1 97.25 202 SER A O 1
ATOM 1633 N N . ILE A 1 203 ? 3.926 29.188 3.863 1 98.5 203 ILE A N 1
ATOM 1634 C CA . ILE A 1 203 ? 2.613 29.797 4.059 1 98.5 203 ILE A CA 1
ATOM 1635 C C . ILE A 1 203 ? 1.541 28.703 4.082 1 98.5 203 ILE A C 1
ATOM 1637 O O . ILE A 1 203 ? 1.593 27.75 3.295 1 98.5 203 ILE A O 1
ATOM 1641 N N . ALA A 1 204 ? 0.602 28.828 4.969 1 98.75 204 ALA A N 1
ATOM 1642 C CA . ALA A 1 204 ? -0.447 27.812 5.02 1 98.75 204 ALA A CA 1
ATOM 1643 C C . ALA A 1 204 ? -1.809 28.438 5.297 1 98.75 204 ALA A C 1
ATOM 1645 O O . ALA A 1 204 ? -1.896 29.484 5.957 1 98.75 204 ALA A O 1
ATOM 1646 N N . MET A 1 205 ? -2.846 27.859 4.816 1 98.62 205 MET A N 1
ATOM 1647 C CA . MET A 1 205 ? -4.238 28.234 5.055 1 98.62 205 MET A CA 1
ATOM 1648 C C . MET A 1 205 ? -5.066 27.016 5.441 1 98.62 205 MET A C 1
ATOM 1650 O O . MET A 1 205 ? -4.875 25.922 4.891 1 98.62 205 MET A O 1
ATOM 1654 N N . PRO A 1 206 ? -5.941 27.172 6.391 1 98.06 206 PRO A N 1
ATOM 1655 C CA . PRO A 1 206 ? -6.859 26.078 6.699 1 98.06 206 PRO A CA 1
ATOM 1656 C C . PRO A 1 206 ? -7.922 25.875 5.621 1 98.06 206 PRO A C 1
ATOM 1658 O O . PRO A 1 206 ? -8.258 26.812 4.895 1 98.06 206 PRO A O 1
ATOM 1661 N N . LEU A 1 207 ? -8.383 24.688 5.484 1 95.94 207 LEU A N 1
ATOM 1662 C CA . LEU A 1 207 ? -9.469 24.391 4.551 1 95.94 207 LEU A CA 1
ATOM 1663 C C . LEU A 1 207 ? -10.758 24.078 5.301 1 95.94 207 LEU A C 1
ATOM 1665 O O . LEU A 1 207 ? -10.727 23.562 6.418 1 95.94 207 LEU A O 1
ATOM 1669 N N . ASP A 1 208 ? -11.844 24.359 4.633 1 92.31 208 ASP A N 1
ATOM 1670 C CA . ASP A 1 208 ? -13.141 23.984 5.203 1 92.31 208 ASP A CA 1
ATOM 1671 C C . ASP A 1 208 ? -13.414 22.5 5.035 1 92.31 208 ASP A C 1
ATOM 1673 O O . ASP A 1 208 ? -14.117 21.891 5.852 1 92.31 208 ASP A O 1
ATOM 1677 N N . GLU A 1 209 ? -12.891 21.969 4.008 1 88.06 209 GLU A N 1
ATOM 1678 C CA . GLU A 1 209 ? -13.023 20.531 3.754 1 88.06 209 GLU A CA 1
ATOM 1679 C C . GLU A 1 209 ? -12.312 19.719 4.824 1 88.06 209 GLU A C 1
ATOM 1681 O O . GLU A 1 209 ? -11.367 20.203 5.461 1 88.06 209 GLU A O 1
ATOM 1686 N N . ASN A 1 210 ? -12.805 18.609 5.059 1 88.38 210 ASN A N 1
ATOM 1687 C CA . ASN A 1 210 ? -12.148 17.672 5.965 1 88.38 210 ASN A CA 1
ATOM 1688 C C . ASN A 1 210 ? -12.164 16.266 5.406 1 88.38 210 ASN A C 1
ATOM 1690 O O . ASN A 1 210 ? -12.836 15.984 4.414 1 88.38 210 ASN A O 1
ATOM 1694 N N . LEU A 1 211 ? -11.359 15.438 5.922 1 87.81 211 LEU A N 1
ATOM 1695 C CA . LEU A 1 211 ? -11.336 14.008 5.602 1 87.81 211 LEU A CA 1
ATOM 1696 C C . LEU A 1 211 ? -11.875 13.18 6.766 1 87.81 211 LEU A C 1
ATOM 1698 O O . LEU A 1 211 ? -11.133 12.875 7.703 1 87.81 211 LEU A O 1
ATOM 1702 N N . TYR A 1 212 ? -13.133 12.789 6.738 1 85.88 212 TYR A N 1
ATOM 1703 C CA . TYR A 1 212 ? -13.781 12.031 7.805 1 85.88 212 TYR A CA 1
ATOM 1704 C C . TYR A 1 212 ? -13.625 12.727 9.148 1 85.88 212 TYR A C 1
ATOM 1706 O O . TYR A 1 212 ? -13.266 12.102 10.141 1 85.88 212 TYR A O 1
ATOM 1714 N N . GLY A 1 213 ? -13.766 14.023 9.055 1 87.56 213 GLY A N 1
ATOM 1715 C CA . GLY A 1 213 ? -13.703 14.805 10.281 1 87.56 213 GLY A CA 1
ATOM 1716 C C . GLY A 1 213 ? -12.297 15.258 10.625 1 87.56 213 GLY A C 1
ATOM 1717 O O . GLY A 1 213 ? -12.102 16 11.594 1 87.56 213 GLY A O 1
ATOM 1718 N N . ILE A 1 214 ? -11.328 14.852 9.867 1 91.5 214 ILE A N 1
ATOM 1719 C CA . ILE A 1 214 ? -9.945 15.258 10.094 1 91.5 214 ILE A CA 1
ATOM 1720 C C . ILE A 1 214 ? -9.695 16.609 9.422 1 91.5 214 ILE A C 1
ATOM 1722 O O . ILE A 1 214 ? -9.82 16.734 8.203 1 91.5 214 ILE A O 1
ATOM 1726 N N . PRO A 1 215 ? -9.312 17.578 10.172 1 94.62 215 PRO A N 1
ATOM 1727 C CA . PRO A 1 215 ? -9.062 18.891 9.586 1 94.62 215 PRO A CA 1
ATOM 1728 C C . PRO A 1 215 ? -7.91 18.891 8.586 1 94.62 215 PRO A C 1
ATOM 1730 O O . PRO A 1 215 ? -6.926 18.156 8.773 1 94.62 215 PRO A O 1
ATOM 1733 N N . LEU A 1 216 ? -8.031 19.75 7.582 1 95.5 216 LEU A N 1
ATOM 1734 C CA . LEU A 1 216 ? -7.035 19.844 6.52 1 95.5 216 LEU A CA 1
ATOM 1735 C C . LEU A 1 216 ? -6.516 21.266 6.379 1 95.5 216 LEU A C 1
ATOM 1737 O O . LEU A 1 216 ? -7.215 22.219 6.711 1 95.5 216 LEU A O 1
ATOM 1741 N N . ALA A 1 217 ? -5.352 21.375 5.949 1 97.94 217 ALA A N 1
ATOM 1742 C CA . ALA A 1 217 ? -4.738 22.641 5.555 1 97.94 217 ALA A CA 1
ATOM 1743 C C . ALA A 1 217 ? -3.918 22.484 4.277 1 97.94 217 ALA A C 1
ATOM 1745 O O . ALA A 1 217 ? -3.576 21.359 3.893 1 97.94 217 ALA A O 1
ATOM 1746 N N . ILE A 1 218 ? -3.688 23.547 3.611 1 98.12 218 ILE A N 1
ATOM 1747 C CA . ILE A 1 218 ? -2.85 23.547 2.416 1 98.12 218 ILE A CA 1
ATOM 1748 C C . ILE A 1 218 ? -1.715 24.547 2.582 1 98.12 218 ILE A C 1
ATOM 1750 O O . ILE A 1 218 ? -1.918 25.641 3.125 1 98.12 218 ILE A O 1
ATOM 1754 N N . GLY A 1 219 ? -0.554 24.156 2.211 1 97.75 219 GLY A N 1
ATOM 1755 C CA . GLY A 1 219 ? 0.613 25 2.41 1 97.75 219 GLY A CA 1
ATOM 1756 C C . GLY A 1 219 ? 1.482 25.109 1.172 1 97.75 219 GLY A C 1
ATOM 1757 O O . GLY A 1 219 ? 1.49 24.219 0.326 1 97.75 219 GLY A O 1
ATOM 1758 N N . VAL A 1 220 ? 2.164 26.219 1.036 1 98.06 220 VAL A N 1
ATOM 1759 C CA . VAL A 1 220 ? 3.182 26.484 0.026 1 98.06 220 VAL A CA 1
ATOM 1760 C C . VAL A 1 220 ? 4.523 26.75 0.704 1 98.06 220 VAL A C 1
ATOM 1762 O O . VAL A 1 220 ? 4.605 27.578 1.616 1 98.06 220 VAL A O 1
ATOM 1765 N N . GLY A 1 221 ? 5.539 26.031 0.344 1 96.56 221 GLY A N 1
ATOM 1766 C CA . GLY A 1 221 ? 6.859 26.188 0.93 1 96.56 221 GLY A CA 1
ATOM 1767 C C . GLY A 1 221 ? 7.961 26.312 -0.106 1 96.56 221 GLY A C 1
ATOM 1768 O O . GLY A 1 221 ? 7.793 25.875 -1.249 1 96.56 221 GLY A O 1
ATOM 1769 N N . GLY A 1 222 ? 9.07 26.859 0.304 1 95.38 222 GLY A N 1
ATOM 1770 C CA . GLY A 1 222 ? 10.25 27.062 -0.528 1 95.38 222 GLY A CA 1
ATOM 1771 C C . GLY A 1 222 ? 11.367 27.797 0.186 1 95.38 222 GLY A C 1
ATOM 1772 O O . GLY A 1 222 ? 11.375 27.875 1.416 1 95.38 222 GLY A O 1
ATOM 1773 N N . MET A 1 223 ? 12.258 28.281 -0.631 1 95.62 223 MET A N 1
ATOM 1774 C CA . MET A 1 223 ? 13.359 29.062 -0.084 1 95.62 223 MET A CA 1
ATOM 1775 C C . MET A 1 223 ? 12.859 30.328 0.576 1 95.62 223 MET A C 1
ATOM 1777 O O . MET A 1 223 ? 11.953 31 0.057 1 95.62 223 MET A O 1
ATOM 1781 N N . VAL A 1 224 ? 13.516 30.656 1.708 1 95.75 224 VAL A N 1
ATOM 1782 C CA . VAL A 1 224 ? 13.062 31.75 2.545 1 95.75 224 VAL A CA 1
ATOM 1783 C C . VAL A 1 224 ? 12.984 33.031 1.715 1 95.75 224 VAL A C 1
ATOM 1785 O O . VAL A 1 224 ? 11.992 33.75 1.772 1 95.75 224 VAL A O 1
ATOM 1788 N N . ASP A 1 225 ? 13.938 33.312 0.909 1 95.31 225 ASP A N 1
ATOM 1789 C CA . ASP A 1 225 ? 13.984 34.531 0.137 1 95.31 225 ASP A CA 1
ATOM 1790 C C . ASP A 1 225 ? 12.914 34.562 -0.949 1 95.31 225 ASP A C 1
ATOM 1792 O O . ASP A 1 225 ? 12.266 35.594 -1.173 1 95.31 225 ASP A O 1
ATOM 1796 N N . ARG A 1 226 ? 12.727 33.469 -1.538 1 94.94 226 ARG A N 1
ATOM 1797 C CA . ARG A 1 226 ? 11.758 33.375 -2.629 1 94.94 226 ARG A CA 1
ATOM 1798 C C . ARG A 1 226 ? 10.336 33.531 -2.109 1 94.94 226 ARG A C 1
ATOM 1800 O O . ARG A 1 226 ? 9.523 34.25 -2.688 1 94.94 226 ARG A O 1
ATOM 1807 N N . ILE A 1 227 ? 10.023 32.875 -1.058 1 96.25 227 ILE A N 1
ATOM 1808 C CA . ILE A 1 227 ? 8.68 32.906 -0.482 1 96.25 227 ILE A CA 1
ATOM 1809 C C . ILE A 1 227 ? 8.383 34.312 0.05 1 96.25 227 ILE A C 1
ATOM 1811 O O . ILE A 1 227 ? 7.285 34.844 -0.149 1 96.25 227 ILE A O 1
ATOM 1815 N N . SER A 1 228 ? 9.367 34.875 0.703 1 96.06 228 SER A N 1
ATOM 1816 C CA . SER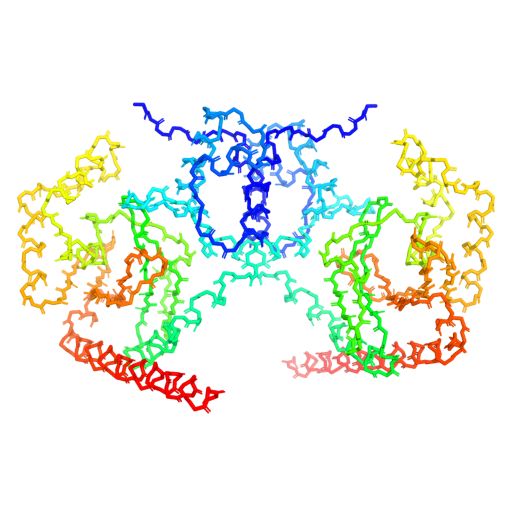 A 1 228 ? 9.172 36.188 1.25 1 96.06 228 SER A CA 1
ATOM 1817 C C . SER A 1 228 ? 8.906 37.219 0.144 1 96.06 228 SER A C 1
ATOM 1819 O O . SER A 1 228 ? 8.008 38.062 0.269 1 96.06 228 SER A O 1
ATOM 1821 N N . ARG A 1 229 ? 9.586 37.156 -0.927 1 96.44 229 ARG A N 1
ATOM 1822 C CA . ARG A 1 229 ? 9.461 38.094 -2.035 1 96.44 229 ARG A CA 1
ATOM 1823 C C . ARG A 1 229 ? 8.117 37.938 -2.734 1 96.44 229 ARG A C 1
ATOM 1825 O O . ARG A 1 229 ? 7.535 38.938 -3.211 1 96.44 229 ARG A O 1
ATOM 1832 N N . ALA A 1 230 ? 7.66 36.719 -2.758 1 97.25 230 ALA A N 1
ATOM 1833 C CA . ALA A 1 230 ? 6.449 36.438 -3.521 1 97.25 230 ALA A CA 1
ATOM 1834 C C . ALA A 1 230 ? 5.254 36.25 -2.596 1 97.25 230 ALA A C 1
ATOM 1836 O O . ALA A 1 230 ? 4.227 35.688 -3.008 1 97.25 230 ALA A O 1
ATOM 1837 N N . LYS A 1 231 ? 5.359 36.625 -1.384 1 97.44 231 LYS A N 1
ATOM 1838 C CA . LYS A 1 231 ? 4.398 36.281 -0.337 1 97.44 231 LYS A CA 1
ATOM 1839 C C . LYS A 1 231 ? 2.98 36.656 -0.739 1 97.44 231 LYS A C 1
ATOM 1841 O O . LYS A 1 231 ? 2.066 35.844 -0.713 1 97.44 231 LYS A O 1
ATOM 1846 N N . GLN A 1 232 ? 2.818 37.938 -1.129 1 97.69 232 GLN A N 1
ATOM 1847 C CA . GLN A 1 232 ? 1.482 38.406 -1.452 1 97.69 232 GLN A CA 1
ATOM 1848 C C . GLN A 1 232 ? 0.915 37.688 -2.674 1 97.69 232 GLN A C 1
ATOM 1850 O O . GLN A 1 232 ? -0.27 37.375 -2.705 1 97.69 232 GLN A O 1
ATOM 1855 N N . ASP A 1 233 ? 1.716 37.5 -3.664 1 98.25 233 ASP A N 1
ATOM 1856 C CA . ASP A 1 233 ? 1.285 36.75 -4.855 1 98.25 233 ASP A CA 1
ATOM 1857 C C . ASP A 1 233 ? 0.818 35.344 -4.5 1 98.25 233 ASP A C 1
ATOM 1859 O O . ASP A 1 233 ? -0.2 34.875 -5.012 1 98.25 233 ASP A O 1
ATOM 1863 N N . ILE A 1 234 ? 1.582 34.719 -3.666 1 98.44 234 ILE A N 1
ATOM 1864 C CA . ILE A 1 234 ? 1.26 33.344 -3.244 1 98.44 234 ILE A CA 1
ATOM 1865 C C . ILE A 1 234 ? -0.067 33.344 -2.488 1 98.44 234 ILE A C 1
ATOM 1867 O O . ILE A 1 234 ? -0.926 32.5 -2.734 1 98.44 234 ILE A O 1
ATOM 1871 N N . LEU A 1 235 ? -0.216 34.281 -1.637 1 98.5 235 LEU A N 1
ATOM 1872 C CA . LEU A 1 235 ? -1.451 34.406 -0.869 1 98.5 235 LEU A CA 1
ATOM 1873 C C . LEU A 1 235 ? -2.648 34.594 -1.793 1 98.5 235 LEU A C 1
ATOM 1875 O O . LEU A 1 235 ? -3.703 33.969 -1.587 1 98.5 235 LEU A O 1
ATOM 1879 N N . ASP A 1 236 ? -2.477 35.406 -2.775 1 98.44 236 ASP A N 1
ATOM 1880 C CA . ASP A 1 236 ? -3.549 35.656 -3.734 1 98.44 236 ASP A CA 1
ATOM 1881 C C . ASP A 1 236 ? -3.912 34.375 -4.496 1 98.44 236 ASP A C 1
ATOM 1883 O O . ASP A 1 236 ? -5.09 34.062 -4.641 1 98.44 236 ASP A O 1
ATOM 1887 N N . VAL A 1 23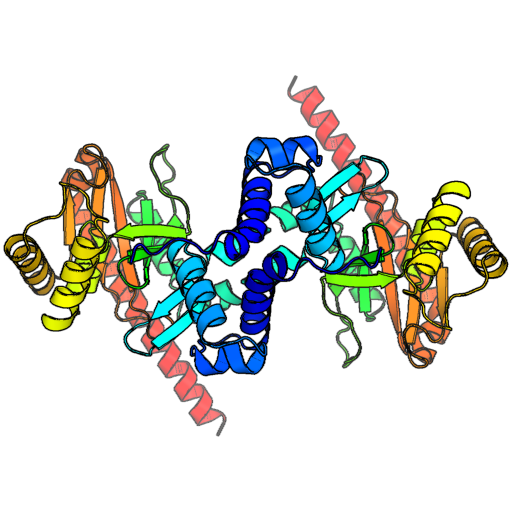7 ? -2.883 33.688 -4.922 1 98.5 237 VAL A N 1
ATOM 1888 C CA . VAL A 1 237 ? -3.092 32.469 -5.668 1 98.5 237 VAL A CA 1
ATOM 1889 C C . VAL A 1 237 ? -3.826 31.453 -4.789 1 98.5 237 VAL A C 1
ATOM 1891 O O . VAL A 1 237 ? -4.793 30.828 -5.23 1 98.5 237 VAL A O 1
ATOM 1894 N N . MET A 1 238 ? -3.379 31.297 -3.559 1 98.62 238 MET A N 1
ATOM 1895 C CA . MET A 1 238 ? -3.992 30.328 -2.641 1 98.62 238 MET A CA 1
ATOM 1896 C C . MET A 1 238 ? -5.453 30.688 -2.385 1 98.62 238 MET A C 1
ATOM 1898 O O . MET A 1 238 ? -6.328 29.828 -2.479 1 98.62 238 MET A O 1
ATOM 1902 N N . SER A 1 239 ? -5.699 31.938 -2.129 1 98 239 SER A N 1
ATOM 1903 C CA . SER A 1 239 ? -7.055 32.375 -1.824 1 98 239 SER A CA 1
ATOM 1904 C C . SER A 1 239 ? -7.984 32.188 -3.014 1 98 239 SER A C 1
ATOM 1906 O O . SER A 1 239 ? -9.109 31.703 -2.854 1 98 239 SER A O 1
ATOM 1908 N N . GLU A 1 240 ? -7.492 32.531 -4.145 1 97.88 240 GLU A N 1
ATOM 1909 C CA . GLU A 1 240 ? -8.289 32.375 -5.363 1 97.88 240 GLU A CA 1
ATOM 1910 C C . GLU A 1 240 ? -8.586 30.906 -5.648 1 97.88 240 GLU A C 1
ATOM 1912 O O . GLU A 1 240 ? -9.727 30.547 -5.969 1 97.88 240 GLU A O 1
ATOM 1917 N N . ALA A 1 241 ? -7.559 30.141 -5.566 1 97.44 241 ALA A N 1
ATOM 1918 C CA . ALA A 1 241 ? -7.719 28.719 -5.855 1 97.44 241 ALA A CA 1
ATOM 1919 C C . ALA A 1 241 ? -8.68 28.062 -4.867 1 97.44 241 ALA A C 1
ATOM 1921 O O . ALA A 1 241 ? -9.531 27.266 -5.262 1 97.44 241 ALA A O 1
ATOM 1922 N N . ILE A 1 242 ? -8.57 28.391 -3.609 1 96.69 2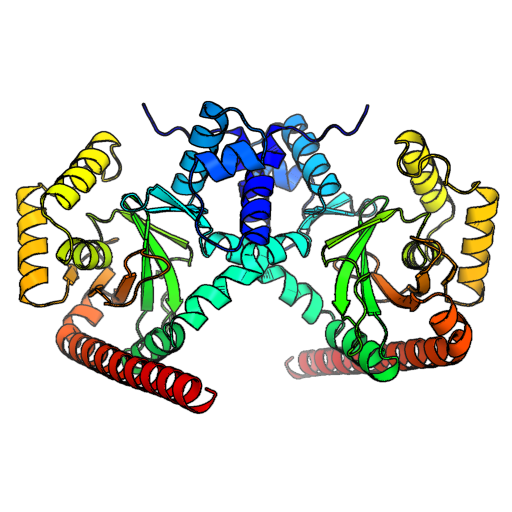42 ILE A N 1
ATOM 1923 C CA . ILE A 1 242 ? -9.422 27.812 -2.572 1 96.69 242 ILE A CA 1
ATOM 1924 C C . ILE A 1 242 ? -10.867 28.25 -2.791 1 96.69 242 ILE A C 1
ATOM 1926 O O . ILE A 1 242 ? -11.797 27.438 -2.664 1 96.69 242 ILE A O 1
ATOM 1930 N N . SER A 1 243 ? -11.031 29.5 -3.143 1 95.31 243 SER A N 1
ATOM 1931 C CA . SER A 1 243 ? -12.367 30.016 -3.406 1 95.31 243 SER A CA 1
ATOM 1932 C C . SER A 1 243 ? -13.008 29.328 -4.605 1 95.31 243 SER A C 1
ATOM 1934 O O . SER A 1 243 ? -14.18 28.969 -4.566 1 95.31 243 SER A O 1
ATOM 1936 N N . ALA A 1 244 ? -12.273 29.172 -5.66 1 93.31 244 ALA A N 1
ATOM 1937 C CA . ALA A 1 244 ? -12.758 28.484 -6.848 1 93.31 244 ALA A CA 1
ATOM 1938 C C . ALA A 1 244 ? -13.109 27.031 -6.531 1 93.31 244 ALA A C 1
ATOM 1940 O O . ALA A 1 244 ? -14.109 26.5 -7.027 1 93.31 244 ALA A O 1
ATOM 1941 N N . PHE A 1 245 ? -12.336 26.469 -5.789 1 91.81 245 PHE A N 1
ATOM 1942 C CA . PHE A 1 245 ? -12.547 25.094 -5.363 1 91.81 245 PHE A CA 1
ATOM 1943 C C . PHE A 1 245 ? -13.859 24.953 -4.598 1 91.81 245 PHE A C 1
ATOM 1945 O O . PHE A 1 245 ? -14.648 24.047 -4.863 1 91.81 245 PHE A O 1
ATOM 1952 N N . LYS A 1 246 ? -14.062 25.797 -3.695 1 89.75 246 LYS A N 1
ATOM 1953 C CA . LYS A 1 246 ? -15.281 25.781 -2.898 1 89.75 246 LYS A CA 1
ATOM 1954 C C . LYS A 1 246 ? -16.516 25.969 -3.779 1 89.75 246 LYS A C 1
ATOM 1956 O O . LYS A 1 246 ? -17.531 25.281 -3.59 1 89.75 246 LYS A O 1
ATOM 1961 N N . ALA A 1 247 ? -16.375 26.859 -4.691 1 89.5 247 ALA A N 1
ATOM 1962 C CA . ALA A 1 247 ? -17.484 27.125 -5.598 1 89.5 247 ALA A CA 1
ATOM 1963 C C . ALA A 1 247 ? -17.828 25.875 -6.422 1 89.5 247 ALA A C 1
ATOM 1965 O O . ALA A 1 247 ? -19 25.578 -6.645 1 89.5 247 ALA A O 1
ATOM 1966 N N . ARG A 1 248 ? -16.828 25.203 -6.844 1 86.31 248 ARG A N 1
ATOM 1967 C CA . ARG A 1 248 ? -17.031 24 -7.637 1 86.31 248 ARG A CA 1
ATOM 1968 C C . ARG A 1 248 ? -17.688 22.891 -6.801 1 86.31 248 ARG A C 1
ATOM 1970 O O . ARG A 1 248 ? -18.531 22.141 -7.301 1 86.31 248 ARG A O 1
ATOM 1977 N N . GLN A 1 249 ? -17.281 22.75 -5.609 1 83.06 249 GLN A N 1
ATOM 1978 C CA . GLN A 1 249 ? -17.828 21.719 -4.719 1 83.06 249 GLN A CA 1
ATOM 1979 C C . GLN A 1 249 ? -19.297 21.984 -4.422 1 83.06 249 GLN A C 1
ATOM 1981 O O . GLN A 1 249 ? -20.094 21.047 -4.348 1 83.06 249 GLN A O 1
ATOM 1986 N N . GLU A 1 250 ? -19.578 23.234 -4.25 1 81.19 250 GLU A N 1
ATOM 1987 C CA . GLU A 1 250 ? -20.969 23.609 -3.98 1 81.19 250 GLU A CA 1
ATOM 1988 C C . GLU A 1 250 ? -21.859 23.312 -5.18 1 81.19 250 GLU A C 1
ATOM 1990 O O . GLU A 1 250 ? -23.016 22.891 -5.016 1 81.19 250 GLU A O 1
ATOM 1995 N N . GLN A 1 251 ? -21.344 23.516 -6.301 1 80.56 251 GLN A N 1
ATOM 1996 C CA . GLN A 1 251 ? -22.094 23.219 -7.516 1 80.56 251 GLN A CA 1
ATOM 1997 C C . GLN A 1 251 ? -22.297 21.719 -7.684 1 80.56 251 GLN A C 1
ATOM 1999 O O . GLN A 1 251 ? -23.375 21.281 -8.102 1 80.56 251 GLN A O 1
ATOM 2004 N N . GLU A 1 252 ? -21.297 21.031 -7.359 1 78.25 252 GLU A N 1
ATOM 2005 C CA . GLU A 1 252 ? -21.391 19.578 -7.48 1 78.25 252 GLU A CA 1
ATOM 2006 C C . GLU A 1 252 ? -22.391 19.016 -6.469 1 78.25 252 GLU A C 1
ATOM 2008 O O . GLU A 1 252 ? -23.156 18.109 -6.793 1 78.25 252 GLU A O 1
ATOM 2013 N N . ASP A 1 253 ? -22.375 19.484 -5.332 1 76.12 253 ASP A N 1
ATOM 2014 C CA . ASP A 1 253 ? -23.328 19.062 -4.305 1 76.12 253 ASP A CA 1
ATOM 2015 C C . ASP A 1 253 ? -24.75 19.406 -4.699 1 76.12 253 ASP A C 1
ATOM 2017 O O . ASP A 1 253 ? -25.672 18.625 -4.453 1 76.12 253 ASP A O 1
ATOM 2021 N N . ALA A 1 254 ? -24.859 20.531 -5.258 1 77.25 254 ALA A N 1
ATOM 2022 C CA . ALA A 1 254 ? -26.172 20.953 -5.723 1 77.25 254 ALA A CA 1
ATOM 2023 C C . ALA A 1 254 ? -26.672 20.047 -6.848 1 77.25 254 ALA A C 1
ATOM 2025 O O . ALA A 1 254 ? -27.859 19.672 -6.879 1 77.25 254 ALA A O 1
ATOM 2026 N N . ARG A 1 255 ? -25.781 19.734 -7.68 1 71.69 255 ARG A N 1
ATOM 2027 C CA . ARG A 1 255 ? -26.156 18.875 -8.797 1 71.69 255 ARG A CA 1
ATOM 2028 C C . ARG A 1 255 ? -26.531 17.469 -8.312 1 71.69 255 ARG A C 1
ATOM 2030 O O . ARG A 1 255 ? -27.469 16.859 -8.828 1 71.69 255 ARG A O 1
ATOM 2037 N N . GLU A 1 256 ? -25.797 16.984 -7.406 1 72.75 256 GLU A N 1
ATOM 2038 C CA . GLU A 1 256 ? -26.094 15.672 -6.863 1 72.75 256 GLU A CA 1
ATOM 2039 C C . GLU A 1 256 ? -27.422 15.672 -6.121 1 72.75 256 GLU A C 1
ATOM 2041 O O . GLU A 1 256 ? -28.203 14.719 -6.219 1 72.75 256 GLU A O 1
ATOM 2046 N N . HIS A 1 257 ? -27.625 16.719 -5.465 1 73.25 257 HIS A N 1
ATOM 2047 C CA . HIS A 1 257 ? -28.891 16.859 -4.77 1 73.25 257 HIS A CA 1
ATOM 2048 C C . HIS A 1 257 ? -30.047 16.969 -5.754 1 73.25 257 HIS A C 1
ATOM 2050 O O . HIS A 1 257 ? -31.109 16.359 -5.547 1 73.25 257 HIS A O 1
ATOM 2056 N N . GLU A 1 258 ? -29.828 17.797 -6.668 1 74.69 258 GLU A N 1
ATOM 2057 C CA . GLU A 1 258 ? -30.844 17.938 -7.695 1 74.69 258 GLU A CA 1
ATOM 2058 C C . GLU A 1 258 ? -31.094 16.609 -8.414 1 74.69 258 GLU A C 1
ATOM 2060 O O . GLU A 1 258 ? -32.25 16.266 -8.711 1 74.69 258 GLU A O 1
ATOM 2065 N N . ALA A 1 259 ? -30.062 15.891 -8.672 1 73.12 259 ALA A N 1
ATOM 2066 C CA . ALA A 1 259 ? -30.172 14.594 -9.344 1 73.12 259 ALA A CA 1
ATOM 2067 C C . ALA A 1 259 ? -30.938 13.594 -8.477 1 73.12 259 ALA A C 1
ATOM 2069 O O . ALA A 1 259 ? -31.75 12.812 -8.984 1 73.12 259 ALA A O 1
ATOM 2070 N N . LEU A 1 260 ? -30.688 13.641 -7.25 1 74.81 260 LEU A N 1
ATOM 2071 C CA . LEU A 1 260 ? -31.391 12.773 -6.305 1 74.81 260 LEU A CA 1
ATOM 2072 C C . LEU A 1 260 ? -32.875 13.148 -6.215 1 74.81 260 LEU A C 1
ATOM 2074 O O . LEU A 1 260 ? -33.719 12.273 -6.109 1 74.81 260 LEU A O 1
ATOM 2078 N N . LEU A 1 261 ? -33.125 14.43 -6.285 1 76.75 261 LEU A N 1
ATOM 2079 C CA . LEU A 1 261 ? -34.5 14.914 -6.266 1 76.75 261 LEU A CA 1
ATOM 2080 C C . LEU A 1 261 ? -35.219 14.531 -7.551 1 76.75 261 LEU A C 1
ATOM 2082 O O . LEU A 1 261 ? -36.406 14.195 -7.52 1 76.75 261 LEU A O 1
ATOM 2086 N N . ASN A 1 262 ? -34.5 14.5 -8.562 1 73.19 262 ASN A N 1
ATOM 2087 C CA . ASN A 1 262 ? -35.094 14.156 -9.844 1 73.19 262 ASN A CA 1
ATOM 2088 C C . ASN A 1 262 ? -35.25 12.641 -10.008 1 73.19 262 ASN A C 1
ATOM 2090 O O . ASN A 1 262 ? -36.125 12.18 -10.758 1 73.19 262 ASN A O 1
ATOM 2094 N N . ALA A 1 263 ? -34.344 11.984 -9.492 1 65.88 263 ALA A N 1
ATOM 2095 C CA . ALA A 1 263 ? -34.406 10.531 -9.562 1 65.88 263 ALA A CA 1
ATOM 2096 C C . ALA A 1 263 ? -35.5 9.992 -8.648 1 65.88 263 ALA A C 1
ATOM 2098 O O . ALA A 1 263 ? -35.938 8.852 -8.805 1 65.88 263 ALA A O 1
ATOM 2099 N N . ALA A 1 264 ? -36.062 10.805 -7.832 1 55.78 264 ALA A N 1
ATOM 2100 C CA . ALA A 1 264 ? -37.219 10.469 -7 1 55.78 264 ALA A CA 1
ATOM 2101 C C . ALA A 1 264 ? -38.5 10.883 -7.668 1 55.78 264 ALA A C 1
ATOM 2103 O O . ALA A 1 264 ? -38.562 11.883 -8.383 1 55.78 264 ALA A O 1
ATOM 2104 N N . MET B 1 1 ? 8.578 -28.234 12.547 1 25.91 1 MET B N 1
ATOM 2105 C CA . MET B 1 1 ? 8.445 -26.922 13.164 1 25.91 1 MET B CA 1
ATOM 2106 C C . MET B 1 1 ? 7.395 -26.094 12.438 1 25.91 1 MET B C 1
ATOM 2108 O O . MET B 1 1 ? 7.52 -25.828 11.242 1 25.91 1 MET B O 1
ATOM 2112 N N . GLN B 1 2 ? 6.227 -26.125 12.898 1 30.59 2 GLN B N 1
ATOM 2113 C CA . GLN B 1 2 ? 5.043 -25.484 12.328 1 30.59 2 GLN B CA 1
ATOM 2114 C C . GLN B 1 2 ? 5.281 -24 12.086 1 30.59 2 GLN B C 1
ATOM 2116 O O . GLN B 1 2 ? 5.805 -23.297 12.961 1 30.59 2 GLN B O 1
ATOM 2121 N N . ARG B 1 3 ? 5.465 -23.641 10.961 1 43.03 3 ARG B N 1
ATOM 2122 C CA . ARG B 1 3 ? 5.652 -22.25 10.555 1 43.03 3 ARG B CA 1
ATOM 2123 C C . ARG B 1 3 ? 4.656 -21.344 11.266 1 43.03 3 ARG B C 1
ATOM 2125 O O . ARG B 1 3 ? 3.506 -21.219 10.836 1 43.03 3 ARG B O 1
ATOM 2132 N N . THR B 1 4 ? 4.855 -21.312 12.594 1 44.94 4 THR B N 1
ATOM 2133 C CA . THR B 1 4 ? 3.924 -20.438 13.305 1 44.94 4 THR B CA 1
ATOM 2134 C C . THR B 1 4 ? 4.215 -18.969 13 1 44.94 4 THR B C 1
ATOM 2136 O O . THR B 1 4 ? 5.371 -18.547 12.992 1 44.94 4 THR B O 1
ATOM 2139 N N . LYS B 1 5 ? 3.328 -18.297 12.461 1 49.09 5 LYS B N 1
ATOM 2140 C CA . LYS B 1 5 ? 3.385 -16.859 12.289 1 49.09 5 LYS B CA 1
ATOM 2141 C C . LYS B 1 5 ? 3.854 -16.172 13.57 1 49.09 5 LYS B C 1
ATOM 2143 O O . LYS B 1 5 ? 3.424 -16.531 14.664 1 49.09 5 LYS B O 1
ATOM 2148 N N . VAL B 1 6 ? 4.965 -15.531 13.555 1 53.38 6 VAL B N 1
ATOM 2149 C CA . VAL B 1 6 ? 5.336 -14.719 14.703 1 53.38 6 VAL B CA 1
ATOM 2150 C C . VAL B 1 6 ? 4.219 -13.727 15.023 1 53.38 6 VAL B C 1
ATOM 2152 O O . VAL B 1 6 ? 3.875 -12.883 14.195 1 53.38 6 VAL B O 1
ATOM 2155 N N . LYS B 1 7 ? 3.455 -13.953 16.125 1 58.16 7 LYS B N 1
ATOM 2156 C CA . LYS B 1 7 ? 2.262 -13.234 16.547 1 58.16 7 LYS B CA 1
ATOM 2157 C C . LYS B 1 7 ? 2.443 -11.727 16.391 1 58.16 7 LYS B C 1
ATOM 2159 O O . LYS B 1 7 ? 1.541 -11.031 15.93 1 58.16 7 LYS B O 1
ATOM 2164 N N . SER B 1 8 ? 3.662 -11.266 16.734 1 57.59 8 SER B N 1
ATOM 2165 C CA . SER B 1 8 ? 3.857 -9.82 16.75 1 57.59 8 SER B CA 1
ATOM 2166 C C . SER B 1 8 ? 3.955 -9.25 15.352 1 57.59 8 SER B C 1
ATOM 2168 O O . SER B 1 8 ? 3.469 -8.148 15.086 1 57.59 8 SER B O 1
ATOM 2170 N N . ALA B 1 9 ? 4.613 -9.945 14.422 1 59.47 9 ALA B N 1
ATOM 2171 C CA . ALA B 1 9 ? 4.805 -9.469 13.055 1 59.47 9 ALA B CA 1
ATOM 2172 C C . ALA B 1 9 ? 3.463 -9.273 12.352 1 59.47 9 ALA B C 1
ATOM 2174 O O . ALA B 1 9 ? 3.283 -8.305 11.609 1 59.47 9 ALA B O 1
ATOM 2175 N N . SER B 1 10 ? 2.459 -9.875 12.844 1 79.12 10 SER B N 1
ATOM 2176 C CA . SER B 1 10 ? 1.224 -9.992 12.078 1 79.12 10 SER B CA 1
ATOM 2177 C C . SER B 1 10 ? 0.221 -8.914 12.477 1 79.12 10 SER B C 1
ATOM 2179 O O . SER B 1 10 ? -0.659 -8.562 11.688 1 79.12 10 SER B O 1
ATOM 2181 N N . ARG B 1 11 ? 0.535 -8.297 13.5 1 88.88 11 ARG B N 1
ATOM 2182 C CA . ARG B 1 11 ? -0.591 -7.555 14.055 1 88.88 11 ARG B CA 1
ATOM 2183 C C . ARG B 1 11 ? -0.804 -6.242 13.312 1 88.88 11 ARG B C 1
ATOM 2185 O O . ARG B 1 11 ? -1.943 -5.832 13.078 1 88.88 11 ARG B O 1
ATOM 2192 N N . THR B 1 12 ? 0.335 -5.586 12.93 1 92.75 12 THR B N 1
ATOM 2193 C CA . THR B 1 12 ? 0.183 -4.324 12.211 1 92.75 12 THR B CA 1
ATOM 2194 C C . THR B 1 12 ? -0.494 -4.555 10.859 1 92.75 12 THR B C 1
ATOM 2196 O O . THR B 1 12 ? -1.371 -3.783 10.461 1 92.75 12 THR B O 1
ATOM 2199 N N . LEU B 1 13 ? -0.084 -5.645 10.258 1 93.06 13 LEU B N 1
ATOM 2200 C CA . LEU B 1 13 ? -0.685 -5.965 8.969 1 93.06 13 LEU B CA 1
ATOM 2201 C C . LEU B 1 13 ? -2.156 -6.328 9.133 1 93.06 13 LEU B C 1
ATOM 2203 O O . LEU B 1 13 ? -2.99 -5.938 8.312 1 93.06 13 LEU B O 1
ATOM 2207 N N . GLU B 1 14 ? -2.477 -6.992 10.164 1 93.19 14 GLU B N 1
ATOM 2208 C CA . GLU B 1 14 ? -3.859 -7.367 10.445 1 93.19 14 GLU B CA 1
ATOM 2209 C C . GLU B 1 14 ? -4.73 -6.137 10.672 1 93.19 14 GLU B C 1
ATOM 2211 O O . GLU B 1 14 ? -5.879 -6.09 10.234 1 93.19 14 GLU B O 1
ATOM 2216 N N . VAL B 1 15 ? -4.191 -5.199 11.344 1 95.69 15 VAL B N 1
ATOM 2217 C CA . VAL B 1 15 ? -4.91 -3.947 11.562 1 95.69 15 VAL B CA 1
ATOM 2218 C C . VAL B 1 15 ? -5.207 -3.279 10.227 1 95.69 15 VAL B C 1
ATOM 2220 O O . VAL B 1 15 ? -6.336 -2.85 9.969 1 95.69 15 VAL B O 1
ATOM 2223 N N . LEU B 1 16 ? -4.172 -3.227 9.406 1 95.75 16 LEU B N 1
ATOM 2224 C CA . LEU B 1 16 ? -4.344 -2.58 8.109 1 95.75 16 LEU B CA 1
ATOM 2225 C C . LEU B 1 16 ? -5.328 -3.355 7.242 1 95.75 16 LEU B C 1
ATOM 2227 O O . LEU B 1 16 ? -6.098 -2.762 6.484 1 95.75 16 LEU B O 1
ATOM 2231 N N . GLU B 1 17 ? -5.309 -4.664 7.375 1 94.12 17 GLU B N 1
ATOM 2232 C CA . GLU B 1 17 ? -6.277 -5.492 6.66 1 94.12 17 GLU B CA 1
ATOM 2233 C C . GLU B 1 17 ? -7.699 -5.207 7.121 1 94.12 17 GLU B C 1
ATOM 2235 O O . GLU B 1 17 ? -8.625 -5.156 6.309 1 94.12 17 GLU B O 1
ATOM 2240 N N . LEU B 1 18 ? -7.883 -5.055 8.391 1 95.94 18 LEU B N 1
ATOM 2241 C CA . LEU B 1 18 ? -9.195 -4.711 8.922 1 95.94 18 LEU B CA 1
ATOM 2242 C C . LEU B 1 18 ? -9.719 -3.42 8.297 1 95.94 18 LEU B C 1
ATOM 2244 O O . LEU B 1 18 ? -10.875 -3.352 7.875 1 95.94 18 LEU B O 1
ATOM 2248 N N . PHE B 1 19 ? -8.852 -2.428 8.211 1 96.69 19 PHE B N 1
ATOM 2249 C CA . PHE B 1 19 ? -9.25 -1.152 7.629 1 96.69 19 PHE B CA 1
ATOM 2250 C C . PHE B 1 19 ? -9.531 -1.302 6.141 1 96.69 19 PHE B C 1
ATOM 2252 O O . PHE B 1 19 ? -10.391 -0.61 5.59 1 96.69 19 PHE B O 1
ATOM 2259 N N . MET B 1 20 ? -8.766 -2.158 5.508 1 93.06 20 MET B N 1
ATOM 2260 C CA . MET B 1 20 ? -9 -2.426 4.094 1 93.06 20 MET B CA 1
ATOM 2261 C C . MET B 1 20 ? -10.398 -3.002 3.877 1 93.06 20 MET B C 1
ATOM 2263 O O . MET B 1 20 ? -11.055 -2.691 2.881 1 93.06 20 MET B O 1
ATOM 2267 N N . ASP B 1 21 ? -10.844 -3.797 4.797 1 92.69 21 ASP B N 1
ATOM 2268 C CA . ASP B 1 21 ? -12.156 -4.418 4.719 1 92.69 21 ASP B CA 1
ATOM 2269 C C . ASP B 1 21 ? -13.258 -3.416 5.066 1 92.69 21 ASP B C 1
ATOM 2271 O O . ASP B 1 21 ? -14.289 -3.363 4.395 1 92.69 21 ASP B O 1
ATOM 2275 N N . GLU B 1 22 ? -13.039 -2.609 6.055 1 94.69 22 GLU B N 1
ATOM 2276 C CA . GLU B 1 22 ? -14.062 -1.716 6.59 1 94.69 22 GLU B CA 1
ATOM 2277 C C . GLU B 1 22 ? -14.133 -0.415 5.793 1 94.69 22 GLU B C 1
ATOM 2279 O O . GLU B 1 22 ? -15.211 0.149 5.605 1 94.69 22 GLU B O 1
ATOM 2284 N N . ARG B 1 23 ? -12.984 0.157 5.43 1 93.06 23 ARG B N 1
ATOM 2285 C CA . ARG B 1 23 ? -12.828 1.358 4.617 1 93.06 23 ARG B CA 1
ATOM 2286 C C . ARG B 1 23 ? -13.523 2.553 5.266 1 93.06 23 ARG B C 1
ATOM 2288 O O . ARG B 1 23 ? -14.234 3.303 4.594 1 93.06 23 ARG B O 1
ATOM 2295 N N . ARG B 1 24 ? -13.453 2.666 6.5 1 93.69 24 ARG B N 1
ATOM 2296 C CA . ARG B 1 24 ? -13.977 3.762 7.309 1 93.69 24 ARG B CA 1
ATOM 2297 C C . ARG B 1 24 ? -13.172 3.93 8.594 1 93.69 24 ARG B C 1
ATOM 2299 O O . ARG B 1 24 ? -12.453 3.018 9 1 93.69 24 ARG B O 1
ATOM 2306 N N . PRO B 1 25 ? -13.289 5.094 9.273 1 95.44 25 PRO B N 1
ATOM 2307 C CA . PRO B 1 25 ? -12.656 5.227 10.586 1 95.44 25 PRO B CA 1
ATOM 2308 C C . PRO B 1 25 ? -13.219 4.238 11.609 1 95.44 25 PRO B C 1
ATOM 2310 O O . PRO B 1 25 ? -14.422 3.955 11.609 1 95.44 25 PRO B O 1
ATOM 2313 N N . LEU B 1 26 ? -12.328 3.766 12.453 1 97.88 26 LEU B N 1
ATOM 2314 C CA . LEU B 1 26 ? -12.75 2.814 13.469 1 97.88 26 LEU B CA 1
ATOM 2315 C C . LEU B 1 26 ? -12.305 3.268 14.859 1 97.88 26 LEU B C 1
ATOM 2317 O O . LEU B 1 26 ? -11.211 3.828 15.008 1 97.88 26 LEU B O 1
ATOM 2321 N N . ARG B 1 27 ? -13.078 2.953 15.805 1 97.88 27 ARG B N 1
ATOM 2322 C CA . ARG B 1 27 ? -12.734 3.195 17.203 1 97.88 27 ARG B CA 1
ATOM 2323 C C . ARG B 1 27 ? -11.906 2.047 17.766 1 97.88 27 ARG B C 1
ATOM 2325 O O . ARG B 1 27 ? -11.914 0.94 17.234 1 97.88 27 ARG B O 1
ATOM 2332 N N . LEU B 1 28 ? -11.297 2.311 18.859 1 97.62 28 LEU B N 1
ATOM 2333 C CA . LEU B 1 28 ? -10.438 1.327 19.516 1 97.62 28 LEU B CA 1
ATOM 2334 C C . LEU B 1 28 ? -11.211 0.039 19.797 1 97.62 28 LEU B C 1
ATOM 2336 O O . LEU B 1 28 ? -10.719 -1.055 19.5 1 97.62 28 LEU B O 1
ATOM 2340 N N . ASN B 1 29 ? -12.414 0.136 20.266 1 97.44 29 ASN B N 1
ATOM 2341 C CA . ASN B 1 29 ? -13.188 -1.042 20.656 1 97.44 29 ASN B CA 1
ATOM 2342 C C . ASN B 1 29 ? -13.602 -1.859 19.438 1 97.44 29 ASN B C 1
ATOM 2344 O O . ASN B 1 29 ? -13.648 -3.09 19.484 1 97.44 29 ASN B O 1
ATOM 2348 N N . GLU B 1 30 ? -13.875 -1.229 18.312 1 98 30 GLU B N 1
ATOM 2349 C CA . GLU B 1 30 ? -14.195 -1.94 17.078 1 98 30 GLU B CA 1
ATOM 2350 C C . GLU B 1 30 ? -12.992 -2.744 16.578 1 98 30 GLU B C 1
ATOM 2352 O O . GLU B 1 30 ? -13.148 -3.871 16.109 1 98 30 GLU B O 1
ATOM 2357 N N . ILE B 1 31 ? -11.836 -2.205 16.812 1 97.75 31 ILE B N 1
ATOM 2358 C CA . ILE B 1 31 ? -10.617 -2.803 16.297 1 97.75 31 ILE B CA 1
ATOM 2359 C C . ILE B 1 31 ? -10.234 -4.02 17.125 1 97.75 31 ILE B C 1
ATOM 2361 O O . ILE B 1 31 ? -10.062 -5.121 16.594 1 97.75 31 ILE B O 1
ATOM 2365 N N . TYR B 1 32 ? -10.109 -3.857 18.453 1 96.25 32 TYR B N 1
ATOM 2366 C CA . TYR B 1 32 ? -9.617 -4.984 19.234 1 96.25 32 TYR B CA 1
ATOM 2367 C C . TYR B 1 32 ? -10.656 -6.098 19.312 1 96.25 32 TYR B C 1
ATOM 2369 O O . TYR B 1 32 ? -10.305 -7.273 19.438 1 96.25 32 TYR B O 1
ATOM 2377 N N . LYS B 1 33 ? -12.016 -5.812 19.188 1 97.5 33 LYS B N 1
ATOM 2378 C CA . LYS B 1 33 ? -13.047 -6.848 19.141 1 97.5 33 LYS B CA 1
ATOM 2379 C C . LYS B 1 33 ? -12.977 -7.621 17.828 1 97.5 33 LYS B C 1
ATOM 2381 O O . LYS B 1 33 ? -13.039 -8.852 17.812 1 97.5 33 LYS B O 1
ATOM 2386 N N . ALA B 1 34 ? -12.844 -6.871 16.766 1 96.19 34 ALA B N 1
ATOM 2387 C CA . ALA B 1 34 ? -12.797 -7.508 15.445 1 96.19 34 ALA B CA 1
ATOM 2388 C C . ALA B 1 34 ? -11.578 -8.414 15.32 1 96.19 34 ALA B C 1
ATOM 2390 O O . ALA B 1 34 ? -11.648 -9.477 14.695 1 96.19 34 ALA B O 1
ATOM 2391 N N . LEU B 1 35 ? -10.508 -8.039 15.938 1 94.56 35 LEU B N 1
ATOM 2392 C CA . LEU B 1 35 ? -9.25 -8.773 15.781 1 94.56 35 LEU B CA 1
ATOM 2393 C C . LEU B 1 35 ? -9.039 -9.742 16.938 1 94.56 35 LEU B C 1
ATOM 2395 O O . LEU B 1 35 ? -8.094 -10.531 16.922 1 94.56 35 LEU B O 1
ATOM 2399 N N . ASN B 1 36 ? -9.875 -9.648 17.938 1 95.12 36 ASN B N 1
ATOM 2400 C CA . ASN B 1 36 ? -9.789 -10.477 19.125 1 95.12 36 ASN B CA 1
ATOM 2401 C C . ASN B 1 36 ? -8.461 -10.273 19.859 1 95.12 36 ASN B C 1
ATOM 2403 O O . ASN B 1 36 ? -7.77 -11.25 20.172 1 95.12 36 ASN B O 1
ATOM 2407 N N . TYR B 1 37 ? -8.062 -9.062 20 1 92.25 37 TYR B N 1
ATOM 2408 C CA . TYR B 1 37 ? -6.898 -8.656 20.766 1 92.25 37 TYR B CA 1
ATOM 2409 C C . TYR B 1 37 ? -7.305 -8.188 22.156 1 92.25 37 TYR B C 1
ATOM 2411 O O . TYR B 1 37 ? -8.367 -7.578 22.328 1 92.25 37 TYR B O 1
ATOM 2419 N N . PRO B 1 38 ? -6.383 -8.398 23.188 1 94.31 38 PRO B N 1
ATOM 2420 C CA . PRO B 1 38 ? -6.586 -7.641 24.438 1 94.31 38 PRO B CA 1
ATOM 2421 C C . PRO B 1 38 ? -6.555 -6.129 24.203 1 94.31 38 PRO B C 1
ATOM 2423 O O . PRO B 1 38 ? -5.77 -5.637 23.391 1 94.31 38 PRO B O 1
ATOM 2426 N N . GLN B 1 39 ? -7.41 -5.453 24.953 1 94.56 39 GLN B N 1
ATOM 2427 C CA . GLN B 1 39 ? -7.531 -4.008 24.797 1 94.56 39 GLN B CA 1
ATOM 2428 C C . GLN B 1 39 ? -6.18 -3.322 24.969 1 94.56 39 GLN B C 1
ATOM 2430 O O . GLN B 1 39 ? -5.828 -2.42 24.203 1 94.56 39 GLN B O 1
ATOM 2435 N N . SER B 1 40 ? -5.422 -3.689 25.922 1 93.06 40 SER B N 1
ATOM 2436 C CA . SER B 1 40 ? -4.137 -3.059 26.219 1 93.06 40 SER B CA 1
ATOM 2437 C C . SER B 1 40 ? -3.16 -3.25 25.062 1 93.06 40 SER B C 1
ATOM 2439 O O . SER B 1 40 ? -2.436 -2.32 24.688 1 93.06 40 SER B O 1
ATOM 2441 N N . SER B 1 41 ? -3.146 -4.398 24.469 1 89.06 41 SER B N 1
ATOM 2442 C CA . SER B 1 41 ? -2.279 -4.691 23.328 1 89.06 41 SER B CA 1
ATOM 2443 C C . SER B 1 41 ? -2.676 -3.875 22.109 1 89.06 41 SER B C 1
ATOM 2445 O O . SER B 1 41 ? -1.815 -3.322 21.422 1 89.06 41 SER B O 1
ATOM 2447 N N . ALA B 1 42 ? -3.945 -3.783 21.922 1 93.38 42 ALA B N 1
ATOM 2448 C CA . ALA B 1 42 ? -4.445 -3.01 20.781 1 93.38 42 ALA B CA 1
ATOM 2449 C C . ALA B 1 42 ? -4.105 -1.529 20.938 1 93.38 42 ALA B C 1
ATOM 2451 O O . ALA B 1 42 ? -3.656 -0.887 19.984 1 93.38 42 ALA B O 1
ATOM 2452 N N . THR B 1 43 ? -4.328 -1.036 22.109 1 93.88 43 THR B N 1
ATOM 2453 C CA . THR B 1 43 ? -4.047 0.37 22.391 1 93.88 43 THR B CA 1
ATOM 2454 C C . THR B 1 43 ? -2.58 0.689 22.109 1 93.88 43 THR B C 1
ATOM 2456 O O . THR B 1 43 ? -2.273 1.652 21.406 1 93.88 43 THR B O 1
ATOM 2459 N N . ASN B 1 44 ? -1.711 -0.111 22.609 1 92 44 ASN B N 1
ATOM 2460 C CA . ASN B 1 44 ? -0.282 0.111 22.422 1 92 44 ASN B CA 1
ATOM 2461 C C . ASN B 1 44 ? 0.115 -0.013 20.953 1 92 44 ASN B C 1
ATOM 2463 O O . ASN B 1 44 ? 0.922 0.775 20.453 1 92 44 ASN B O 1
ATOM 2467 N N . LEU B 1 45 ? -0.424 -0.967 20.297 1 92.25 45 LEU B N 1
ATOM 2468 C CA . LEU B 1 45 ? -0.146 -1.186 18.875 1 92.25 45 LEU B CA 1
ATOM 2469 C C . LEU B 1 45 ? -0.589 0.013 18.047 1 92.25 45 LEU B C 1
ATOM 2471 O O . LEU B 1 45 ? 0.179 0.523 17.234 1 92.25 45 LEU B O 1
ATOM 2475 N N . LEU B 1 46 ? -1.801 0.465 18.312 1 94.56 46 LEU B N 1
ATOM 2476 C CA . LEU B 1 46 ? -2.359 1.567 17.531 1 94.56 46 LEU B CA 1
ATOM 2477 C C . LEU B 1 46 ? -1.604 2.863 17.812 1 94.56 46 LEU B C 1
ATOM 2479 O O . LEU B 1 46 ? -1.347 3.645 16.891 1 94.56 46 LEU B O 1
ATOM 2483 N N . LYS B 1 47 ? -1.254 3.094 19.031 1 90.56 47 LYS B N 1
ATOM 2484 C CA . LYS B 1 47 ? -0.458 4.27 19.375 1 90.56 47 LYS B CA 1
ATOM 2485 C C . LYS B 1 47 ? 0.881 4.254 18.641 1 90.56 47 LYS B C 1
ATOM 2487 O O . LYS B 1 47 ? 1.329 5.289 18.141 1 90.56 47 LYS B O 1
ATOM 2492 N N . SER B 1 48 ? 1.492 3.096 18.578 1 89.12 48 SER B N 1
ATOM 2493 C CA . SER B 1 48 ? 2.758 2.947 17.875 1 89.12 48 SER B CA 1
ATOM 2494 C C . SER B 1 48 ? 2.596 3.252 16.391 1 89.12 48 SER B C 1
ATOM 2496 O O . SER B 1 48 ? 3.434 3.936 15.789 1 89.12 48 SER B O 1
ATOM 2498 N N . MET B 1 49 ? 1.55 2.762 15.828 1 92.44 49 MET B N 1
ATOM 2499 C CA . MET B 1 49 ? 1.307 2.973 14.406 1 92.44 49 MET B CA 1
ATOM 2500 C C . MET B 1 49 ? 1.022 4.441 14.109 1 92.44 49 MET B C 1
ATOM 2502 O O . MET B 1 49 ? 1.375 4.945 13.047 1 92.44 49 MET B O 1
ATOM 2506 N N . VAL B 1 50 ? 0.394 5.133 15.078 1 90.81 50 VAL B N 1
ATOM 2507 C CA . VAL B 1 50 ? 0.181 6.57 14.945 1 90.81 50 VAL B CA 1
ATOM 2508 C C . VAL B 1 50 ? 1.521 7.301 15 1 90.81 50 VAL B C 1
ATOM 2510 O O . VAL B 1 50 ? 1.798 8.172 14.172 1 90.81 50 VAL B O 1
ATOM 2513 N N . LEU B 1 51 ? 2.324 6.914 15.914 1 85 51 LEU B N 1
ATOM 2514 C CA . LEU B 1 51 ? 3.629 7.547 16.078 1 85 51 LEU B CA 1
ATOM 2515 C C . LEU B 1 51 ? 4.492 7.336 14.836 1 85 51 LEU B C 1
ATOM 2517 O O . LEU B 1 51 ? 5.281 8.203 14.461 1 85 51 LEU B O 1
ATOM 2521 N N . MET B 1 52 ? 4.258 6.238 14.164 1 88.31 52 MET B N 1
ATOM 2522 C CA . MET B 1 52 ? 5.023 5.926 12.961 1 88.31 52 MET B CA 1
ATOM 2523 C C . MET B 1 52 ? 4.414 6.594 11.734 1 88.31 52 MET B C 1
ATOM 2525 O O . MET B 1 52 ? 5 6.566 10.648 1 88.31 52 MET B O 1
ATOM 2529 N N . GLY B 1 53 ? 3.195 7.109 11.891 1 89.62 53 GLY B N 1
ATOM 2530 C CA . GLY B 1 53 ? 2.561 7.859 10.82 1 89.62 53 GLY B CA 1
ATOM 2531 C C . GLY B 1 53 ? 1.669 7.004 9.945 1 89.62 53 GLY B C 1
ATOM 2532 O O . GLY B 1 53 ? 1.188 7.461 8.906 1 89.62 53 GLY B O 1
ATOM 2533 N N . TYR B 1 54 ? 1.36 5.75 10.305 1 93.38 54 TYR B N 1
ATOM 2534 C CA . TYR B 1 54 ? 0.583 4.852 9.461 1 93.38 54 TYR B CA 1
ATOM 2535 C C . TYR B 1 54 ? -0.903 4.945 9.789 1 93.38 54 TYR B C 1
ATOM 2537 O O . TYR B 1 54 ? -1.749 4.551 8.977 1 93.38 54 TYR B O 1
ATOM 2545 N N . LEU B 1 55 ? -1.166 5.441 11 1 94.88 55 LEU B N 1
ATOM 2546 C CA . LEU B 1 55 ? -2.543 5.707 11.398 1 94.88 55 LEU B CA 1
ATOM 2547 C C . LEU B 1 55 ? -2.715 7.164 11.82 1 94.88 55 LEU B C 1
ATOM 2549 O O . LEU B 1 55 ? -1.81 7.758 12.406 1 94.88 55 LEU B O 1
ATOM 2553 N N . ASN B 1 56 ? -3.803 7.656 11.43 1 94.12 56 ASN B N 1
ATOM 2554 C CA . ASN B 1 56 ? -4.289 8.906 11.992 1 94.12 56 ASN B CA 1
ATOM 2555 C C . ASN B 1 56 ? -5.203 8.664 13.195 1 94.12 56 ASN B C 1
ATOM 2557 O O . ASN B 1 56 ? -6.059 7.777 13.156 1 94.12 56 ASN B O 1
ATOM 2561 N N . TYR B 1 57 ? -4.945 9.43 14.211 1 93.19 57 TYR B N 1
ATOM 2562 C CA . TYR B 1 57 ? -5.852 9.406 15.359 1 93.19 57 TYR B CA 1
ATOM 2563 C C . TYR B 1 57 ? -6.598 10.727 15.484 1 93.19 57 TYR B C 1
ATOM 2565 O O . TYR B 1 57 ? -5.984 11.781 15.688 1 93.19 57 TYR B O 1
ATOM 2573 N N . ASN B 1 58 ? -7.879 10.617 15.312 1 90.25 58 ASN B N 1
ATOM 2574 C CA . ASN B 1 58 ? -8.758 11.773 15.516 1 90.25 58 ASN B CA 1
ATOM 2575 C C . ASN B 1 58 ? -9.281 11.828 16.953 1 90.25 58 ASN B C 1
ATOM 2577 O O . ASN B 1 58 ? -10.164 11.055 17.328 1 90.25 58 ASN B O 1
ATOM 2581 N N . ARG B 1 59 ? -8.828 12.727 17.719 1 85.56 59 ARG B N 1
ATOM 2582 C CA . ARG B 1 59 ? -9.188 12.836 19.125 1 85.56 59 ARG B CA 1
ATOM 2583 C C . ARG B 1 59 ? -10.648 13.234 19.281 1 85.56 59 ARG B C 1
ATOM 2585 O O . ARG B 1 59 ? -11.312 12.82 20.234 1 85.56 59 ARG B O 1
ATOM 2592 N N . ALA B 1 60 ? -11.078 14.078 18.406 1 82.75 60 ALA B N 1
ATOM 2593 C CA . ALA B 1 60 ? -12.453 14.562 18.5 1 82.75 60 ALA B CA 1
ATOM 2594 C C . ALA B 1 60 ? -13.453 13.414 18.422 1 82.75 60 ALA B C 1
ATOM 2596 O O . ALA B 1 60 ? -14.422 13.375 19.172 1 82.75 60 ALA B O 1
ATOM 2597 N N . ASN B 1 61 ? -13.172 12.469 17.531 1 87.94 61 ASN B N 1
ATOM 2598 C CA . ASN B 1 61 ? -14.078 11.352 17.312 1 87.94 61 ASN B CA 1
ATOM 2599 C C . ASN B 1 61 ? -13.523 10.062 17.922 1 87.94 61 ASN B C 1
ATOM 2601 O O . ASN B 1 61 ? -14.219 9.039 17.953 1 87.94 61 ASN B O 1
ATOM 2605 N N . MET B 1 62 ? -12.328 10.148 18.391 1 93.06 62 MET B N 1
ATOM 2606 C CA . MET B 1 62 ? -11.633 9.008 18.969 1 93.06 62 MET B CA 1
ATOM 2607 C C . MET B 1 62 ? -11.562 7.84 17.984 1 93.06 62 MET B C 1
ATOM 2609 O O . MET B 1 62 ? -11.914 6.711 18.344 1 93.06 62 MET B O 1
ATOM 2613 N N . THR B 1 63 ? -11.203 8.109 16.75 1 95.62 63 THR B N 1
ATOM 2614 C CA . THR B 1 63 ? -11.148 7.086 15.711 1 95.62 63 THR B CA 1
ATOM 2615 C C . THR B 1 63 ? -9.766 7.047 15.07 1 95.62 63 THR B C 1
ATOM 2617 O O . THR B 1 63 ? -8.992 8.008 15.18 1 95.62 63 THR B O 1
ATOM 2620 N N . TYR B 1 64 ? -9.516 5.949 14.508 1 96.94 64 TYR B N 1
ATOM 2621 C CA . TYR B 1 64 ? -8.297 5.703 13.742 1 96.94 64 TYR B CA 1
ATOM 2622 C C . TYR B 1 64 ? -8.609 5.551 12.258 1 96.94 64 TYR B C 1
ATOM 2624 O O . TYR B 1 64 ? -9.688 5.074 11.883 1 96.94 64 TYR B O 1
ATOM 2632 N N . LEU B 1 65 ? -7.66 5.949 11.469 1 95.69 65 LEU B N 1
ATOM 2633 C CA . LEU B 1 65 ? -7.746 5.801 10.023 1 95.69 65 LEU B CA 1
ATOM 2634 C C . LEU B 1 65 ? -6.355 5.684 9.406 1 95.69 65 LEU B C 1
ATOM 2636 O O . LEU B 1 65 ? -5.453 6.457 9.742 1 95.69 65 LEU B O 1
ATOM 2640 N N . PRO B 1 66 ? -6.16 4.684 8.547 1 95.81 66 PRO B N 1
ATOM 2641 C CA . PRO B 1 66 ? -4.859 4.617 7.879 1 95.81 66 PRO B CA 1
ATOM 2642 C C . PRO B 1 66 ? -4.531 5.887 7.094 1 95.81 66 PRO B C 1
ATOM 2644 O O . PRO B 1 66 ? -5.438 6.562 6.602 1 95.81 66 PRO B O 1
ATOM 2647 N N . THR B 1 67 ? -3.27 6.184 7.031 1 92.81 67 THR B N 1
ATOM 2648 C CA . THR B 1 67 ? -2.816 7.355 6.293 1 92.81 67 THR B CA 1
ATOM 2649 C C . THR B 1 67 ? -2.264 6.953 4.926 1 92.81 67 THR B C 1
ATOM 2651 O O . THR B 1 67 ? -2.154 5.766 4.621 1 92.81 67 THR B O 1
ATOM 2654 N N . MET B 1 68 ? -1.845 7.934 4.16 1 88.25 68 MET B N 1
ATOM 2655 C CA . MET B 1 68 ? -1.316 7.699 2.818 1 88.25 68 MET B CA 1
ATOM 2656 C C . MET B 1 68 ? 0.052 7.027 2.883 1 88.25 68 MET B C 1
ATOM 2658 O O . MET B 1 68 ? 0.548 6.523 1.874 1 88.25 68 MET B O 1
ATOM 2662 N N . ARG B 1 69 ? 0.674 7.031 4.031 1 91.31 69 ARG B N 1
ATOM 2663 C CA . ARG B 1 69 ? 1.935 6.312 4.191 1 91.31 69 ARG B CA 1
ATOM 2664 C C . ARG B 1 69 ? 1.76 4.828 3.896 1 91.31 69 ARG B C 1
ATOM 2666 O O . ARG B 1 69 ? 2.695 4.164 3.441 1 91.31 69 ARG B O 1
ATOM 2673 N N . VAL B 1 70 ? 0.572 4.324 4.148 1 93.81 70 VAL B N 1
ATOM 2674 C CA . VAL B 1 70 ? 0.281 2.924 3.855 1 93.81 70 VAL B CA 1
ATOM 2675 C C . VAL B 1 70 ? 0.335 2.689 2.348 1 93.81 70 VAL B C 1
ATOM 2677 O O . VAL B 1 70 ? 0.929 1.712 1.886 1 93.81 70 VAL B O 1
ATOM 2680 N N . THR B 1 71 ? -0.246 3.59 1.584 1 90.5 71 THR B N 1
ATOM 2681 C CA . THR B 1 71 ? -0.221 3.486 0.129 1 90.5 71 THR B CA 1
ATOM 2682 C C . THR B 1 71 ? 1.21 3.574 -0.395 1 90.5 71 THR B C 1
ATOM 2684 O O . THR B 1 71 ? 1.569 2.887 -1.353 1 90.5 71 THR B O 1
ATOM 2687 N N . ALA B 1 72 ? 1.988 4.355 0.283 1 90.38 72 ALA B N 1
ATOM 2688 C CA . ALA B 1 72 ? 3.361 4.586 -0.159 1 90.38 72 ALA B CA 1
ATOM 2689 C C . ALA B 1 72 ? 4.191 3.309 -0.06 1 90.38 72 ALA B C 1
ATOM 2691 O O . ALA B 1 72 ? 5.105 3.092 -0.858 1 90.38 72 ALA B O 1
ATOM 2692 N N . LEU B 1 73 ? 3.875 2.436 0.824 1 92.38 73 LEU B N 1
ATOM 2693 C CA . LEU B 1 73 ? 4.648 1.219 1.057 1 92.38 73 LEU B CA 1
ATOM 2694 C C . LEU B 1 73 ? 4.734 0.38 -0.214 1 92.38 73 LEU B C 1
ATOM 2696 O O . LEU B 1 73 ? 5.758 -0.26 -0.47 1 92.38 73 LEU B O 1
ATOM 2700 N N . GLY B 1 74 ? 3.682 0.413 -0.979 1 91.81 74 GLY B N 1
ATOM 2701 C CA . GLY B 1 74 ? 3.643 -0.454 -2.146 1 91.81 74 GLY B CA 1
ATOM 2702 C C . GLY B 1 74 ? 3.535 0.308 -3.453 1 91.81 74 GLY B C 1
ATOM 2703 O O . GLY B 1 74 ? 3.301 -0.286 -4.508 1 91.81 74 GLY B O 1
ATOM 2704 N N . SER B 1 75 ? 3.693 1.595 -3.426 1 88.5 75 SER B N 1
ATOM 2705 C CA . SER B 1 75 ? 3.408 2.436 -4.582 1 88.5 75 SER B CA 1
ATOM 2706 C C . SER B 1 75 ? 4.375 2.15 -5.727 1 88.5 75 SER B C 1
ATOM 2708 O O . SER B 1 75 ? 4.062 2.404 -6.891 1 88.5 75 SER B O 1
ATOM 2710 N N . TRP B 1 76 ? 5.457 1.59 -5.445 1 88.44 76 TRP B N 1
ATOM 2711 C CA . TRP B 1 76 ? 6.508 1.34 -6.422 1 88.44 76 TRP B CA 1
ATOM 2712 C C . TRP B 1 76 ? 6.324 -0.02 -7.086 1 88.44 76 TRP B C 1
ATOM 2714 O O . TRP B 1 76 ? 6.883 -0.278 -8.156 1 88.44 76 TRP B O 1
ATOM 2724 N N . LEU B 1 77 ? 5.578 -0.875 -6.621 1 89 77 LEU B N 1
ATOM 2725 C CA . LEU B 1 77 ? 5.48 -2.271 -7.035 1 89 77 LEU B CA 1
ATOM 2726 C C . LEU B 1 77 ? 4.793 -2.393 -8.391 1 89 77 LEU B C 1
ATOM 2728 O O . LEU B 1 77 ? 5.262 -3.125 -9.266 1 89 77 LEU B O 1
ATOM 2732 N N . PRO B 1 78 ? 3.713 -1.633 -8.609 1 84.25 78 PRO B N 1
ATOM 2733 C CA . PRO B 1 78 ? 3.057 -1.751 -9.914 1 84.25 78 PRO B CA 1
ATOM 2734 C C . PRO B 1 78 ? 3.986 -1.402 -11.07 1 84.25 78 PRO B C 1
ATOM 2736 O O . PRO B 1 78 ? 3.883 -1.995 -12.148 1 84.25 78 PRO B O 1
ATOM 2739 N N . SER B 1 79 ? 4.781 -0.456 -10.844 1 84 79 SER B N 1
ATOM 2740 C CA . SER B 1 79 ? 5.695 -0.045 -11.906 1 84 79 SER B CA 1
ATOM 2741 C C . SER B 1 79 ? 6.66 -1.169 -12.266 1 84 79 SER B C 1
ATOM 2743 O O . SER B 1 79 ? 7.121 -1.254 -13.406 1 84 79 SER B O 1
ATOM 2745 N N . MET B 1 80 ? 6.891 -1.999 -11.391 1 79.62 80 MET B N 1
ATOM 2746 C CA . MET B 1 80 ? 7.77 -3.137 -11.648 1 79.62 80 MET B CA 1
ATOM 2747 C C . MET B 1 80 ? 7.117 -4.133 -12.602 1 79.62 80 MET B C 1
ATOM 2749 O O . MET B 1 80 ? 7.789 -4.711 -13.453 1 79.62 80 MET B O 1
ATOM 2753 N N . ILE B 1 81 ? 5.867 -4.32 -12.477 1 77.88 81 ILE B N 1
ATOM 2754 C CA . ILE B 1 81 ? 5.117 -5.25 -13.305 1 77.88 81 ILE B CA 1
ATOM 2755 C C . ILE B 1 81 ? 4.918 -4.652 -14.695 1 77.88 81 ILE B C 1
ATOM 2757 O O . ILE B 1 81 ? 5.023 -5.359 -15.703 1 77.88 81 ILE B O 1
ATOM 2761 N N . ASN B 1 82 ? 4.559 -3.318 -14.703 1 74.75 82 ASN B N 1
ATOM 2762 C CA . ASN B 1 82 ? 4.324 -2.643 -15.977 1 74.75 82 ASN B CA 1
ATOM 2763 C C . ASN B 1 82 ? 5.617 -2.506 -16.781 1 74.75 82 ASN B C 1
ATOM 2765 O O . ASN B 1 82 ? 5.586 -2.506 -18.016 1 74.75 82 ASN B O 1
ATOM 2769 N N . ARG B 1 83 ? 6.695 -2.324 -16.062 1 64.06 83 ARG B N 1
ATOM 2770 C CA . ARG B 1 83 ? 7.984 -2.236 -16.75 1 64.06 83 ARG B CA 1
ATOM 2771 C C . ARG B 1 83 ? 8.266 -3.502 -17.547 1 64.06 83 ARG B C 1
ATOM 2773 O O . ARG B 1 83 ? 8.938 -3.451 -18.578 1 64.06 83 ARG B O 1
ATOM 2780 N N . GLU B 1 84 ? 7.766 -4.605 -17.078 1 60.28 84 GLU B N 1
ATOM 2781 C CA . GLU B 1 84 ? 8.062 -5.871 -17.734 1 60.28 84 GLU B CA 1
ATOM 2782 C C . GLU B 1 84 ? 7.105 -6.117 -18.906 1 60.28 84 GLU B C 1
ATOM 2784 O O . GLU B 1 84 ? 6.848 -7.266 -19.266 1 60.28 84 GLU B O 1
ATOM 2789 N N . GLY B 1 85 ? 6.812 -5.027 -19.609 1 60.38 85 GLY B N 1
ATOM 2790 C CA . GLY B 1 85 ? 6.441 -5.223 -21.016 1 60.38 85 GLY B CA 1
ATOM 2791 C C . GLY B 1 85 ? 4.949 -5.418 -21.203 1 60.38 85 GLY B C 1
ATOM 2792 O O . GLY B 1 85 ? 4.527 -6.203 -22.062 1 60.38 85 GLY B O 1
ATOM 2793 N N . GLY B 1 86 ? 4.086 -4.793 -20.328 1 81.94 86 GLY B N 1
ATOM 2794 C CA . GLY B 1 86 ? 2.719 -4.84 -20.828 1 81.94 86 GLY B CA 1
ATOM 2795 C C . GLY B 1 86 ? 1.932 -6.023 -20.297 1 81.94 86 GLY B C 1
ATOM 2796 O O . GLY B 1 86 ? 1.018 -6.516 -20.969 1 81.94 86 GLY B O 1
ATOM 2797 N N . LEU B 1 87 ? 2.432 -6.719 -19.219 1 90.44 87 LEU B N 1
ATOM 2798 C CA . LEU B 1 87 ? 1.758 -7.887 -18.672 1 90.44 87 LEU B CA 1
ATOM 2799 C C . LEU B 1 87 ? 0.302 -7.574 -18.344 1 90.44 87 LEU B C 1
ATOM 2801 O O . LEU B 1 87 ? -0.573 -8.43 -18.5 1 90.44 87 LEU B O 1
ATOM 2805 N N . VAL B 1 88 ? 0.088 -6.371 -18.031 1 90.69 88 VAL B N 1
ATOM 2806 C CA . VAL B 1 88 ? -1.277 -5.945 -17.75 1 90.69 88 VAL B CA 1
ATOM 2807 C C . VAL B 1 88 ? -2.119 -6.012 -19.016 1 90.69 88 VAL B C 1
ATOM 2809 O O . VAL B 1 88 ? -3.262 -6.477 -18.984 1 90.69 88 VAL B O 1
ATOM 2812 N N . SER B 1 89 ? -1.556 -5.535 -20.062 1 91.44 89 SER B N 1
ATOM 2813 C CA . SER B 1 89 ? -2.256 -5.555 -21.344 1 91.44 89 SER B CA 1
ATOM 2814 C C . SER B 1 89 ? -2.555 -6.98 -21.781 1 91.44 89 SER B C 1
ATOM 2816 O O . SER B 1 89 ? -3.586 -7.238 -22.406 1 91.44 89 SER B O 1
ATOM 2818 N N . LEU B 1 90 ? -1.615 -7.875 -21.547 1 95 90 LEU B N 1
ATOM 2819 C CA . LEU B 1 90 ? -1.815 -9.281 -21.859 1 95 90 LEU B CA 1
ATOM 2820 C C . LEU B 1 90 ? -3.031 -9.844 -21.125 1 95 90 LEU B C 1
ATOM 2822 O O . LEU B 1 90 ? -3.889 -10.484 -21.734 1 95 90 LEU B O 1
ATOM 2826 N N . VAL B 1 91 ? -3.148 -9.555 -19.859 1 95.94 91 VAL B N 1
ATOM 2827 C CA . VAL B 1 91 ? -4.273 -10.008 -19.047 1 95.94 91 VAL B CA 1
ATOM 2828 C C . VAL B 1 91 ? -5.57 -9.406 -19.578 1 95.94 91 VAL B C 1
ATOM 2830 O O . VAL B 1 91 ? -6.566 -10.117 -19.75 1 95.94 91 VAL B O 1
ATOM 2833 N N . ASP B 1 92 ? -5.52 -8.141 -19.875 1 94.12 92 ASP B N 1
ATOM 2834 C CA . ASP B 1 92 ? -6.691 -7.434 -20.391 1 94.12 92 ASP B CA 1
ATOM 2835 C C . ASP B 1 92 ? -7.184 -8.047 -21.688 1 94.12 92 ASP B C 1
ATOM 2837 O O . ASP B 1 92 ? -8.391 -8.234 -21.875 1 94.12 92 ASP B O 1
ATOM 2841 N N . GLU B 1 93 ? -6.254 -8.305 -22.531 1 96 93 GLU B N 1
ATOM 2842 C CA . GLU B 1 93 ? -6.594 -8.852 -23.844 1 96 93 GLU B CA 1
ATOM 2843 C C . GLU B 1 93 ? -7.254 -10.219 -23.719 1 96 93 GLU B C 1
ATOM 2845 O O . GLU B 1 93 ? -8.289 -10.477 -24.344 1 96 93 GLU B O 1
ATOM 2850 N N . ILE B 1 94 ? -6.672 -11.102 -22.922 1 98 94 ILE B N 1
ATOM 2851 C CA . ILE B 1 94 ? -7.215 -12.445 -22.766 1 98 94 ILE B CA 1
ATOM 2852 C C . ILE B 1 94 ? -8.586 -12.375 -22.109 1 98 94 ILE B C 1
ATOM 2854 O O . ILE B 1 94 ? -9.516 -13.078 -22.5 1 98 94 ILE B O 1
ATOM 2858 N N . GLN B 1 95 ? -8.68 -11.523 -21.109 1 97.31 95 GLN B N 1
ATOM 2859 C CA . GLN B 1 95 ? -9.961 -11.359 -20.438 1 97.31 95 GLN B CA 1
ATOM 2860 C C . GLN B 1 95 ? -11.031 -10.859 -21.391 1 97.31 95 GLN B C 1
ATOM 2862 O O . GLN B 1 95 ? -12.141 -11.391 -21.422 1 97.31 95 GLN B O 1
ATOM 2867 N N . ARG B 1 96 ? -10.742 -9.875 -22.156 1 96.19 96 ARG B N 1
ATOM 2868 C CA . ARG B 1 96 ? -11.688 -9.312 -23.109 1 96.19 96 ARG B CA 1
ATOM 2869 C C . ARG B 1 96 ? -12.148 -10.367 -24.125 1 96.19 96 ARG B C 1
ATOM 2871 O O . ARG B 1 96 ? -13.336 -10.438 -24.453 1 96.19 96 ARG B O 1
ATOM 2878 N N . ARG B 1 97 ? -11.297 -11.156 -24.531 1 97.44 97 ARG B N 1
ATOM 2879 C CA . ARG B 1 97 ? -11.586 -12.109 -25.609 1 97.44 97 ARG B CA 1
ATOM 2880 C C . ARG B 1 97 ? -12.289 -13.344 -25.062 1 97.44 97 ARG B C 1
ATOM 2882 O O . ARG B 1 97 ? -13.047 -14.008 -25.781 1 97.44 97 ARG B O 1
ATOM 2889 N N . THR B 1 98 ? -12.07 -13.695 -23.797 1 96.81 98 THR B N 1
ATOM 2890 C CA . THR B 1 98 ? -12.656 -14.914 -23.25 1 96.81 98 THR B CA 1
ATOM 2891 C C . THR B 1 98 ? -13.859 -14.578 -22.375 1 96.81 98 THR B C 1
ATOM 2893 O O . THR B 1 98 ? -14.703 -15.445 -22.109 1 96.81 98 THR B O 1
ATOM 2896 N N . ASP B 1 99 ? -13.844 -13.367 -21.812 1 96 99 ASP B N 1
ATOM 2897 C CA . ASP B 1 99 ? -14.828 -12.914 -20.844 1 96 99 ASP B CA 1
ATOM 2898 C C . ASP B 1 99 ? -14.898 -13.859 -19.641 1 96 99 ASP B C 1
ATOM 2900 O O . ASP B 1 99 ? -15.992 -14.219 -19.188 1 96 99 ASP B O 1
ATOM 2904 N N . GLU B 1 100 ? -13.828 -14.359 -19.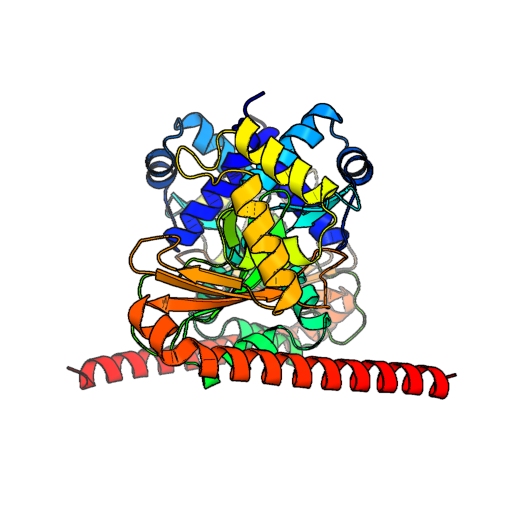219 1 96.88 100 GLU B N 1
ATOM 2905 C CA . GLU B 1 100 ? -13.633 -15.164 -18.016 1 96.88 100 GLU B CA 1
ATOM 2906 C C . GLU B 1 100 ? -12.664 -14.484 -17.047 1 96.88 100 GLU B C 1
ATOM 2908 O O . GLU B 1 100 ? -12.094 -13.445 -17.359 1 96.88 100 GLU B O 1
ATOM 2913 N N . THR B 1 101 ? -12.562 -15.078 -15.875 1 96.25 101 THR B N 1
ATOM 2914 C CA . THR B 1 101 ? -11.57 -14.578 -14.938 1 96.25 101 THR B CA 1
ATOM 2915 C C . THR B 1 101 ? -10.156 -14.891 -15.43 1 96.25 101 THR B C 1
ATOM 2917 O O . THR B 1 101 ? -9.867 -16.031 -15.82 1 96.25 101 THR B O 1
ATOM 2920 N N . VAL B 1 102 ? -9.352 -13.914 -15.539 1 97.38 102 VAL B N 1
ATOM 2921 C CA . VAL B 1 102 ? -7.969 -14.094 -15.953 1 97.38 102 VAL B CA 1
ATOM 2922 C C . VAL B 1 102 ? -7.027 -13.602 -14.859 1 97.38 102 VAL B C 1
ATOM 2924 O O . VAL B 1 102 ? -7.246 -12.531 -14.281 1 97.38 102 VAL B O 1
ATOM 2927 N N . GLY B 1 103 ? -6.004 -14.398 -14.578 1 96.25 103 GLY B N 1
ATOM 2928 C CA . GLY B 1 103 ? -5.059 -14.031 -13.539 1 96.25 103 GLY B CA 1
ATOM 2929 C C . GLY B 1 103 ? -3.611 -14.195 -13.961 1 96.25 103 GLY B C 1
ATOM 2930 O O . GLY B 1 103 ? -3.254 -15.203 -14.586 1 96.25 103 GLY B O 1
ATOM 2931 N N . LEU B 1 104 ? -2.822 -13.203 -13.688 1 96.19 104 LEU B N 1
ATOM 2932 C CA . LEU B 1 104 ? -1.371 -13.344 -13.688 1 96.19 104 LEU B CA 1
ATOM 2933 C C . LEU B 1 104 ? -0.867 -13.789 -12.32 1 96.19 104 LEU B C 1
ATOM 2935 O O . LEU B 1 104 ? -1.231 -13.203 -11.297 1 96.19 104 LEU B O 1
ATOM 2939 N N . VAL B 1 105 ? -0.086 -14.844 -12.312 1 96.19 105 VAL B N 1
ATOM 2940 C CA . VAL B 1 105 ? 0.34 -15.383 -11.023 1 96.19 105 VAL B CA 1
ATOM 2941 C C . VAL B 1 105 ? 1.862 -15.492 -10.992 1 96.19 105 VAL B C 1
ATOM 2943 O O . VAL B 1 105 ? 2.504 -15.656 -12.031 1 96.19 105 VAL B O 1
ATOM 2946 N N . ALA B 1 106 ? 2.404 -15.359 -9.812 1 95.19 106 ALA B N 1
ATOM 2947 C CA . ALA B 1 106 ? 3.824 -15.57 -9.539 1 95.19 106 ALA B CA 1
ATOM 2948 C C . ALA B 1 106 ? 4.031 -16.734 -8.586 1 95.19 106 ALA B C 1
ATOM 2950 O O . ALA B 1 106 ? 3.184 -17.016 -7.73 1 95.19 106 ALA B O 1
ATOM 2951 N N . GLN B 1 107 ? 5.133 -17.391 -8.812 1 95.19 107 GLN B N 1
ATOM 2952 C CA . GLN B 1 107 ? 5.527 -18.359 -7.781 1 95.19 107 GLN B CA 1
ATOM 2953 C C . GLN B 1 107 ? 5.914 -17.641 -6.488 1 95.19 107 GLN B C 1
ATOM 2955 O O . GLN B 1 107 ? 6.598 -16.625 -6.516 1 95.19 107 GLN B O 1
ATOM 2960 N N . ASN B 1 108 ? 5.438 -18.172 -5.422 1 93.94 108 ASN B N 1
ATOM 2961 C CA . ASN B 1 108 ? 5.844 -17.734 -4.09 1 93.94 108 ASN B CA 1
ATOM 2962 C C . ASN B 1 108 ? 6.137 -18.922 -3.178 1 93.94 108 ASN B C 1
ATOM 2964 O O . ASN B 1 108 ? 5.238 -19.438 -2.504 1 93.94 108 ASN B O 1
ATOM 2968 N N . ASP B 1 109 ? 7.402 -19.344 -3.195 1 90.94 109 ASP B N 1
ATOM 2969 C CA . ASP B 1 109 ? 7.836 -20.516 -2.449 1 90.94 109 ASP B CA 1
ATOM 2970 C C . ASP B 1 109 ? 7.035 -21.75 -2.855 1 90.94 109 ASP B C 1
ATOM 2972 O O . ASP B 1 109 ? 7.16 -22.234 -3.982 1 90.94 109 ASP B O 1
ATOM 2976 N N . LEU B 1 110 ? 6.105 -22.25 -1.972 1 90.31 110 LEU B N 1
ATOM 2977 C CA . LEU B 1 110 ? 5.324 -23.453 -2.236 1 90.31 110 LEU B CA 1
ATOM 2978 C C . LEU B 1 110 ? 3.98 -23.094 -2.863 1 90.31 110 LEU B C 1
ATOM 2980 O O . LEU B 1 110 ? 3.17 -23.984 -3.145 1 90.31 110 LEU B O 1
ATOM 2984 N N . TYR B 1 111 ? 3.793 -21.812 -3.143 1 93.12 111 TYR B N 1
ATOM 2985 C CA . TYR B 1 111 ? 2.48 -21.312 -3.545 1 93.12 111 TYR B CA 1
ATOM 2986 C C . TYR B 1 111 ? 2.561 -20.578 -4.875 1 93.12 111 TYR B C 1
ATOM 2988 O O . TYR B 1 111 ? 3.654 -20.266 -5.355 1 93.12 111 TYR B O 1
ATOM 2996 N N . ILE B 1 112 ? 1.407 -20.469 -5.469 1 94.94 112 ILE B N 1
ATOM 2997 C CA . ILE B 1 112 ? 1.22 -19.406 -6.441 1 94.94 112 ILE B CA 1
ATOM 2998 C C . ILE B 1 112 ? 0.499 -18.234 -5.781 1 94.94 112 ILE B C 1
ATOM 3000 O O . ILE B 1 112 ? -0.247 -18.406 -4.816 1 94.94 112 ILE B O 1
ATOM 3004 N N . GLN B 1 113 ? 0.772 -17.094 -6.262 1 94.25 113 GLN B N 1
ATOM 3005 C CA . GLN B 1 113 ? 0.09 -15.898 -5.785 1 94.25 113 GLN B CA 1
ATOM 3006 C C . GLN B 1 113 ? -0.406 -15.047 -6.953 1 94.25 113 GLN B C 1
ATOM 3008 O O . GLN B 1 113 ? 0.344 -14.773 -7.891 1 94.25 113 GLN B O 1
ATOM 3013 N N . TYR B 1 114 ? -1.654 -14.664 -6.828 1 93.38 114 TYR B N 1
ATOM 3014 C CA . TYR B 1 114 ? -2.234 -13.812 -7.863 1 93.38 114 TYR B CA 1
ATOM 3015 C C . TYR B 1 114 ? -1.692 -12.391 -7.773 1 93.38 114 TYR B C 1
ATOM 3017 O O . TYR B 1 114 ? -1.79 -11.75 -6.723 1 93.38 114 TYR B O 1
ATOM 3025 N N . ILE B 1 115 ? -1.188 -11.945 -8.859 1 90.94 115 ILE B N 1
ATOM 3026 C CA . ILE B 1 115 ? -0.637 -10.602 -8.945 1 90.94 115 ILE B CA 1
ATOM 3027 C C . ILE B 1 115 ? -1.673 -9.656 -9.547 1 90.94 115 ILE B C 1
ATOM 3029 O O . ILE B 1 115 ? -1.889 -8.555 -9.047 1 90.94 115 ILE B O 1
ATOM 3033 N N . ILE B 1 116 ? -2.172 -10.023 -10.648 1 90 116 ILE B N 1
ATOM 3034 C CA . ILE B 1 116 ? -3.246 -9.32 -11.344 1 90 116 ILE B CA 1
ATOM 3035 C C . ILE B 1 116 ? -4.441 -10.25 -11.516 1 90 116 ILE B C 1
ATOM 3037 O O . ILE B 1 116 ? -4.277 -11.43 -11.836 1 90 116 ILE B O 1
ATOM 3041 N N . LEU B 1 117 ? -5.57 -9.75 -11.258 1 92.12 117 LEU B N 1
ATOM 3042 C CA . LEU B 1 117 ? -6.793 -10.523 -11.453 1 92.12 117 LEU B CA 1
ATOM 3043 C C . LEU B 1 117 ? -7.875 -9.664 -12.109 1 92.12 117 LEU B C 1
ATOM 3045 O O . LEU B 1 117 ? -8.18 -8.57 -11.633 1 92.12 117 LEU B O 1
ATOM 3049 N N . LYS B 1 118 ? -8.367 -10.148 -13.18 1 92.75 118 LYS B N 1
ATOM 3050 C CA . LYS B 1 118 ? -9.477 -9.492 -13.867 1 92.75 118 LYS B CA 1
ATOM 3051 C C . LYS B 1 118 ? -10.695 -10.414 -13.953 1 92.75 118 LYS B C 1
ATOM 3053 O O . LYS B 1 118 ? -10.57 -11.578 -14.336 1 92.75 118 LYS B O 1
ATOM 3058 N N . THR B 1 119 ? -11.773 -9.875 -13.562 1 92.56 119 THR B N 1
ATOM 3059 C CA . THR B 1 119 ? -13 -10.664 -13.539 1 92.56 119 THR B CA 1
ATOM 3060 C C . THR B 1 119 ? -13.828 -10.406 -14.797 1 92.56 119 THR B C 1
ATOM 3062 O O . THR B 1 119 ? -13.609 -9.414 -15.5 1 92.56 119 THR B O 1
ATOM 3065 N N . PRO B 1 120 ? -14.672 -11.336 -15.055 1 90.69 120 PRO B N 1
ATOM 3066 C CA . PRO B 1 120 ? -15.484 -11.164 -16.266 1 90.69 120 PRO B CA 1
ATOM 3067 C C . PRO B 1 120 ? -16.516 -10.047 -16.125 1 90.69 120 PRO B C 1
ATOM 3069 O O . PRO B 1 120 ? -16.703 -9.492 -15.039 1 90.69 120 PRO B O 1
ATOM 3072 N N . GLY B 1 121 ? -17.016 -9.625 -17.25 1 83.94 121 GLY B N 1
ATOM 3073 C CA . GLY B 1 121 ? -18.078 -8.633 -17.266 1 83.94 121 GLY B CA 1
ATOM 3074 C C . GLY B 1 121 ? -19.406 -9.164 -16.734 1 83.94 121 GLY B C 1
ATOM 3075 O O . GLY B 1 121 ? -20.234 -8.398 -16.25 1 83.94 121 GLY B O 1
ATOM 3076 N N . HIS B 1 122 ? -19.516 -10.492 -16.766 1 82.75 122 HIS B N 1
ATOM 3077 C CA . HIS B 1 122 ? -20.734 -11.117 -16.234 1 82.75 122 HIS B CA 1
ATOM 3078 C C . HIS B 1 122 ? -20.594 -11.406 -14.742 1 82.75 122 HIS B C 1
ATOM 3080 O O . HIS B 1 122 ? -19.5 -11.336 -14.188 1 82.75 122 HIS B O 1
ATOM 3086 N N . GLU B 1 123 ? -21.688 -11.648 -14.141 1 77.19 123 GLU B N 1
ATOM 3087 C CA . GLU B 1 123 ? -21.688 -11.883 -12.703 1 77.19 123 GLU B CA 1
ATOM 3088 C C . GLU B 1 123 ? -20.906 -13.141 -12.344 1 77.19 123 GLU B C 1
ATOM 3090 O O . GLU B 1 123 ? -21.172 -14.219 -12.883 1 77.19 123 GLU B O 1
ATOM 3095 N N . PHE B 1 124 ? -20 -13.086 -11.781 1 79.44 124 PHE B N 1
ATOM 3096 C CA . PHE B 1 124 ? -19.172 -14.172 -11.273 1 79.44 124 PHE B CA 1
ATOM 3097 C C . PHE B 1 124 ? -18.672 -13.859 -9.859 1 79.44 124 PHE B C 1
ATOM 3099 O O . PHE B 1 124 ? -17.859 -12.953 -9.664 1 79.44 124 PHE B O 1
ATOM 3106 N N . LYS B 1 125 ? -19.094 -14.516 -8.82 1 72.12 125 LYS B N 1
ATOM 3107 C CA . LYS B 1 125 ? -18.906 -14.156 -7.414 1 72.12 125 LYS B CA 1
ATOM 3108 C C . LYS B 1 125 ? -17.797 -15.008 -6.781 1 72.12 125 LYS B C 1
ATOM 3110 O O . LYS B 1 125 ? -17.453 -14.812 -5.617 1 72.12 125 LYS B O 1
ATOM 3115 N N . MET B 1 126 ? -17.109 -15.867 -7.641 1 81.19 126 MET B N 1
ATOM 3116 C CA . MET B 1 126 ? -16.203 -16.828 -7.008 1 81.19 126 MET B CA 1
ATOM 3117 C C . MET B 1 126 ? -14.75 -16.5 -7.332 1 81.19 126 MET B C 1
ATOM 3119 O O . MET B 1 126 ? -13.867 -17.328 -7.113 1 81.19 126 MET B O 1
ATOM 3123 N N . ALA B 1 127 ? -14.531 -15.367 -7.867 1 83.31 127 ALA B N 1
ATOM 3124 C CA . ALA B 1 127 ? -13.148 -15.008 -8.18 1 83.31 127 ALA B CA 1
ATOM 3125 C C . ALA B 1 127 ? -12.352 -14.742 -6.906 1 83.31 127 ALA B C 1
ATOM 3127 O O . ALA B 1 127 ? -12.859 -14.156 -5.953 1 83.31 127 ALA B O 1
ATOM 3128 N N . PRO B 1 128 ? -11.102 -15.211 -6.895 1 82.44 128 PRO B N 1
ATOM 3129 C CA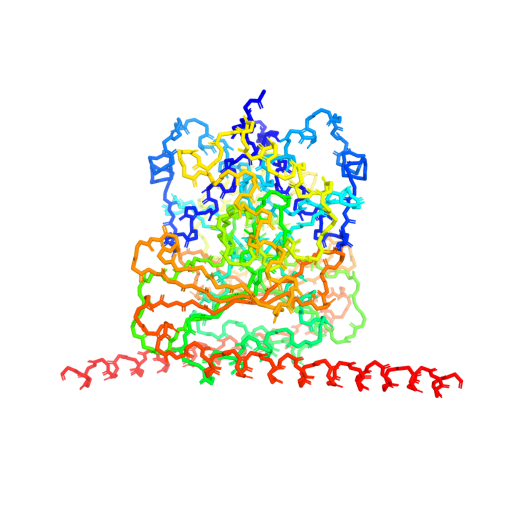 . PRO B 1 128 ? -10.258 -14.852 -5.754 1 82.44 128 PRO B CA 1
ATOM 3130 C C . PRO B 1 128 ? -9.859 -13.383 -5.75 1 82.44 128 PRO B C 1
ATOM 3132 O O . PRO B 1 128 ? -10.102 -12.664 -6.727 1 82.44 128 PRO B O 1
ATOM 3135 N N . ASN B 1 129 ? -9.273 -12.969 -4.598 1 80.56 129 ASN B N 1
ATOM 3136 C CA . ASN B 1 129 ? -8.727 -11.617 -4.516 1 80.56 129 ASN B CA 1
ATOM 3137 C C . ASN B 1 129 ? -7.262 -11.586 -4.953 1 80.56 129 ASN B C 1
ATOM 3139 O O . ASN B 1 129 ? -6.555 -12.586 -4.844 1 80.56 129 ASN B O 1
ATOM 3143 N N . GLU B 1 130 ? -6.891 -10.43 -5.512 1 82.31 130 GLU B N 1
ATOM 3144 C CA . GLU B 1 130 ? -5.457 -10.227 -5.699 1 82.31 130 GLU B CA 1
ATOM 3145 C C . GLU B 1 130 ? -4.688 -10.484 -4.406 1 82.31 130 GLU B C 1
ATOM 3147 O O . GLU B 1 130 ? -5.148 -10.125 -3.322 1 82.31 130 GLU B O 1
ATOM 3152 N N . GLY B 1 131 ? -3.572 -11.164 -4.621 1 85.81 131 GLY B N 1
ATOM 3153 C CA . GLY B 1 131 ? -2.762 -11.492 -3.455 1 85.81 131 GLY B CA 1
ATOM 3154 C C . GLY B 1 131 ? -3.07 -12.859 -2.875 1 85.81 131 GLY B C 1
ATOM 3155 O O . GLY B 1 131 ? -2.283 -13.398 -2.092 1 85.81 131 GLY B O 1
ATOM 3156 N N . THR B 1 132 ? -4.219 -13.422 -3.258 1 87.88 132 THR B N 1
ATOM 3157 C CA . THR B 1 132 ? -4.578 -14.75 -2.785 1 87.88 132 THR B CA 1
ATOM 3158 C C . THR B 1 132 ? -3.535 -15.781 -3.213 1 87.88 132 THR B C 1
ATOM 3160 O O . THR B 1 132 ? -2.998 -15.703 -4.32 1 87.88 132 THR B O 1
ATOM 3163 N N . MET B 1 133 ? -3.316 -16.703 -2.305 1 90.88 133 MET B N 1
ATOM 3164 C CA . MET B 1 133 ? -2.334 -17.75 -2.562 1 90.88 133 MET B CA 1
ATOM 3165 C C . MET B 1 133 ? -3.006 -19.125 -2.648 1 90.88 133 MET B C 1
ATOM 3167 O O . MET B 1 133 ? -4.031 -19.359 -2.008 1 90.88 133 MET B O 1
ATOM 3171 N N . ARG B 1 134 ? -2.443 -19.922 -3.475 1 90.38 134 ARG B N 1
ATOM 3172 C CA . ARG B 1 134 ? -2.822 -21.328 -3.598 1 90.38 134 ARG B CA 1
ATOM 3173 C C . ARG B 1 134 ? -1.591 -22.219 -3.676 1 90.38 134 ARG B C 1
ATOM 3175 O O . ARG B 1 134 ? -0.547 -21.812 -4.184 1 90.38 134 ARG B O 1
ATOM 3182 N N . LEU B 1 135 ? -1.775 -23.453 -3.205 1 91.94 135 LEU B N 1
ATOM 3183 C CA . LEU B 1 135 ? -0.663 -24.391 -3.291 1 91.94 135 LEU B CA 1
ATOM 3184 C C . LEU B 1 135 ? -0.313 -24.688 -4.746 1 91.94 135 LEU B C 1
ATOM 3186 O O . LEU B 1 135 ? -1.203 -24.922 -5.57 1 91.94 135 LEU B O 1
ATOM 3190 N N . MET B 1 136 ? 0.968 -24.781 -5.016 1 93.19 136 MET B N 1
ATOM 3191 C CA . MET B 1 136 ? 1.439 -25.047 -6.375 1 93.19 136 MET B CA 1
ATOM 3192 C C . MET B 1 136 ? 0.972 -26.422 -6.848 1 93.19 136 MET B C 1
ATOM 3194 O O . MET B 1 136 ? 0.518 -26.562 -7.984 1 93.19 136 MET B O 1
ATOM 3198 N N . VAL B 1 137 ? 0.947 -27.375 -6.043 1 92.5 137 VAL B N 1
ATOM 3199 C CA . VAL B 1 137 ? 0.689 -28.75 -6.426 1 92.5 137 VAL B CA 1
ATOM 3200 C C . VAL B 1 137 ? -0.809 -28.969 -6.641 1 92.5 137 VAL B C 1
ATOM 3202 O O . VAL B 1 137 ? -1.235 -30.031 -7.09 1 92.5 137 VAL B O 1
ATOM 3205 N N . ASP B 1 138 ? -1.606 -27.891 -6.336 1 90.62 138 ASP B N 1
ATOM 3206 C CA . ASP B 1 138 ? -3.055 -28.047 -6.391 1 90.62 138 ASP B CA 1
ATOM 3207 C C . ASP B 1 138 ? -3.701 -26.969 -7.254 1 90.62 138 ASP B C 1
ATOM 3209 O O . ASP B 1 138 ? -4.824 -26.547 -6.984 1 90.62 138 ASP B O 1
ATOM 3213 N N . SER B 1 139 ? -3.008 -26.469 -8.156 1 93.5 139 SER B N 1
ATOM 3214 C CA . SER B 1 139 ? -3.555 -25.422 -9.016 1 93.5 139 SER B CA 1
ATOM 3215 C C . SER B 1 139 ? -3.061 -25.578 -10.453 1 93.5 139 SER B C 1
ATOM 3217 O O . SER B 1 139 ? -1.966 -26.094 -10.688 1 93.5 139 SER B O 1
ATOM 3219 N N . SER B 1 140 ? -3.896 -25.141 -11.414 1 97 140 SER B N 1
ATOM 3220 C CA . SER B 1 140 ? -3.482 -25.172 -12.812 1 97 140 SER B CA 1
ATOM 3221 C C . SER B 1 140 ? -2.238 -24.328 -13.047 1 97 140 SER B C 1
ATOM 3223 O O . SER B 1 140 ? -1.324 -24.734 -13.766 1 97 140 SER B O 1
ATOM 3225 N N . SER B 1 141 ? -2.207 -23.156 -12.445 1 97.69 141 SER B N 1
ATOM 3226 C CA . SER B 1 141 ? -1.04 -22.297 -12.57 1 97.69 141 SER B CA 1
ATOM 3227 C C . SER B 1 141 ? 0.195 -22.938 -11.945 1 97.69 141 SER B C 1
ATOM 3229 O O . SER B 1 141 ? 1.312 -22.75 -12.438 1 97.69 141 SER B O 1
ATOM 3231 N N . GLY B 1 142 ? -0.049 -23.609 -10.883 1 97.12 142 GLY B N 1
ATOM 3232 C CA . GLY B 1 142 ? 1.049 -24.344 -10.281 1 97.12 142 GLY B CA 1
ATOM 3233 C C . GLY B 1 142 ? 1.628 -25.406 -11.203 1 97.12 142 GLY B C 1
ATOM 3234 O O . GLY B 1 142 ? 2.85 -25.516 -11.336 1 97.12 142 GLY B O 1
ATOM 3235 N N . LEU B 1 143 ? 0.733 -26.188 -11.812 1 97.62 143 LEU B N 1
ATOM 3236 C CA . LEU B 1 143 ? 1.172 -27.188 -12.781 1 97.62 143 LEU B CA 1
ATOM 3237 C C . LEU B 1 143 ? 1.929 -26.531 -13.93 1 97.62 143 LEU B C 1
ATOM 3239 O O . LEU B 1 143 ? 2.949 -27.047 -14.391 1 97.62 143 LEU B O 1
ATOM 3243 N N . ALA B 1 144 ? 1.429 -25.422 -14.375 1 98.5 144 ALA B N 1
ATOM 3244 C CA . ALA B 1 144 ? 2.088 -24.688 -15.453 1 98.5 144 ALA B CA 1
ATOM 3245 C C . ALA B 1 144 ? 3.498 -24.281 -15.055 1 98.5 144 ALA B C 1
ATOM 3247 O O . ALA B 1 144 ? 4.453 -24.484 -15.805 1 98.5 144 ALA B O 1
ATOM 3248 N N . LEU B 1 145 ? 3.629 -23.719 -13.867 1 98.06 145 LEU B N 1
ATOM 3249 C CA . LEU B 1 145 ? 4.941 -23.297 -13.391 1 98.06 145 LEU B CA 1
ATOM 3250 C C . LEU B 1 145 ? 5.867 -24.5 -13.219 1 98.06 145 LEU B C 1
ATOM 3252 O O . LEU B 1 145 ? 7.027 -24.453 -13.633 1 98.06 145 LEU B O 1
ATOM 3256 N N . MET B 1 146 ? 5.328 -25.562 -12.68 1 97.75 146 MET B N 1
ATOM 3257 C CA . MET B 1 146 ? 6.133 -26.75 -12.406 1 97.75 146 MET B CA 1
ATOM 3258 C C . MET B 1 146 ? 6.562 -27.422 -13.703 1 97.75 146 MET B C 1
ATOM 3260 O O . MET B 1 146 ? 7.586 -28.109 -13.742 1 97.75 146 MET B O 1
ATOM 3264 N N . SER B 1 147 ? 5.84 -27.266 -14.734 1 98 147 SER B N 1
ATOM 3265 C CA . SER B 1 147 ? 6.199 -27.844 -16.031 1 98 147 SER B CA 1
ATOM 3266 C C . SER B 1 147 ? 7.539 -27.312 -16.516 1 98 147 SER B C 1
ATOM 3268 O O . SER B 1 147 ? 8.172 -27.906 -17.391 1 98 147 SER B O 1
ATOM 3270 N N . ARG B 1 148 ? 7.965 -26.188 -15.938 1 96.81 148 ARG B N 1
ATOM 3271 C CA . ARG B 1 148 ? 9.227 -25.578 -16.344 1 96.81 148 ARG B CA 1
ATOM 3272 C C . ARG B 1 148 ? 10.32 -25.859 -15.32 1 96.81 148 ARG B C 1
ATOM 3274 O O . ARG B 1 148 ? 11.422 -25.312 -15.414 1 96.81 148 ARG B O 1
ATOM 3281 N N . MET B 1 149 ? 10.016 -26.641 -14.398 1 96.06 149 MET B N 1
ATOM 3282 C CA . MET B 1 149 ? 10.969 -26.922 -13.32 1 96.06 149 MET B CA 1
ATOM 3283 C C . MET B 1 149 ? 11.625 -28.281 -13.516 1 96.06 149 MET B C 1
ATOM 3285 O O . MET B 1 149 ? 11.055 -29.172 -14.148 1 96.06 149 MET B O 1
ATOM 3289 N N . ARG B 1 150 ? 12.836 -28.5 -12.922 1 94.31 150 ARG B N 1
ATOM 3290 C CA . ARG B 1 150 ? 13.461 -29.812 -12.836 1 94.31 150 ARG B CA 1
ATOM 3291 C C . ARG B 1 150 ? 12.734 -30.703 -11.836 1 94.31 150 ARG B C 1
ATOM 3293 O O . ARG B 1 150 ? 12.148 -30.203 -10.875 1 94.31 150 ARG B O 1
ATOM 3300 N N . GLN B 1 151 ? 12.836 -31.844 -12.062 1 94.38 151 GLN B N 1
ATOM 3301 C CA . GLN B 1 151 ? 12.156 -32.812 -11.203 1 94.38 151 GLN B CA 1
ATOM 3302 C C . GLN B 1 151 ? 12.57 -32.625 -9.75 1 94.38 151 GLN B C 1
ATOM 3304 O O . GLN B 1 151 ? 11.742 -32.75 -8.844 1 94.38 151 GLN B O 1
ATOM 3309 N N . ARG B 1 152 ? 13.758 -32.406 -9.492 1 94.06 152 ARG B N 1
ATOM 3310 C CA . ARG B 1 152 ? 14.25 -32.25 -8.125 1 94.06 152 ARG B CA 1
ATOM 3311 C C . ARG B 1 152 ? 13.578 -31.078 -7.426 1 94.06 152 ARG B C 1
ATOM 3313 O O . ARG B 1 152 ? 13.344 -31.125 -6.219 1 94.06 152 ARG B O 1
ATOM 3320 N N . GLU B 1 153 ? 13.367 -30.047 -8.164 1 94.38 153 GLU B N 1
ATOM 3321 C CA . GLU B 1 153 ? 12.68 -28.875 -7.617 1 94.38 153 GLU B CA 1
ATOM 3322 C C . GLU B 1 153 ? 11.234 -29.219 -7.262 1 94.38 153 GLU B C 1
ATOM 3324 O O . GLU B 1 153 ? 10.734 -28.812 -6.207 1 94.38 153 GLU B O 1
ATOM 3329 N N . ILE B 1 154 ? 10.633 -29.969 -8.109 1 95.94 154 ILE B N 1
ATOM 3330 C CA . ILE B 1 154 ? 9.25 -30.375 -7.883 1 95.94 154 ILE B CA 1
ATOM 3331 C C . ILE B 1 154 ? 9.172 -31.297 -6.668 1 95.94 154 ILE B C 1
ATOM 3333 O O . ILE B 1 154 ? 8.258 -31.156 -5.844 1 95.94 154 ILE B O 1
ATOM 3337 N N . ASP B 1 155 ? 10.141 -32.188 -6.578 1 94.38 155 ASP B N 1
ATOM 3338 C CA . ASP B 1 155 ? 10.219 -33.094 -5.43 1 94.38 155 ASP B CA 1
ATOM 3339 C C . ASP B 1 155 ? 10.297 -32.281 -4.121 1 94.38 155 ASP B C 1
ATOM 3341 O O . ASP B 1 155 ? 9.625 -32.656 -3.145 1 94.38 155 ASP B O 1
ATOM 3345 N N . LYS B 1 156 ? 11.047 -31.328 -4.125 1 92.81 156 LYS B N 1
ATOM 3346 C CA . LYS B 1 156 ? 11.195 -30.5 -2.932 1 92.81 156 LYS B CA 1
ATOM 3347 C C . LYS B 1 156 ? 9.883 -29.812 -2.578 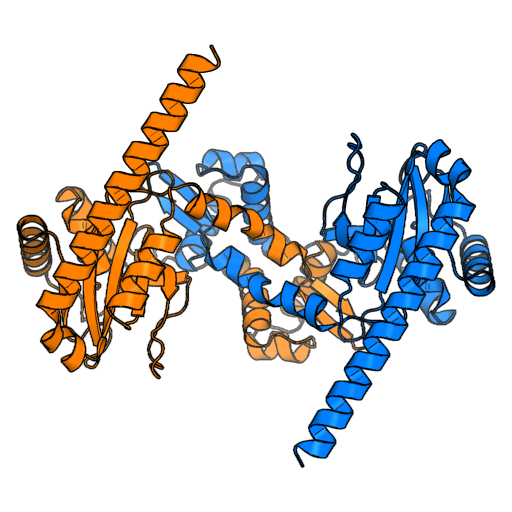1 92.81 156 LYS B C 1
ATOM 3349 O O . LYS B 1 156 ? 9.469 -29.812 -1.417 1 92.81 156 LYS B O 1
ATOM 3354 N N . ILE B 1 157 ? 9.258 -29.172 -3.553 1 92.38 157 ILE B N 1
ATOM 3355 C CA . ILE B 1 157 ? 7.984 -28.484 -3.344 1 92.38 157 ILE B CA 1
ATOM 3356 C C . ILE B 1 157 ? 6.957 -29.453 -2.781 1 92.38 157 ILE B C 1
ATOM 3358 O O . ILE B 1 157 ? 6.246 -29.141 -1.826 1 92.38 157 ILE B O 1
ATOM 3362 N N . TYR B 1 158 ? 6.922 -30.641 -3.336 1 93.06 158 TYR B N 1
ATOM 3363 C CA . TYR B 1 158 ? 5.973 -31.656 -2.91 1 93.06 158 TYR B CA 1
ATOM 3364 C C . TYR B 1 158 ? 6.258 -32.094 -1.48 1 93.06 158 TYR B C 1
ATOM 3366 O O . TYR B 1 158 ? 5.352 -32.156 -0.646 1 93.06 158 TYR B O 1
ATOM 3374 N N . ARG B 1 159 ? 7.492 -32.375 -1.202 1 90.62 159 ARG B N 1
ATOM 3375 C CA . ARG B 1 159 ? 7.891 -32.875 0.117 1 90.62 159 ARG B CA 1
ATOM 3376 C C . ARG B 1 159 ? 7.578 -31.828 1.192 1 90.62 159 ARG B C 1
ATOM 3378 O O . ARG B 1 159 ? 7.059 -32.188 2.256 1 90.62 159 ARG B O 1
ATOM 3385 N N . TYR B 1 160 ? 7.855 -30.688 0.876 1 87.56 160 TYR B N 1
ATOM 3386 C CA . TYR B 1 160 ? 7.602 -29.641 1.854 1 87.56 160 TYR B CA 1
ATOM 3387 C C . TYR B 1 160 ? 6.105 -29.406 2.027 1 87.56 160 TYR B C 1
ATOM 3389 O O . TYR B 1 160 ? 5.637 -29.141 3.137 1 87.56 160 TYR B O 1
ATOM 3397 N N . SER B 1 161 ? 5.348 -29.422 0.992 1 87.69 161 SER B N 1
ATOM 3398 C CA . SER B 1 161 ? 3.896 -29.297 1.085 1 87.69 161 SER B CA 1
ATOM 3399 C C . SER B 1 161 ? 3.305 -30.391 1.972 1 87.69 161 SER B C 1
ATOM 3401 O O . SER B 1 161 ? 2.416 -30.109 2.783 1 87.69 161 SER B O 1
ATOM 3403 N N . CYS B 1 162 ? 3.838 -31.562 1.825 1 84 162 CYS B N 1
ATOM 3404 C CA . CYS B 1 162 ? 3.404 -32.688 2.646 1 84 162 CYS B CA 1
ATOM 3405 C C . CYS B 1 162 ? 3.834 -32.5 4.098 1 84 162 CYS B C 1
ATOM 3407 O O . CYS B 1 162 ? 3.037 -32.688 5.016 1 84 162 CYS B O 1
ATOM 3409 N N . HIS B 1 163 ? 4.992 -32.125 4.203 1 79.75 163 HIS B N 1
ATOM 3410 C CA . HIS B 1 163 ? 5.586 -31.984 5.527 1 79.75 163 HIS B CA 1
ATOM 3411 C C . HIS B 1 163 ? 4.805 -30.969 6.367 1 79.75 163 HIS B C 1
ATOM 3413 O O . HIS B 1 163 ? 4.559 -31.203 7.551 1 79.75 163 HIS B O 1
ATOM 3419 N N . TYR B 1 164 ? 4.348 -29.969 5.711 1 77.5 164 TYR B N 1
ATOM 3420 C CA . TYR B 1 164 ? 3.658 -28.906 6.445 1 77.5 164 TYR B CA 1
ATOM 3421 C C . TYR B 1 164 ? 2.152 -29.156 6.457 1 77.5 164 TYR B C 1
ATOM 3423 O O . TYR B 1 164 ? 1.391 -28.328 6.969 1 77.5 164 TYR B O 1
ATOM 3431 N N . GLY B 1 165 ? 1.695 -30.156 5.918 1 75.25 165 GLY B N 1
ATOM 3432 C CA . GLY B 1 165 ? 0.293 -30.547 5.934 1 75.25 165 GLY B CA 1
ATOM 3433 C C . GLY B 1 165 ? -0.593 -29.609 5.137 1 75.25 165 GLY B C 1
ATOM 3434 O O . GLY B 1 165 ? -1.765 -29.422 5.469 1 75.25 165 GLY B O 1
ATOM 3435 N N . LEU B 1 166 ? -0.115 -28.828 4.203 1 74.25 166 LEU B N 1
ATOM 3436 C CA . LEU B 1 166 ? -0.829 -27.766 3.51 1 74.25 166 LEU B CA 1
ATOM 3437 C C . LEU B 1 166 ? -1.917 -28.328 2.605 1 74.25 166 LEU B C 1
ATOM 3439 O O . LEU B 1 166 ? -2.949 -27.703 2.391 1 74.25 166 LEU B O 1
ATOM 3443 N N . GLY B 1 167 ? -1.929 -29.344 2.053 1 69.88 167 GLY B N 1
ATOM 3444 C CA . GLY B 1 167 ? -2.9 -29.891 1.112 1 69.88 167 GLY B CA 1
ATOM 3445 C C . GLY B 1 167 ? -3.902 -30.828 1.76 1 69.88 167 GLY B C 1
ATOM 3446 O O . GLY B 1 167 ? -4.887 -31.219 1.13 1 69.88 167 GLY B O 1
ATOM 3447 N N . GLY B 1 168 ? -3.748 -30.844 2.963 1 67.88 168 GLY B N 1
ATOM 3448 C CA . GLY B 1 168 ? -4.617 -31.781 3.648 1 67.88 168 GLY B CA 1
ATOM 3449 C C . GLY B 1 168 ? -4.637 -33.156 3.006 1 67.88 168 GLY B C 1
ATOM 3450 O O . GLY B 1 168 ? -3.594 -33.688 2.598 1 67.88 168 GLY B O 1
ATOM 3451 N N . GLU B 1 169 ? -5.906 -33.781 2.984 1 65 169 GLU B N 1
ATOM 3452 C CA . GLU B 1 169 ? -6.121 -35.125 2.451 1 65 169 GLU B CA 1
ATOM 3453 C C . GLU B 1 169 ? -6.246 -35.094 0.931 1 65 169 GLU B C 1
ATOM 3455 O O . GLU B 1 169 ? -6.277 -36.156 0.289 1 65 169 GLU B O 1
ATOM 3460 N N . THR B 1 170 ? -6.027 -33.906 0.419 1 68.5 170 THR B N 1
ATOM 3461 C CA . THR B 1 170 ? -6.352 -33.812 -0.999 1 68.5 170 THR B CA 1
ATOM 3462 C C . THR B 1 170 ? -5.086 -33.656 -1.838 1 68.5 170 THR B C 1
ATOM 3464 O O . THR B 1 170 ? -5.156 -33.469 -3.053 1 68.5 170 THR B O 1
ATOM 3467 N N . LEU B 1 171 ? -3.982 -33.812 -1.149 1 81.25 171 LEU B N 1
ATOM 3468 C CA . LEU B 1 171 ? -2.768 -33.75 -1.95 1 81.25 171 LEU B CA 1
ATOM 3469 C C . LEU B 1 171 ? -2.627 -34.938 -2.859 1 81.25 171 LEU B C 1
ATOM 3471 O O . LEU B 1 171 ? -2.818 -36.094 -2.42 1 81.25 171 LEU B O 1
ATOM 3475 N N . PRO B 1 172 ? -2.363 -34.75 -4.078 1 83.81 172 PRO B N 1
ATOM 3476 C CA . PRO B 1 172 ? -2.154 -35.875 -4.98 1 83.81 172 PRO B CA 1
ATOM 3477 C C . PRO B 1 172 ? -0.894 -36.688 -4.648 1 83.81 172 PRO B C 1
ATOM 3479 O O . PRO B 1 172 ? 0.021 -36.156 -4.012 1 83.81 172 PRO B O 1
ATOM 3482 N N . GLN B 1 173 ? -0.924 -37.906 -5.07 1 89.88 173 GLN B N 1
ATOM 3483 C CA . GLN B 1 173 ? 0.316 -38.688 -5.016 1 89.88 173 GLN B CA 1
ATOM 3484 C C . GLN B 1 173 ? 1.371 -38.094 -5.945 1 89.88 173 GLN B C 1
ATOM 3486 O O . GLN B 1 173 ? 1.038 -37.531 -6.992 1 89.88 173 GLN B O 1
ATOM 3491 N N . PHE B 1 174 ? 2.574 -38.281 -5.508 1 93.69 174 PHE B N 1
ATOM 3492 C CA . PHE B 1 174 ? 3.67 -37.688 -6.258 1 93.69 174 PHE B CA 1
ATOM 3493 C C . PHE B 1 174 ? 3.668 -38.188 -7.699 1 93.69 174 PHE B C 1
ATOM 3495 O O . PHE B 1 174 ? 3.873 -37.375 -8.625 1 93.69 174 PHE B O 1
ATOM 3502 N N . GLU B 1 175 ? 3.441 -39.406 -7.891 1 94.56 175 GLU B N 1
ATOM 3503 C CA . GLU B 1 175 ? 3.449 -40 -9.234 1 94.56 175 GLU B CA 1
ATOM 3504 C C . GLU B 1 175 ? 2.352 -39.375 -10.102 1 94.56 175 GLU B C 1
ATOM 3506 O O . GLU B 1 175 ? 2.555 -39.125 -11.289 1 94.56 175 GLU B O 1
ATOM 3511 N N . ASP B 1 176 ? 1.225 -39.156 -9.516 1 94.19 176 ASP B N 1
ATOM 3512 C CA . ASP B 1 176 ? 0.119 -38.531 -10.234 1 94.19 176 ASP B CA 1
ATOM 3513 C C . ASP B 1 176 ? 0.449 -37.094 -10.594 1 94.19 176 ASP B C 1
ATOM 3515 O O . ASP B 1 176 ? 0.16 -36.656 -11.703 1 94.19 176 ASP B O 1
ATOM 3519 N N . LEU B 1 177 ? 1.03 -36.406 -9.648 1 95.38 177 LEU B N 1
ATOM 3520 C CA . LEU B 1 177 ? 1.46 -35.031 -9.898 1 95.38 177 LEU B CA 1
ATOM 3521 C C . LEU B 1 177 ? 2.443 -34.969 -11.062 1 95.38 177 LEU B C 1
ATOM 3523 O O . LEU B 1 177 ? 2.287 -34.156 -11.969 1 95.38 177 LEU B O 1
ATOM 3527 N N . MET B 1 178 ? 3.426 -35.875 -11.039 1 96.69 178 MET B N 1
ATOM 3528 C CA . MET B 1 178 ? 4.461 -35.875 -12.07 1 96.69 178 MET B CA 1
ATOM 3529 C C . MET B 1 178 ? 3.873 -36.219 -13.438 1 96.69 178 MET B C 1
ATOM 3531 O O . MET B 1 178 ? 4.328 -35.688 -14.461 1 96.69 178 MET B O 1
ATOM 3535 N N . ARG B 1 179 ? 2.895 -37.062 -13.414 1 96.69 179 ARG B N 1
ATOM 3536 C CA . ARG B 1 179 ? 2.203 -37.344 -14.664 1 96.69 179 ARG B CA 1
ATOM 3537 C C . ARG B 1 179 ? 1.57 -36.094 -15.258 1 96.69 179 ARG B C 1
ATOM 3539 O O . ARG B 1 179 ? 1.688 -35.844 -16.453 1 96.69 179 ARG B O 1
ATOM 3546 N N . GLU B 1 180 ? 0.907 -35.375 -14.438 1 96.06 180 GLU B N 1
ATOM 3547 C CA . GLU B 1 180 ? 0.274 -34.125 -14.883 1 96.06 180 GLU B CA 1
ATOM 3548 C C . GLU B 1 180 ? 1.313 -33.125 -15.352 1 96.06 180 GLU B C 1
ATOM 3550 O O . GLU B 1 180 ? 1.104 -32.438 -16.344 1 96.06 180 GLU B O 1
ATOM 3555 N N . VAL B 1 181 ? 2.398 -33.062 -14.641 1 97.81 181 VAL B N 1
ATOM 3556 C CA . VAL B 1 181 ? 3.463 -32.125 -15 1 97.81 181 VAL B CA 1
ATOM 3557 C C . VAL B 1 181 ? 4.047 -32.5 -16.359 1 97.81 181 VAL B C 1
ATOM 3559 O O . VAL B 1 181 ? 4.246 -31.625 -17.219 1 97.81 181 VAL B O 1
ATOM 3562 N N . ARG B 1 182 ? 4.32 -33.75 -16.562 1 97.25 182 ARG B N 1
ATOM 3563 C CA . ARG B 1 182 ? 4.871 -34.219 -17.828 1 97.25 182 ARG B CA 1
ATOM 3564 C C . ARG B 1 182 ? 3.914 -33.938 -18.984 1 97.25 182 ARG B C 1
ATOM 3566 O O . ARG B 1 182 ? 4.34 -33.531 -20.062 1 97.25 182 ARG B O 1
ATOM 3573 N N . TRP B 1 183 ? 2.701 -34.219 -18.688 1 97.06 183 TRP B N 1
ATOM 3574 C CA . TRP B 1 183 ? 1.697 -33.906 -19.703 1 97.06 183 TRP B CA 1
ATOM 3575 C C . TRP B 1 183 ? 1.702 -32.438 -20.047 1 97.06 183 TRP B C 1
ATOM 3577 O O . TRP B 1 183 ? 1.714 -32.062 -21.219 1 97.06 183 TRP B O 1
ATOM 3587 N N . THR B 1 184 ? 1.699 -31.578 -19.078 1 97.81 184 THR B N 1
ATOM 3588 C CA . THR B 1 184 ? 1.71 -30.141 -19.25 1 97.81 184 THR B CA 1
ATOM 3589 C C . THR B 1 184 ? 2.936 -29.703 -20.047 1 97.81 184 THR B C 1
ATOM 3591 O O . THR B 1 184 ? 2.85 -28.797 -20.891 1 97.81 184 THR B O 1
ATOM 3594 N N . ARG B 1 185 ? 4.09 -30.328 -19.812 1 97.12 185 ARG B N 1
ATOM 3595 C CA . ARG B 1 185 ? 5.312 -30.047 -20.562 1 97.12 185 ARG B CA 1
ATOM 3596 C C . ARG B 1 185 ? 5.109 -30.312 -22.062 1 97.12 185 ARG B C 1
ATOM 3598 O O . ARG B 1 185 ? 5.594 -29.547 -22.891 1 97.12 185 ARG B O 1
ATOM 3605 N N . GLN B 1 186 ? 4.441 -31.328 -22.25 1 96.94 186 GLN B N 1
ATOM 3606 C CA . GLN B 1 186 ? 4.266 -31.781 -23.625 1 96.94 186 GLN B CA 1
ATOM 3607 C C . GLN B 1 186 ? 3.299 -30.891 -24.391 1 96.94 186 GLN B C 1
ATOM 3609 O O . GLN B 1 186 ? 3.561 -30.516 -25.531 1 96.94 186 GLN B O 1
ATOM 3614 N N . VAL B 1 187 ? 2.217 -30.516 -23.766 1 97 187 VAL B N 1
ATOM 3615 C CA . VAL B 1 187 ? 1.151 -29.844 -24.5 1 97 187 VAL B CA 1
ATOM 3616 C C . VAL B 1 187 ? 1.277 -28.328 -24.312 1 97 187 VAL B C 1
ATOM 3618 O O . VAL B 1 187 ? 0.657 -27.562 -25.047 1 97 187 VAL B O 1
ATOM 3621 N N . GLY B 1 188 ? 1.946 -27.906 -23.219 1 97.38 188 GLY B N 1
ATOM 3622 C CA . GLY B 1 188 ? 2.25 -26.5 -23.047 1 97.38 188 GLY B CA 1
ATOM 3623 C C . GLY B 1 188 ? 1.238 -25.781 -22.172 1 97.38 188 GLY B C 1
ATOM 3624 O O . GLY B 1 188 ? 1.321 -24.562 -22 1 97.38 188 GLY B O 1
ATOM 3625 N N . HIS B 1 189 ? 0.193 -26.484 -21.75 1 98.5 189 HIS B N 1
ATOM 3626 C CA . HIS B 1 189 ? -0.817 -25.891 -20.891 1 98.5 189 HIS B CA 1
ATOM 3627 C C . HIS B 1 189 ? -1.304 -26.891 -19.844 1 98.5 189 HIS B C 1
ATOM 3629 O O . HIS B 1 189 ? -1.175 -28.094 -20.016 1 98.5 189 HIS B O 1
ATOM 3635 N N . ALA B 1 190 ? -1.799 -26.359 -18.734 1 98.31 190 ALA B N 1
ATOM 3636 C CA . ALA B 1 190 ? -2.426 -27.172 -17.703 1 98.31 190 ALA B CA 1
ATOM 3637 C C . ALA B 1 190 ? -3.932 -26.922 -17.656 1 98.31 190 ALA B C 1
ATOM 3639 O O . ALA B 1 190 ? -4.391 -25.781 -17.781 1 98.31 190 ALA B O 1
ATOM 3640 N N . TYR B 1 191 ? -4.648 -27.938 -17.562 1 97.31 191 TYR B N 1
ATOM 3641 C CA . TYR B 1 191 ? -6.09 -27.891 -17.328 1 97.31 191 TYR B CA 1
ATOM 3642 C C . TYR B 1 191 ? -6.457 -28.672 -16.062 1 97.31 191 TYR B C 1
ATOM 3644 O O . TYR B 1 191 ? -6.117 -29.844 -15.922 1 97.31 191 TYR B O 1
ATOM 3652 N N . VAL B 1 192 ? -7.09 -28.016 -15.117 1 95.12 192 VAL B N 1
ATOM 3653 C CA . VAL B 1 192 ? -7.496 -28.625 -13.859 1 95.12 192 VAL B CA 1
ATOM 3654 C C . VAL B 1 192 ? -9 -28.453 -13.656 1 95.12 192 VAL B C 1
ATOM 3656 O O . VAL B 1 192 ? -9.461 -27.344 -13.336 1 95.12 192 VAL B O 1
ATOM 3659 N N . PRO B 1 193 ? -9.695 -29.469 -13.781 1 94.25 193 PRO B N 1
ATOM 3660 C CA . PRO B 1 193 ? -11.141 -29.406 -13.539 1 94.25 193 PRO B CA 1
ATOM 3661 C C . PRO B 1 193 ? -11.492 -29.531 -12.062 1 94.25 193 PRO B C 1
ATOM 3663 O O . PRO B 1 193 ? -10.75 -30.156 -11.297 1 94.25 193 PRO B O 1
ATOM 3666 N N . LYS B 1 194 ? -12.602 -28.922 -11.625 1 92.44 194 LYS B N 1
ATOM 3667 C CA . LYS B 1 194 ? -13.273 -29.078 -10.336 1 92.44 194 LYS B CA 1
ATOM 3668 C C . LYS B 1 194 ? -12.352 -28.672 -9.188 1 92.44 194 LYS B C 1
ATOM 3670 O O . LYS B 1 194 ? -12.336 -29.328 -8.141 1 92.44 194 LYS B O 1
ATOM 3675 N N . ARG B 1 195 ? -11.516 -27.875 -9.5 1 86.5 195 ARG B N 1
ATOM 3676 C CA . ARG B 1 195 ? -10.672 -27.234 -8.5 1 86.5 195 ARG B CA 1
ATOM 3677 C C . ARG B 1 195 ? -10.641 -25.719 -8.68 1 86.5 195 ARG B C 1
ATOM 3679 O O . ARG B 1 195 ? -10.703 -25.219 -9.812 1 86.5 195 ARG B O 1
ATOM 3686 N N . PRO B 1 196 ? -10.523 -24.953 -7.531 1 85.56 196 PRO B N 1
ATOM 3687 C CA . PRO B 1 196 ? -10.414 -25.344 -6.125 1 85.56 196 PRO B CA 1
ATOM 3688 C C . PRO B 1 196 ? -11.719 -25.891 -5.559 1 85.56 196 PRO B C 1
ATOM 3690 O O . PRO B 1 196 ? -11.727 -26.484 -4.48 1 85.56 196 PRO B O 1
ATOM 3693 N N . THR B 1 197 ? -12.789 -25.609 -6.133 1 88.44 197 THR B N 1
ATOM 3694 C CA . THR B 1 197 ? -14.086 -26.172 -5.793 1 88.44 197 THR B CA 1
ATOM 3695 C C . THR B 1 197 ? -14.625 -27.016 -6.949 1 88.44 197 THR B C 1
ATOM 3697 O O . THR B 1 197 ? -14.203 -26.844 -8.094 1 88.44 197 THR B O 1
ATOM 3700 N N . PRO B 1 198 ? -15.602 -27.906 -6.664 1 91.94 198 PRO B N 1
ATOM 3701 C CA . PRO B 1 198 ? -16.141 -28.766 -7.723 1 91.94 198 PRO B CA 1
ATOM 3702 C C . PRO B 1 198 ? -16.781 -27.953 -8.859 1 91.94 198 PRO B C 1
ATOM 3704 O O . PRO B 1 198 ? -16.938 -28.469 -9.969 1 91.94 198 PRO B O 1
ATOM 3707 N N . GLN B 1 199 ? -17.125 -26.734 -8.617 1 94.31 199 GLN B N 1
ATOM 3708 C CA . GLN B 1 199 ? -17.844 -25.922 -9.594 1 94.31 199 GLN B CA 1
ATOM 3709 C C . GLN B 1 199 ? -16.875 -25.156 -10.492 1 94.31 199 GLN B C 1
ATOM 3711 O O . GLN B 1 199 ? -17.281 -24.578 -11.508 1 94.31 199 GLN B O 1
ATOM 3716 N N . LEU B 1 200 ? -15.625 -25.203 -10.172 1 94.62 200 LEU B N 1
ATOM 3717 C CA . LEU B 1 200 ? -14.688 -24.328 -10.867 1 94.62 200 LEU B CA 1
ATOM 3718 C C . LEU B 1 200 ? -13.641 -25.141 -11.617 1 94.62 200 LEU B C 1
ATOM 3720 O O . LEU B 1 200 ? -13.375 -26.297 -11.258 1 94.62 200 LEU B O 1
ATOM 3724 N N . SER B 1 201 ? -13.172 -24.609 -12.703 1 96 201 SER B N 1
ATOM 3725 C CA . SER B 1 201 ? -12.039 -25.156 -13.445 1 96 201 SER B CA 1
ATOM 3726 C C . SER B 1 201 ? -11.156 -24.047 -14.008 1 96 201 SER B C 1
ATOM 3728 O O . SER B 1 201 ? -11.57 -22.891 -14.062 1 96 201 SER B O 1
ATOM 3730 N N . SER B 1 202 ? -9.938 -24.422 -14.344 1 97.19 202 SER B N 1
ATOM 3731 C CA . SER B 1 202 ? -9.031 -23.406 -14.859 1 97.19 202 SER B CA 1
ATOM 3732 C C . SER B 1 202 ? -8.031 -24 -15.836 1 97.19 202 SER B C 1
ATOM 3734 O O . SER B 1 202 ? -7.77 -25.203 -15.812 1 97.19 202 SER B O 1
ATOM 3736 N N . ILE B 1 203 ? -7.543 -23.156 -16.719 1 98.44 203 ILE B N 1
ATOM 3737 C CA . ILE B 1 203 ? -6.461 -23.406 -17.672 1 98.44 203 ILE B CA 1
ATOM 3738 C C . ILE B 1 203 ? -5.305 -22.453 -17.391 1 98.44 203 ILE B C 1
ATOM 3740 O O . ILE B 1 203 ? -5.52 -21.266 -17.109 1 98.44 203 ILE B O 1
ATOM 3744 N N . ALA B 1 204 ? -4.105 -22.953 -17.469 1 98.75 204 ALA B N 1
ATOM 3745 C CA . ALA B 1 204 ? -2.973 -22.062 -17.219 1 98.75 204 ALA B CA 1
ATOM 3746 C C . ALA B 1 204 ? -1.814 -22.375 -18.156 1 98.75 204 ALA B C 1
ATOM 3748 O O . ALA B 1 204 ? -1.646 -23.531 -18.594 1 98.75 204 ALA B O 1
ATOM 3749 N N . MET B 1 205 ? -1.04 -21.422 -18.5 1 98.62 205 MET B N 1
ATOM 3750 C CA . MET B 1 205 ? 0.178 -21.516 -19.297 1 98.62 205 MET B CA 1
ATOM 3751 C C . MET B 1 205 ? 1.334 -20.781 -18.625 1 98.62 205 MET B C 1
ATOM 3753 O O . MET B 1 205 ? 1.145 -19.703 -18.062 1 98.62 205 MET B O 1
ATOM 3757 N N . PRO B 1 206 ? 2.492 -21.359 -18.656 1 98.06 206 PRO B N 1
ATOM 3758 C CA . PRO B 1 206 ? 3.66 -20.641 -18.156 1 98.06 206 PRO B CA 1
ATOM 3759 C C . PRO B 1 206 ? 4.094 -19.5 -19.078 1 98.06 206 PRO B C 1
ATOM 3761 O O . PRO B 1 206 ? 3.828 -19.547 -20.281 1 98.06 206 PRO B O 1
ATOM 3764 N N . LEU B 1 207 ? 4.676 -18.5 -18.531 1 95.94 207 LEU B N 1
ATOM 3765 C CA . LEU B 1 207 ? 5.215 -17.391 -19.312 1 95.94 207 LEU B CA 1
ATOM 3766 C C . LEU B 1 207 ? 6.738 -17.422 -19.328 1 95.94 207 LEU B C 1
ATOM 3768 O O . LEU B 1 207 ? 7.359 -17.875 -18.359 1 95.94 207 LEU B O 1
ATOM 3772 N N . ASP B 1 208 ? 7.281 -16.891 -20.391 1 92.31 208 ASP B N 1
ATOM 3773 C CA . ASP B 1 208 ? 8.734 -16.75 -20.453 1 92.31 208 ASP B CA 1
ATOM 3774 C C . ASP B 1 208 ? 9.211 -15.57 -19.609 1 92.31 208 ASP B C 1
ATOM 3776 O O . ASP B 1 208 ? 10.328 -15.586 -19.094 1 92.31 208 ASP B O 1
ATOM 3780 N N . GLU B 1 209 ? 8.383 -14.617 -19.516 1 88.12 209 GLU B N 1
ATOM 3781 C CA . GLU B 1 209 ? 8.68 -13.438 -18.703 1 88.12 209 GLU B CA 1
ATOM 3782 C C . GLU B 1 209 ? 8.766 -13.805 -17.219 1 88.12 209 GLU B C 1
ATOM 3784 O O . GLU B 1 209 ? 8.18 -14.797 -16.781 1 88.12 209 GLU B O 1
ATOM 3789 N N . ASN B 1 210 ? 9.547 -13.117 -16.547 1 88.62 210 ASN B N 1
ATOM 3790 C CA . ASN B 1 210 ? 9.625 -13.266 -15.102 1 88.62 210 ASN B CA 1
ATOM 3791 C C . ASN B 1 210 ? 9.68 -11.914 -14.398 1 88.62 210 ASN B C 1
ATOM 3793 O O . ASN B 1 210 ? 9.844 -10.875 -15.047 1 88.62 210 ASN B O 1
ATOM 3797 N N . LEU B 1 211 ? 9.422 -11.906 -13.172 1 88 211 LEU B N 1
ATOM 3798 C CA . LEU B 1 211 ? 9.562 -10.727 -12.32 1 88 211 LEU B CA 1
ATOM 3799 C C . LEU B 1 211 ? 10.75 -10.867 -11.383 1 88 211 LEU B C 1
ATOM 3801 O O . LEU B 1 211 ? 10.648 -11.492 -10.328 1 88 211 LEU B O 1
ATOM 3805 N N . TYR B 1 212 ? 11.891 -10.305 -11.719 1 86.19 212 TYR B N 1
ATOM 3806 C CA . TYR B 1 212 ? 13.109 -10.391 -10.922 1 86.19 212 TYR B CA 1
ATOM 3807 C C . TYR B 1 212 ? 13.469 -11.844 -10.633 1 86.19 212 TYR B C 1
ATOM 3809 O O . TYR B 1 212 ? 13.773 -12.195 -9.492 1 86.19 212 TYR B O 1
ATOM 3817 N N . GLY B 1 213 ? 13.273 -12.617 -11.664 1 87.69 213 GLY B N 1
ATOM 3818 C CA . GLY B 1 213 ? 13.633 -14.023 -11.547 1 87.69 213 GLY B CA 1
ATOM 3819 C C . GLY B 1 213 ? 12.508 -14.891 -11.016 1 87.69 213 GLY B C 1
ATOM 3820 O O . GLY B 1 213 ? 12.641 -16.109 -10.938 1 87.69 213 GLY B O 1
ATOM 3821 N N . ILE B 1 214 ? 11.406 -14.289 -10.664 1 91.62 214 ILE B N 1
ATOM 3822 C CA . ILE B 1 214 ? 10.25 -15.039 -10.18 1 91.62 214 ILE B CA 1
ATOM 3823 C C . ILE B 1 214 ? 9.43 -15.531 -11.367 1 91.62 214 ILE B C 1
ATOM 3825 O O . ILE B 1 214 ? 8.93 -14.734 -12.164 1 91.62 214 ILE B O 1
ATOM 3829 N N . PRO B 1 215 ? 9.25 -16.781 -11.469 1 94.69 215 PRO B N 1
ATOM 3830 C CA . PRO B 1 215 ? 8.469 -17.328 -12.586 1 94.69 215 PRO B CA 1
ATOM 3831 C C . PRO B 1 215 ? 7.012 -16.875 -12.562 1 94.69 215 PRO B C 1
ATOM 3833 O O . PRO B 1 215 ? 6.422 -16.734 -11.484 1 94.69 215 PRO B O 1
ATOM 3836 N N . LEU B 1 216 ? 6.449 -16.719 -13.758 1 95.56 216 LEU B N 1
ATOM 3837 C CA . LEU B 1 216 ? 5.074 -16.25 -13.914 1 95.56 216 LEU B CA 1
ATOM 3838 C C . LEU B 1 216 ? 4.258 -17.234 -14.742 1 95.56 216 LEU B C 1
ATOM 3840 O O . LEU B 1 216 ? 4.809 -17.953 -15.578 1 95.56 216 LEU B O 1
ATOM 3844 N N . ALA B 1 217 ? 3.039 -17.266 -14.492 1 97.88 217 ALA B N 1
ATOM 3845 C CA . ALA B 1 217 ? 2.055 -17.984 -15.305 1 97.88 217 ALA B CA 1
ATOM 3846 C C . ALA B 1 217 ? 0.779 -17.156 -15.469 1 97.88 217 ALA B C 1
ATOM 3848 O O . ALA B 1 217 ? 0.545 -16.219 -14.711 1 97.88 217 ALA B O 1
ATOM 3849 N N . ILE B 1 218 ? 0.027 -17.469 -16.469 1 98.06 218 ILE B N 1
ATOM 3850 C CA . ILE B 1 218 ? -1.259 -16.812 -16.703 1 98.06 218 ILE B CA 1
ATOM 3851 C C . ILE B 1 218 ? -2.361 -17.859 -16.781 1 98.06 218 ILE B C 1
ATOM 3853 O O . ILE B 1 218 ? -2.166 -18.938 -17.375 1 98.06 218 ILE B O 1
ATOM 3857 N N . GLY B 1 219 ? -3.447 -17.609 -16.141 1 97.75 219 GLY B N 1
ATOM 3858 C CA . GLY B 1 219 ? -4.527 -18.578 -16.094 1 97.75 219 GLY B CA 1
ATOM 3859 C C . GLY B 1 219 ? -5.887 -17.969 -16.406 1 97.75 219 GLY B C 1
ATOM 3860 O O . GLY B 1 219 ? -6.105 -16.781 -16.203 1 97.75 219 GLY B O 1
ATOM 3861 N N . VAL B 1 220 ? -6.766 -18.766 -16.938 1 98 220 VAL B N 1
ATOM 3862 C CA . VAL B 1 220 ? -8.172 -18.469 -17.172 1 98 220 VAL B CA 1
ATOM 3863 C C . VAL B 1 220 ? -9.055 -19.438 -16.375 1 98 220 VAL B C 1
ATOM 3865 O O . VAL B 1 220 ? -8.867 -20.656 -16.438 1 98 220 VAL B O 1
ATOM 3868 N N . GLY B 1 221 ? -9.922 -18.922 -15.562 1 96.44 221 GLY B N 1
ATOM 3869 C CA . GLY B 1 221 ? -10.805 -19.734 -14.75 1 96.44 221 GLY B CA 1
ATOM 3870 C C . GLY B 1 221 ? -12.266 -19.344 -14.859 1 96.44 221 GLY B C 1
ATOM 3871 O O . GLY B 1 221 ? -12.578 -18.203 -15.227 1 96.44 221 GLY B O 1
ATOM 3872 N N . GLY B 1 222 ? -13.133 -20.25 -14.492 1 95.19 222 GLY B N 1
ATOM 3873 C CA . GLY B 1 222 ? -14.578 -20.062 -14.523 1 95.19 222 GLY B CA 1
ATOM 3874 C C . GLY B 1 222 ? -15.344 -21.328 -14.148 1 95.19 222 GLY B C 1
ATOM 3875 O O . GLY B 1 222 ? -14.781 -22.25 -13.562 1 95.19 222 GLY B O 1
ATOM 3876 N N . MET B 1 223 ? -16.594 -21.266 -14.492 1 95.44 223 MET B N 1
ATOM 3877 C CA . MET B 1 223 ? -17.438 -22.422 -14.234 1 95.44 223 MET B CA 1
ATOM 3878 C C . MET B 1 223 ? -16.969 -23.641 -15.039 1 95.44 223 MET B C 1
ATOM 3880 O O . MET B 1 223 ? -16.594 -23.5 -16.203 1 95.44 223 MET B O 1
ATOM 3884 N N . VAL B 1 224 ? -17.047 -24.781 -14.352 1 95.62 224 VAL B N 1
ATOM 3885 C CA . VAL B 1 224 ? -16.5 -26.016 -14.906 1 95.62 224 VAL B CA 1
ATOM 3886 C C . VAL B 1 224 ? -17.109 -26.281 -16.281 1 95.62 224 VAL B C 1
ATOM 3888 O O . VAL B 1 224 ? -16.391 -26.578 -17.234 1 95.62 224 VAL B O 1
ATOM 3891 N N . ASP B 1 225 ? -18.359 -26.109 -16.438 1 95.12 225 ASP B N 1
ATOM 3892 C CA . ASP B 1 225 ? -19.047 -26.406 -17.703 1 95.12 225 ASP B CA 1
ATOM 3893 C C . ASP B 1 225 ? -18.656 -25.422 -18.797 1 95.12 225 ASP B C 1
ATOM 3895 O O . ASP B 1 225 ? -18.422 -25.812 -19.938 1 95.12 225 ASP B O 1
ATOM 3899 N N . ARG B 1 226 ? -18.547 -24.234 -18.422 1 94.81 226 ARG B N 1
ATOM 3900 C CA . ARG B 1 226 ? -18.219 -23.188 -19.391 1 94.81 226 ARG B CA 1
ATOM 3901 C C . ARG B 1 226 ? -16.781 -23.328 -19.891 1 94.81 226 ARG B C 1
ATOM 3903 O O . ARG B 1 226 ? -16.531 -23.234 -21.094 1 94.81 226 ARG B O 1
ATOM 3910 N N . ILE B 1 227 ? -15.883 -23.562 -19.047 1 96.12 227 ILE B N 1
ATOM 3911 C CA . ILE B 1 227 ? -14.469 -23.688 -19.391 1 96.12 227 ILE B CA 1
ATOM 3912 C C . ILE B 1 227 ? -14.266 -24.938 -20.25 1 96.12 227 ILE B C 1
ATOM 3914 O O . ILE B 1 227 ? -13.539 -24.906 -21.25 1 96.12 227 ILE B O 1
ATOM 3918 N N . SER B 1 228 ? -14.906 -25.984 -19.812 1 95.88 228 SER B N 1
ATOM 3919 C CA . SER B 1 228 ? -14.766 -27.234 -20.562 1 95.88 228 SER B CA 1
ATOM 3920 C C . SER B 1 228 ? -15.289 -27.078 -22 1 95.88 228 SER B C 1
ATOM 3922 O O . SER B 1 228 ? -14.656 -27.531 -22.953 1 95.88 228 SER B O 1
ATOM 3924 N N . ARG B 1 229 ? -16.375 -26.453 -22.188 1 96.38 229 ARG B N 1
ATOM 3925 C CA . ARG B 1 229 ? -17 -26.266 -23.5 1 96.38 229 ARG B CA 1
ATOM 3926 C C . ARG B 1 229 ? -16.141 -25.375 -24.391 1 96.38 229 ARG B C 1
ATOM 3928 O O . ARG B 1 229 ? -16.078 -25.562 -25.609 1 96.38 229 ARG B O 1
ATOM 3935 N N . ALA B 1 230 ? -15.516 -24.422 -23.766 1 97.19 230 ALA B N 1
ATOM 3936 C CA . ALA B 1 230 ? -14.789 -23.422 -24.547 1 97.19 230 ALA B CA 1
ATOM 3937 C C . ALA B 1 230 ? -13.289 -23.672 -24.484 1 97.19 230 ALA B C 1
ATOM 3939 O O . ALA B 1 230 ? -12.492 -22.781 -24.812 1 97.19 230 ALA B O 1
ATOM 3940 N N . LYS B 1 231 ? -12.875 -24.781 -24.047 1 97.38 231 LYS B N 1
ATOM 3941 C CA . LYS B 1 231 ? -11.484 -25.078 -23.719 1 97.38 231 LYS B CA 1
ATOM 3942 C C . LYS B 1 231 ? -10.555 -24.734 -24.875 1 97.38 231 LYS B C 1
ATOM 3944 O O . LYS B 1 231 ? -9.586 -24 -24.719 1 97.38 231 LYS B O 1
ATOM 3949 N N . GLN B 1 232 ? -10.875 -25.281 -26.047 1 97.69 232 GLN B N 1
ATOM 3950 C CA . GLN B 1 232 ? -10 -25.078 -27.203 1 97.69 232 GLN B CA 1
ATOM 3951 C C . GLN B 1 232 ? -9.945 -23.609 -27.594 1 97.69 232 GLN B C 1
ATOM 3953 O O . GLN B 1 232 ? -8.875 -23.078 -27.938 1 97.69 232 GLN B O 1
ATOM 3958 N N . ASP B 1 233 ? -11.055 -22.953 -27.578 1 98.19 233 ASP B N 1
ATOM 3959 C CA . ASP B 1 233 ? -11.102 -21.531 -27.906 1 98.19 233 ASP B CA 1
ATOM 3960 C C . ASP B 1 233 ? -10.234 -20.719 -26.938 1 98.19 233 ASP B C 1
ATOM 3962 O O . ASP B 1 233 ? -9.508 -19.812 -27.359 1 98.19 233 ASP B O 1
ATOM 3966 N N . ILE B 1 234 ? -10.352 -21.047 -25.688 1 98.44 234 ILE B N 1
ATOM 3967 C CA . ILE B 1 234 ? -9.578 -20.359 -24.656 1 98.44 234 ILE B CA 1
ATOM 3968 C C . ILE B 1 234 ? -8.086 -20.594 -24.891 1 98.44 234 ILE B C 1
ATOM 3970 O O . ILE B 1 234 ? -7.293 -19.656 -24.828 1 98.44 234 ILE B O 1
ATOM 3974 N N . LEU B 1 235 ? -7.758 -21.781 -25.188 1 98.5 235 LEU B N 1
ATOM 3975 C CA . LEU B 1 235 ? -6.363 -22.125 -25.438 1 98.5 235 LEU B CA 1
ATOM 3976 C C . LEU B 1 235 ? -5.828 -21.328 -26.641 1 98.5 235 LEU B C 1
ATOM 3978 O O . LEU B 1 235 ? -4.703 -20.828 -26.594 1 98.5 235 LEU B O 1
ATOM 3982 N N . ASP B 1 236 ? -6.617 -21.219 -27.641 1 98.44 236 ASP B N 1
ATOM 3983 C CA . ASP B 1 236 ? -6.219 -20.484 -28.828 1 98.44 236 ASP B CA 1
ATOM 3984 C C . ASP B 1 236 ? -6 -19 -28.5 1 98.44 236 ASP B C 1
ATOM 3986 O O . ASP B 1 236 ? -4.996 -18.406 -28.906 1 98.44 236 ASP B O 1
ATOM 3990 N N . VAL B 1 237 ? -6.934 -18.469 -27.75 1 98.5 237 VAL B N 1
ATOM 3991 C CA . VAL B 1 237 ? -6.844 -17.062 -27.359 1 98.5 237 VAL B CA 1
ATOM 3992 C C . VAL B 1 237 ? -5.582 -16.844 -26.531 1 98.5 237 VAL B C 1
ATOM 3994 O O . VAL B 1 237 ? -4.836 -15.891 -26.781 1 98.5 237 VAL B O 1
ATOM 3997 N N . MET B 1 238 ? -5.34 -17.703 -25.562 1 98.56 238 MET B N 1
ATOM 3998 C CA . MET B 1 238 ? -4.176 -17.562 -24.688 1 98.56 238 MET B CA 1
ATOM 3999 C C . MET B 1 238 ? -2.885 -17.656 -25.5 1 98.56 238 MET B C 1
ATOM 4001 O O . MET B 1 238 ? -1.999 -16.812 -25.359 1 98.56 238 MET B O 1
ATOM 4005 N N . SER B 1 239 ? -2.814 -18.609 -26.359 1 97.94 239 SER B N 1
ATOM 4006 C CA . SER B 1 239 ? -1.61 -18.812 -27.156 1 97.94 239 SER B CA 1
ATOM 4007 C C . SER B 1 239 ? -1.346 -17.625 -28.078 1 97.94 239 SER B C 1
ATOM 4009 O O . SER B 1 239 ? -0.21 -17.156 -28.188 1 97.94 239 SER B O 1
ATOM 4011 N N . GLU B 1 240 ? -2.385 -17.188 -28.688 1 97.81 240 GLU B N 1
ATOM 4012 C CA . GLU B 1 240 ? -2.262 -16.047 -29.594 1 97.81 240 GLU B CA 1
ATOM 4013 C C . GLU B 1 240 ? -1.827 -14.789 -28.844 1 97.81 240 GLU B C 1
ATOM 4015 O O . GLU B 1 240 ? -0.939 -14.062 -29.312 1 97.81 240 GLU B O 1
ATOM 4020 N N . ALA B 1 241 ? -2.498 -14.562 -27.766 1 97.38 241 ALA B N 1
ATOM 4021 C CA . ALA B 1 241 ? -2.195 -13.367 -27 1 97.38 241 ALA B CA 1
ATOM 4022 C C . ALA B 1 241 ? -0.764 -13.398 -26.469 1 97.38 241 ALA B C 1
ATOM 4024 O O . ALA B 1 241 ? -0.053 -12.398 -26.516 1 97.38 241 ALA B O 1
ATOM 4025 N N . ILE B 1 242 ? -0.322 -14.523 -25.984 1 96.62 242 ILE B N 1
ATOM 4026 C CA . ILE B 1 242 ? 1.023 -14.68 -25.453 1 96.62 242 ILE B CA 1
ATOM 4027 C C . ILE B 1 242 ? 2.055 -14.492 -26.562 1 96.62 242 ILE B C 1
ATOM 4029 O O . ILE B 1 242 ? 3.076 -13.828 -26.359 1 96.62 242 ILE B O 1
ATOM 4033 N N . SER B 1 243 ? 1.753 -15.047 -27.688 1 95.25 243 SER B N 1
ATOM 4034 C CA . SER B 1 243 ? 2.652 -14.906 -28.844 1 95.25 243 SER B CA 1
ATOM 4035 C C . SER B 1 243 ? 2.768 -13.453 -29.281 1 95.25 243 SER B C 1
ATOM 4037 O O . SER B 1 243 ? 3.867 -12.969 -29.547 1 95.25 243 SER B O 1
ATOM 4039 N N . ALA B 1 244 ? 1.677 -12.781 -29.375 1 93.19 244 ALA B N 1
ATOM 4040 C CA . ALA B 1 244 ? 1.673 -11.367 -29.734 1 93.19 244 ALA B CA 1
ATOM 4041 C C . ALA B 1 244 ? 2.438 -10.531 -28.719 1 93.19 244 ALA B C 1
ATOM 4043 O O . ALA B 1 244 ? 3.16 -9.602 -29.078 1 93.19 244 ALA B O 1
ATOM 4044 N N . PHE B 1 245 ? 2.238 -10.852 -27.562 1 91.75 245 PHE B N 1
ATOM 4045 C CA . PHE B 1 245 ? 2.92 -10.18 -26.469 1 91.75 245 PHE B CA 1
ATOM 4046 C C . PHE B 1 245 ? 4.43 -10.328 -26.594 1 91.75 245 PHE B C 1
ATOM 4048 O O . PHE B 1 245 ? 5.172 -9.352 -26.469 1 91.75 245 PHE B O 1
ATOM 4055 N N . LYS B 1 246 ? 4.852 -11.477 -26.812 1 89.62 246 LYS B N 1
ATOM 4056 C CA . LYS B 1 246 ? 6.277 -11.758 -26.969 1 89.62 246 LYS B CA 1
ATOM 4057 C C . LYS B 1 246 ? 6.863 -10.984 -28.141 1 89.62 246 LYS B C 1
ATOM 4059 O O . LYS B 1 246 ? 7.961 -10.422 -28.047 1 89.62 246 LYS B O 1
ATOM 4064 N N . ALA B 1 247 ? 6.117 -10.969 -29.172 1 89.31 247 ALA B N 1
ATOM 4065 C CA . ALA B 1 247 ? 6.574 -10.258 -30.375 1 89.31 247 ALA B CA 1
ATOM 4066 C C . ALA B 1 247 ? 6.734 -8.766 -30.094 1 89.31 247 ALA B C 1
ATOM 4068 O O . ALA B 1 247 ? 7.699 -8.141 -30.547 1 89.31 247 ALA B O 1
ATOM 4069 N N . ARG B 1 248 ? 5.828 -8.242 -29.359 1 86.12 248 ARG B N 1
ATOM 4070 C CA . ARG B 1 248 ? 5.883 -6.82 -29.016 1 86.12 248 ARG B CA 1
ATOM 4071 C C . ARG B 1 248 ? 7.07 -6.523 -28.109 1 86.12 248 ARG B C 1
ATOM 4073 O O . ARG B 1 248 ? 7.711 -5.477 -28.234 1 86.12 248 ARG B O 1
ATOM 4080 N N . GLN B 1 249 ? 7.332 -7.352 -27.188 1 82.94 249 GLN B N 1
ATOM 4081 C CA . GLN B 1 249 ? 8.438 -7.164 -26.266 1 82.94 249 GLN B CA 1
ATOM 4082 C C . GLN B 1 249 ? 9.781 -7.211 -26.984 1 82.94 249 GLN B C 1
ATOM 4084 O O . GLN B 1 249 ? 10.695 -6.449 -26.672 1 82.94 249 GLN B O 1
ATOM 4089 N N . GLU B 1 250 ? 9.844 -8.117 -27.922 1 81 250 GLU B N 1
ATOM 4090 C CA . GLU B 1 250 ? 11.07 -8.242 -28.703 1 81 250 GLU B CA 1
ATOM 4091 C C . GLU B 1 250 ? 11.32 -6.996 -29.547 1 81 250 GLU B C 1
ATOM 4093 O O . GLU B 1 250 ? 12.461 -6.57 -29.719 1 81 250 GLU B O 1
ATOM 4098 N N . GLN B 1 251 ? 10.289 -6.465 -30.031 1 80.38 251 GLN B N 1
ATOM 4099 C CA . GLN B 1 251 ? 10.414 -5.242 -30.828 1 80.38 251 GLN B CA 1
ATOM 4100 C C . GLN B 1 251 ? 10.836 -4.066 -29.938 1 80.38 251 GLN B C 1
ATOM 4102 O O . GLN B 1 251 ? 11.648 -3.234 -30.359 1 80.38 251 GLN B O 1
ATOM 4107 N N . GLU B 1 252 ? 10.281 -4.059 -28.781 1 78.12 252 GLU B N 1
ATOM 4108 C CA . GLU B 1 252 ? 10.625 -2.979 -27.859 1 78.12 252 GLU B CA 1
ATOM 4109 C C . GLU B 1 252 ? 12.07 -3.086 -27.406 1 78.12 252 GLU B C 1
ATOM 4111 O O . GLU B 1 252 ? 12.773 -2.076 -27.297 1 78.12 252 GLU B O 1
ATOM 4116 N N . ASP B 1 253 ? 12.508 -4.207 -27.141 1 76 253 ASP B N 1
ATOM 4117 C CA . ASP B 1 253 ? 13.891 -4.434 -26.75 1 76 253 ASP B CA 1
ATOM 4118 C C . ASP B 1 253 ? 14.852 -4.062 -27.891 1 76 253 ASP B C 1
ATOM 4120 O O . ASP B 1 253 ? 15.922 -3.504 -27.641 1 76 253 ASP B O 1
ATOM 4124 N N . ALA B 1 254 ? 14.422 -4.398 -29.031 1 77.62 254 ALA B N 1
ATOM 4125 C CA . ALA B 1 254 ? 15.227 -4.059 -30.203 1 77.62 254 ALA B CA 1
ATOM 4126 C C . ALA B 1 254 ? 15.312 -2.545 -30.391 1 77.62 254 ALA B C 1
ATOM 4128 O O . ALA B 1 254 ? 16.375 -2.01 -30.688 1 77.62 254 ALA B O 1
ATOM 4129 N N . ARG B 1 255 ? 14.219 -1.938 -30.172 1 71.31 255 ARG B N 1
ATOM 4130 C CA . ARG B 1 255 ? 14.188 -0.488 -30.312 1 71.31 255 ARG B CA 1
ATOM 4131 C C . ARG B 1 255 ? 15.039 0.193 -29.25 1 71.31 255 ARG B C 1
ATOM 4133 O O . ARG B 1 255 ? 15.727 1.178 -29.531 1 71.31 255 ARG B O 1
ATOM 4140 N N . GLU B 1 256 ? 14.961 -0.292 -28.094 1 72.44 256 GLU B N 1
ATOM 4141 C CA . GLU B 1 256 ? 15.766 0.277 -27.016 1 72.44 256 GLU B CA 1
ATOM 4142 C C . GLU B 1 256 ? 17.25 0.053 -27.266 1 72.44 256 GLU B C 1
ATOM 4144 O O . GLU B 1 256 ? 18.078 0.938 -27 1 72.44 256 GLU B O 1
ATOM 4149 N N . HIS B 1 257 ? 17.5 -1.05 -27.75 1 73.31 257 HIS B N 1
ATOM 4150 C CA . HIS B 1 257 ? 18.891 -1.36 -28.094 1 73.31 257 HIS B CA 1
ATOM 4151 C C . HIS B 1 257 ? 19.375 -0.472 -29.234 1 73.3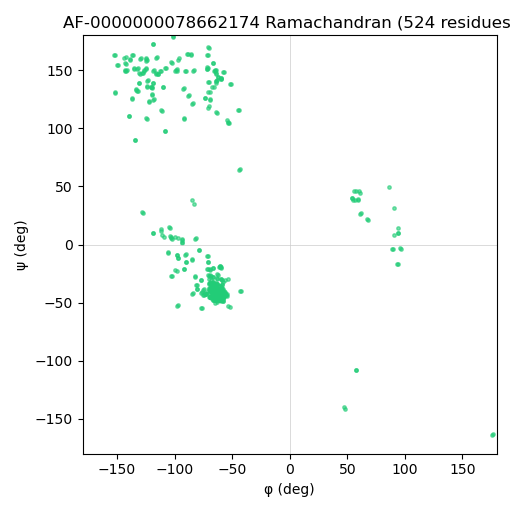1 257 HIS B C 1
ATOM 4153 O O . HIS B 1 257 ? 20.516 0.026 -29.188 1 73.31 257 HIS B O 1
ATOM 4159 N N . GLU B 1 258 ? 18.578 -0.424 -30.188 1 74.5 258 GLU B N 1
ATOM 4160 C CA . GLU B 1 258 ? 18.922 0.441 -31.312 1 74.5 258 GLU B CA 1
ATOM 4161 C C . GLU B 1 258 ? 19.078 1.893 -30.859 1 74.5 258 GLU B C 1
ATOM 4163 O O . GLU B 1 258 ? 19.984 2.594 -31.312 1 74.5 258 GLU B O 1
ATOM 4168 N N . ALA B 1 259 ? 18.219 2.326 -29.984 1 72.69 259 ALA B N 1
ATOM 4169 C CA . ALA B 1 259 ? 18.266 3.691 -29.484 1 72.69 259 ALA B CA 1
ATOM 4170 C C . ALA B 1 259 ? 19.547 3.924 -28.672 1 72.69 259 ALA B C 1
ATOM 4172 O O . ALA B 1 259 ? 20.156 4.992 -28.766 1 72.69 259 ALA B O 1
ATOM 4173 N N . LEU B 1 260 ? 19.938 2.982 -27.953 1 74.25 260 LEU B N 1
ATOM 4174 C CA . LEU B 1 260 ? 21.156 3.055 -27.172 1 74.25 260 LEU B CA 1
ATOM 4175 C C . LEU B 1 260 ? 22.375 3.074 -28.094 1 74.25 260 LEU B C 1
ATOM 4177 O O . LEU B 1 260 ? 23.359 3.785 -27.828 1 74.25 260 LEU B O 1
ATOM 4181 N N . LEU B 1 261 ? 22.281 2.33 -29.141 1 75.88 261 LEU B N 1
ATOM 4182 C CA . LEU B 1 261 ? 23.359 2.303 -30.125 1 75.88 261 LEU B CA 1
ATOM 4183 C C . LEU B 1 261 ? 23.453 3.631 -30.875 1 75.88 261 LEU B C 1
ATOM 4185 O O . LEU B 1 261 ? 24.547 4.105 -31.188 1 75.88 261 LEU B O 1
ATOM 4189 N N . ASN B 1 262 ? 22.359 4.195 -31.047 1 72.81 262 ASN B N 1
ATOM 4190 C CA . ASN B 1 262 ? 22.344 5.469 -31.766 1 72.81 262 ASN B CA 1
ATOM 4191 C C . ASN B 1 262 ? 22.719 6.629 -30.844 1 72.81 262 ASN B C 1
ATOM 4193 O O . ASN B 1 262 ? 23.188 7.668 -31.312 1 72.81 262 ASN B O 1
ATOM 4197 N N . ALA B 1 263 ? 22.328 6.527 -29.656 1 65.88 263 ALA B N 1
ATOM 4198 C CA . ALA B 1 263 ? 22.672 7.57 -28.703 1 65.88 263 ALA B CA 1
ATOM 4199 C C . ALA B 1 263 ? 24.156 7.531 -28.375 1 65.88 263 ALA B C 1
ATOM 4201 O O . ALA B 1 263 ? 24.719 8.5 -27.844 1 65.88 263 ALA B O 1
ATOM 4202 N N . ALA B 1 264 ? 24.875 6.539 -28.781 1 56.09 264 ALA B N 1
ATOM 4203 C CA . ALA B 1 264 ? 26.328 6.449 -28.656 1 56.09 264 ALA B CA 1
ATOM 4204 C C . ALA B 1 264 ? 27 6.938 -29.938 1 56.09 264 ALA B C 1
ATOM 4206 O O . ALA B 1 264 ? 26.469 6.758 -31.031 1 56.09 264 ALA B O 1
#

Foldseek 3Di:
DQPDDPVVVCLLVVQVVVCVVVVDWDALVRRCVVVVHPSVVSVVSQVVCVVVPQWDADPVVRTIDGDCVVVVVCVCPVVLVVVLACVVVLQVQLCVQLQFKKFKWWDDQQWIFTQDIDHGPDDDDPDDDHGDIDGLLFAQFSLQQCLPPDPVSVVVSLVVCVVNCVCPPNRDDPVVSVVQSPVCNVVQKGKDAQPPHNQKIKMKGWAPDARVPITMMMMGMDGRVSCVVCVVVSVVSSVVSRVVRVVNSVVVVVVVVVVVVVVD/DQPDDPVVVCLLVVQVVVCVVVVDWDALVRRCVVVVHPSVVSVVSQVVCVVVPQWDADPVVRTIDGDCVVVVVCVCPVVLVVVLFCVVVLQVQLCVQLQFKKFKWWDDQQWIFTQDIDHGPDDDDPDDDHGDIDGLLFAQFSLQQCLPPDPVSVVVSLVVCVVNCVCPPNRDDPVVSVVQSPVCNVVQKHKDAQPPHNQKIKMKGWAPTARVPITMMMMGMDGRVSCVVCVVVSVVSSVVSRVVSVVSSVVVVVVVVVVVVVVD

pLDDT: mean 89.19, std 11.56, range [25.7, 98.75]

Secondary structure (DSSP, 8-state):
------HHHHHHHHHHHHHHHH-S-EEHHHHHHHHT--HHHHHHHHHHHHHTTSEEEETTTTEEEE-HHHHHHTTTHHHHHHHTTSHHHHHHHHHHHH-SEEEEEEEETTEEEEEEEE--SS----PPPTT-EEEGGGSHHHHHHHTTS-HHHHHHHHHHHHHTTTTGGGPPPHHHHHHHHHHHHHHS-EEEET-SSTTEEEEEEEEEEEETTEEEEEEEEEEHHHHHHTHHHHHHHHHHHHHHHHHHHHHHHHHHHHHHHHH-/------HHHHHHHHHHHHHHHH-S-EEHHHHHHHHT--HHHHHHHHHHHHHTTSEEEETTTTEEEE-HHHHHHHTTHHHHHHHTTSHHHHHHHHHHHH-SEEEEEEEETTEEEEEEEE--SS----PPPTT-EEEGGGSHHHHHHHTTS-HHHHHHHHHHHHHTTTTGGGPPPHHHHHHHHHHHHHHS-EEEET-SSTTEEEEEEEEEEEETTEEEEEEEEEEHHHHHHTHHHHHHHHHHHHHHHHHHHHHHHHHHHHHHHHH-

Sequence (528 aa):
MQRTKVKSASRTLEVLELFMDERRPLRLNEIYKALNYPQSSATNLLKSMVLMGYLNYNRANMTYLPTMRVTALGSWLPSMINREGGLVSLVDEIQRRTDETVGLVAQNDLYIQYIILKTPGHEFKMAPNEGTMRLMVDSSSGLALMSRMRQREIDKIYRYSCHYGLGGETLPQFEDLMREVRWTRQVGHAYVPKRPTPQLSSIAMPLDENLYGIPLAIGVGGMVDRISRAKQDILDVMSEAISAFKARQEQEDAREHEALLNAAMQRTKVKSASRTLEVLELFMDERRPLRLNEIYKALNYPQSSATNLLKSMVLMGYLNYNRANMTYLPTMRVTALGSWLPSMINREGGLVSLVDEIQRRTDETVGLVAQNDLYIQYIILKTPGHEFKMAPNEGTMRLMVDSSSGLALMSRMRQREIDKIYRYSCHYGLGGETLPQFEDLMREVRWTRQVGHAYVPKRPTPQLSSIAMPLDENLYGIPLAIGVGGMVDRISRAKQDILDVMSEAISAFKARQEQEDAREHEALLNAA

InterPro domains:
  IPR005471 Transcription regulator IclR, N-terminal [PF09339] (8-57)
  IPR005471 Transcription regulator IclR, N-terminal [PS51077] (6-68)
  IPR005471 Transcription regulator IclR, N-terminal [SM00346] (6-93)
  IPR014757 Transcription regulator IclR, C-terminal [PF01614] (91-236)
  IPR014757 Transcription regulator IclR, C-terminal [PS51078] (69-263)
  IPR029016 GAF-like domain superfamily [G3DSA:3.30.450.40] (82-253)
  IPR036388 Winged helix-like DNA-binding domain superfamily [G3DSA:1.10.10.10] (4-77)
  IPR036390 Winged helix DNA-binding domain superfamily [SSF46785] (6-76)
  IPR050707 HTH-type Transcriptional Regulators in Metabolic Pathways [PTHR30136] (2-243)

Radius of gyration: 26.76 Å; Cα contacts (8 Å, |Δi|>4): 866; chains: 2; bounding box: 64×78×62 Å

Organism: Novosphingobium aromaticivorans (strain ATCC 700278 / DSM 12444 / CCUG 56034 / CIP 105152 / NBRC 16084 / F199) (NCBI:txid279238)